Protein AF-A0A834RCW3-F1 (afdb_monomer)

pLDDT: mean 82.87, std 18.72, range [27.38, 98.62]

Radius of gyration: 29.79 Å; Cα contacts (8 Å, |Δi|>4): 638; chains: 1; bounding box: 96×113×74 Å

Nearest PDB structures (foldseek):
  7z2t-assembly1_A  TM=6.337E-01  e=7.476E-14  Escherichia coli
  7z2w-assembly1_A  TM=6.300E-01  e=9.265E-14  Escherichia coli
  7z2s-assembly1_A  TM=6.404E-01  e=1.211E-13  Escherichia coli
  1dkl-assembly2_B  TM=6.347E-01  e=2.858E-13  Escherichia coli
  4aro-assembly1_A  TM=6.507E-01  e=4.175E-12  Hafnia alvei

Organism: Sarcoptes scabiei (NCBI:txid52283)

Sequence (479 aa):
MIMFVVEFVAFFLLFWITPIHSSVFRSTVRDSSSLRFVQMIHTHGDRTPSQFVANDPFNAVEIFWPEGVGQLTEKGKERMLKIGEFFKPIYQDFVARNLNKTNLEQFVRIRSSAYRRCLQSAALFSTGLFGGGRQQPINNTYQSKFIDEYNFLMKIWTPVPIISYRPKAMDPILDADFDCPNVQKGFLQIRQQDLRVRDSLRKYRQFFDEISFFTGEHIDSLEKMNNLYKELYIEQQHNYHWWQWPYEIWSKNFDRLAIEQSREISKLYWSYYYDSSLIQRLIGGELIKKINKNFRRFLNESDENHHHRERFTIFSTHDGKIVVLLKALGIDIDDYLVDPGTVFIIELHQNASSYYLKFFLYNESITKESIRKYLLQEIFPKKFCLQQQQQQQRSKSLWTSESSSSSSTFCSIEEFLEYSQQFEPIDIEYECGLKHSKLTEKVNRMLWISNAFLATCLIALLGYVLIVNKFTRHHIKLL

InterPro domains:
  IPR000560 Histidine phosphatase superfamily, clade-2 [PF00328] (35-359)
  IPR000560 Histidine phosphatase superfamily, clade-2 [cd07061] (35-361)
  IPR029033 Histidine phosphatase superfamily [G3DSA:3.40.50.1240] (34-432)
  IPR029033 Histidine phosphatase superfamily [SSF53254] (35-432)
  IPR050645 Histidine Acid Phosphatase [PTHR11567] (19-433)

Secondary structure (DSSP, 8-state):
--SSSHHHHHHHHSSS-S--------TT---GGGEEEEEEEEE---B--S---TT-TT--HHHH-TT-TTPBPHHHHHHHHHHHHHHHHHHHHHHHHHHTTS-HHHHEEEEE-SSHHHHHHHHHHHHHHHTT--PPP---SS--HHHHHHHHHHHH-----EEE-SSTT--TTT-SSS--HHHHHHHHHHHHH-HHHHHHHHHTHHHHHHHHHHHTS---SHHHHHHHHHHHHHHHHTT--TTSTTT--S-HHHHHHHHHHHHHHHHHHHHHHSS-HHHIIIIIHHHHHHHHHHHHHHHHS-GGGGGG---EEEEEE-HHHHHHHHHHHT---SS----TT-EEEEEEEEETTEEEEEEEEE-HHHHHHHTTS---EEE--TTT--HHHHHHHHHHTT--S--------PEEHHHHHHHHGGGS-S-HHHHTTS-SSHHHHHHHHHHHHHHHHHHHHHHHHHHHHHHHHHHHHHHHTT-

Solvent-accessible surface area (backbone atoms only — not comparable to full-atom values): 26181 Å² total; per-residue (Å²): 142,71,84,74,63,63,65,63,55,57,61,64,65,63,72,75,68,65,80,77,72,70,74,68,76,75,77,73,75,76,57,57,88,31,55,65,36,40,42,39,40,27,30,23,29,42,46,43,42,78,68,72,54,80,55,45,90,66,62,56,39,83,77,72,33,75,81,36,74,48,24,54,36,73,69,10,49,53,48,18,23,52,53,13,44,64,46,20,80,76,41,44,70,53,50,54,69,48,51,78,56,32,54,66,73,42,30,44,45,37,39,23,29,47,46,67,30,17,44,54,25,43,52,30,22,47,22,29,38,50,26,46,47,91,68,76,65,86,87,53,96,75,83,44,73,66,56,56,53,49,48,54,46,40,51,57,37,53,97,66,73,73,45,62,51,80,60,59,51,62,33,54,57,39,29,69,73,27,87,34,62,46,53,56,49,49,53,52,47,45,63,74,67,36,64,72,52,50,53,49,52,62,73,43,40,68,57,33,56,53,51,17,63,64,32,65,41,92,44,84,46,46,61,54,36,31,55,49,33,57,32,53,52,41,31,51,76,70,74,49,56,58,41,42,84,94,64,52,76,32,51,70,67,50,50,54,49,51,52,55,51,27,48,55,40,26,29,50,31,50,57,57,62,38,68,30,73,67,43,20,24,70,44,22,5,49,35,52,42,49,54,48,48,52,52,52,52,56,74,68,56,57,78,91,54,61,56,63,48,65,39,34,38,39,38,20,25,43,48,62,45,54,46,20,42,33,47,59,30,45,41,88,63,98,46,65,76,64,57,64,49,24,33,42,35,44,38,35,31,49,57,104,89,47,53,32,43,46,37,35,50,47,41,73,77,63,38,66,80,42,62,92,44,99,61,70,46,75,51,66,44,50,62,30,42,49,69,64,55,54,52,52,53,58,52,59,74,73,56,96,71,96,70,92,68,82,78,78,85,65,34,42,50,68,50,35,57,56,52,48,48,84,34,38,57,92,46,62,53,45,72,20,69,77,44,87,67,63,57,58,54,53,51,49,50,51,52,50,53,53,50,50,53,51,50,52,53,50,52,52,50,52,51,49,53,52,51,52,52,50,51,53,55,51,53,64,72,75,107

Structure (mmCIF, N/CA/C/O backbone):
data_AF-A0A834RCW3-F1
#
_entry.id   AF-A0A834RCW3-F1
#
loop_
_atom_site.group_PDB
_atom_site.id
_atom_site.type_symbol
_atom_site.label_atom_id
_atom_site.label_alt_id
_atom_site.label_comp_id
_atom_site.label_asym_id
_atom_site.label_entity_id
_atom_site.label_seq_id
_atom_site.pdbx_PDB_ins_code
_atom_site.Cartn_x
_atom_site.Cartn_y
_atom_site.Cartn_z
_atom_site.occupancy
_atom_site.B_iso_or_equiv
_atom_site.auth_seq_id
_atom_site.auth_comp_id
_atom_site.auth_asym_id
_atom_site.auth_atom_id
_atom_site.pdbx_PDB_model_num
ATOM 1 N N . MET A 1 1 ? 7.735 75.382 9.127 1.00 49.88 1 MET A N 1
ATOM 2 C CA . MET A 1 1 ? 7.721 74.199 8.236 1.00 49.88 1 MET A CA 1
ATOM 3 C C . MET A 1 1 ? 8.498 73.013 8.835 1.00 49.88 1 MET A C 1
ATOM 5 O O . MET A 1 1 ? 9.247 72.365 8.128 1.00 49.88 1 MET A O 1
ATOM 9 N N . ILE A 1 2 ? 8.329 72.726 10.136 1.00 48.84 2 ILE A N 1
ATOM 10 C CA . ILE A 1 2 ? 8.829 71.500 10.809 1.00 48.84 2 ILE A CA 1
ATOM 11 C C . ILE A 1 2 ? 7.771 70.938 11.793 1.00 48.84 2 ILE A C 1
ATOM 13 O O . ILE A 1 2 ? 7.812 69.771 12.150 1.00 48.84 2 ILE A O 1
ATOM 17 N N . MET A 1 3 ? 6.728 71.706 12.133 1.00 43.44 3 MET A N 1
ATOM 18 C CA . MET A 1 3 ? 5.624 71.257 12.998 1.00 43.44 3 MET A CA 1
ATOM 19 C C . MET A 1 3 ? 4.421 70.626 12.275 1.00 43.44 3 MET A C 1
ATOM 21 O O . MET A 1 3 ? 3.461 70.265 12.934 1.00 43.44 3 MET A O 1
ATOM 25 N N . PHE A 1 4 ? 4.461 70.462 10.949 1.00 43.59 4 PHE A N 1
ATOM 26 C CA . PHE A 1 4 ? 3.372 69.824 10.181 1.00 43.59 4 PHE A CA 1
ATOM 27 C C . PHE A 1 4 ? 3.720 68.423 9.651 1.00 43.59 4 PHE A C 1
ATOM 29 O O . PHE A 1 4 ? 2.874 67.758 9.067 1.00 43.59 4 PHE A O 1
ATOM 36 N N . VAL A 1 5 ? 4.955 67.952 9.861 1.00 47.88 5 VAL A N 1
ATOM 37 C CA . VAL A 1 5 ? 5.414 66.638 9.363 1.00 47.88 5 VAL A CA 1
ATOM 38 C C . VAL A 1 5 ? 5.304 65.548 10.440 1.00 47.88 5 VAL A C 1
ATOM 40 O O . VAL A 1 5 ? 5.248 64.366 10.118 1.00 47.88 5 VAL A O 1
ATOM 43 N N . VAL A 1 6 ? 5.197 65.922 11.719 1.00 46.53 6 VAL A N 1
ATOM 44 C CA . VAL A 1 6 ? 5.186 64.960 12.836 1.00 46.53 6 VAL A CA 1
ATOM 45 C C . VAL A 1 6 ? 3.793 64.358 13.082 1.00 46.53 6 VAL A C 1
ATOM 47 O O . VAL 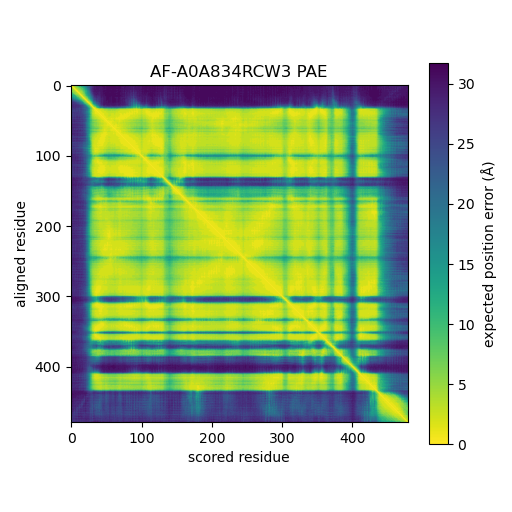A 1 6 ? 3.695 63.196 13.467 1.00 46.53 6 VAL A O 1
ATOM 50 N N . GLU A 1 7 ? 2.708 65.070 12.764 1.00 42.16 7 GLU A N 1
ATOM 51 C CA . GLU A 1 7 ? 1.342 64.537 12.929 1.00 42.16 7 GLU A CA 1
ATOM 52 C C . GLU A 1 7 ? 0.911 63.583 11.801 1.00 42.16 7 GLU A C 1
ATOM 54 O O . GLU A 1 7 ? 0.096 62.690 12.030 1.00 42.16 7 GLU A O 1
ATOM 59 N N . PHE A 1 8 ? 1.508 63.679 10.607 1.00 43.78 8 PHE A N 1
ATOM 60 C CA . PHE A 1 8 ? 1.166 62.793 9.485 1.00 43.78 8 PHE A CA 1
ATOM 61 C C . PHE A 1 8 ? 1.825 61.404 9.572 1.00 43.78 8 PHE A C 1
ATOM 63 O O . PHE A 1 8 ? 1.292 60.433 9.037 1.00 43.78 8 PHE A O 1
ATOM 70 N N . VAL A 1 9 ? 2.951 61.277 10.286 1.00 47.03 9 VAL A N 1
ATOM 71 C CA . VAL A 1 9 ? 3.654 59.990 10.462 1.00 47.03 9 VAL A CA 1
ATOM 72 C C . VAL A 1 9 ? 3.061 59.172 11.619 1.00 47.03 9 VAL A C 1
ATOM 74 O O . VAL A 1 9 ? 3.033 57.943 11.554 1.00 47.03 9 VAL A O 1
ATOM 77 N N . ALA A 1 10 ? 2.490 59.826 12.637 1.00 43.84 10 ALA A N 1
ATOM 78 C CA . ALA A 1 10 ? 1.831 59.141 13.753 1.00 43.84 10 ALA A CA 1
ATOM 79 C C . ALA A 1 10 ? 0.497 58.476 13.351 1.00 43.84 10 ALA A C 1
ATOM 81 O O . ALA A 1 10 ? 0.156 57.417 13.877 1.00 43.84 10 ALA A O 1
ATOM 82 N N . PHE A 1 11 ? -0.225 59.031 12.370 1.00 43.34 11 PHE A N 1
ATOM 83 C CA . PHE A 1 11 ? -1.488 58.454 11.887 1.00 43.34 11 PHE A CA 1
ATOM 84 C C . PHE A 1 11 ? -1.308 57.242 10.954 1.00 43.34 11 PHE A C 1
ATOM 86 O O . PHE A 1 11 ? -2.200 56.399 10.877 1.00 43.34 11 PHE A O 1
ATOM 93 N N . PHE A 1 12 ? -0.149 57.095 10.298 1.00 41.59 12 PHE A N 1
ATOM 94 C CA . PHE A 1 12 ? 0.139 55.938 9.436 1.00 41.59 12 PHE A CA 1
ATOM 95 C C . PHE A 1 12 ? 0.724 54.729 10.182 1.00 41.59 12 PHE A C 1
ATOM 97 O O . PHE A 1 12 ? 0.604 53.603 9.700 1.00 41.59 12 PHE A O 1
ATOM 104 N N . LEU A 1 13 ? 1.293 54.924 11.378 1.00 40.78 13 LEU A N 1
ATOM 105 C CA . LEU A 1 13 ? 1.836 53.834 12.202 1.00 40.78 13 LEU A CA 1
ATOM 106 C C . LEU A 1 13 ? 0.820 53.232 13.191 1.00 40.78 13 LEU A C 1
ATOM 108 O O . LEU A 1 13 ? 1.052 52.140 13.704 1.00 40.78 13 LEU A O 1
ATOM 112 N N . LEU A 1 14 ? -0.333 53.877 13.410 1.00 40.41 14 LEU A N 1
ATOM 113 C CA . LEU A 1 14 ? -1.404 53.369 14.284 1.00 40.41 14 LEU A CA 1
ATOM 114 C C . LEU A 1 14 ? -2.507 52.581 13.550 1.00 40.41 14 LEU A C 1
ATOM 116 O O . LEU A 1 14 ? -3.333 51.949 14.202 1.00 40.41 14 LEU A O 1
ATOM 120 N N . PHE A 1 15 ? -2.493 52.533 12.211 1.00 41.00 15 PHE A N 1
ATOM 121 C CA . PHE A 1 15 ? -3.442 51.737 11.410 1.00 41.00 15 PHE A CA 1
ATOM 122 C C . PHE A 1 15 ? -2.941 50.327 11.030 1.00 41.00 15 PHE A C 1
ATOM 124 O O . PHE A 1 15 ? -3.673 49.565 10.404 1.00 41.00 15 PHE A O 1
ATOM 131 N N . TRP A 1 16 ? -1.729 49.946 11.455 1.00 37.78 16 TRP A N 1
ATOM 132 C CA . TRP A 1 16 ? -1.124 48.623 11.206 1.00 37.78 16 TRP A CA 1
ATOM 133 C C . TRP A 1 16 ? -0.878 47.794 12.477 1.00 37.78 16 TRP A C 1
ATOM 135 O O . TRP A 1 16 ? -0.102 46.843 12.468 1.00 37.78 16 TRP A O 1
ATOM 145 N N . ILE A 1 17 ? -1.574 48.118 13.570 1.00 43.81 17 ILE A N 1
ATOM 146 C CA . ILE A 1 17 ? -1.679 47.247 14.750 1.00 43.81 17 ILE A CA 1
ATOM 147 C C . ILE A 1 17 ? -3.153 47.137 15.147 1.00 43.81 17 ILE A C 1
ATOM 149 O O . ILE A 1 17 ? -3.546 47.360 16.287 1.00 43.81 17 ILE A O 1
ATOM 153 N N . THR A 1 18 ? -4.006 46.777 14.189 1.00 34.25 18 THR A N 1
ATOM 154 C CA . THR A 1 18 ? -5.112 45.906 14.578 1.00 34.25 18 THR A CA 1
ATOM 155 C C . THR A 1 18 ? -4.498 44.516 14.668 1.00 34.25 18 THR A C 1
ATOM 157 O O . THR A 1 18 ? -3.821 44.096 13.724 1.00 34.25 18 THR A O 1
ATOM 160 N N . PRO A 1 19 ? -4.655 43.778 15.781 1.00 37.78 19 PRO A N 1
ATOM 161 C CA . PRO A 1 19 ? -4.464 42.352 15.679 1.00 37.78 19 PRO A CA 1
ATOM 162 C C . PRO A 1 19 ? -5.450 41.946 14.594 1.00 37.78 19 PRO A C 1
ATOM 164 O O . PRO A 1 19 ? -6.660 42.140 14.736 1.00 37.78 19 PRO A O 1
ATOM 167 N N . ILE A 1 20 ? -4.929 41.440 13.480 1.00 37.62 20 ILE A N 1
ATOM 168 C CA . ILE A 1 20 ? -5.696 40.550 12.637 1.00 37.62 20 ILE A CA 1
ATOM 169 C C . ILE A 1 20 ? -6.082 39.442 13.614 1.00 37.62 20 ILE A C 1
ATOM 171 O O . ILE A 1 20 ? -5.338 38.485 13.834 1.00 37.62 20 ILE A O 1
ATOM 175 N N . HIS A 1 21 ? -7.241 39.598 14.261 1.00 35.28 21 HIS A N 1
ATOM 176 C CA . HIS A 1 21 ? -8.089 38.479 14.565 1.00 35.28 21 HIS A CA 1
ATOM 177 C C . HIS A 1 21 ? -8.283 37.861 13.198 1.00 35.28 21 HIS A C 1
ATOM 179 O O . HIS A 1 21 ? -9.162 38.227 12.422 1.00 35.28 21 HIS A O 1
ATOM 185 N N . SER A 1 22 ? -7.362 36.955 12.884 1.00 34.50 22 SER A N 1
ATOM 186 C CA . SER A 1 22 ? -7.658 35.837 12.044 1.00 34.50 22 SER A CA 1
ATOM 187 C C . SER A 1 22 ? -8.891 35.268 12.717 1.00 34.50 22 SER A C 1
ATOM 189 O O . SER A 1 22 ? -8.836 34.568 13.728 1.00 34.50 22 SER A O 1
ATOM 191 N N . SER A 1 23 ? -10.047 35.651 12.188 1.00 30.94 23 SER A N 1
ATOM 192 C CA . SER A 1 23 ? -11.192 34.783 12.131 1.00 30.94 23 SER A CA 1
ATOM 193 C C . SER A 1 23 ? -10.687 33.569 11.365 1.00 30.94 23 SER A C 1
ATOM 195 O O . SER A 1 23 ? -10.865 33.406 10.162 1.00 30.94 23 SER A O 1
ATOM 197 N N . VAL A 1 24 ? -9.940 32.733 12.094 1.00 34.75 24 VAL A N 1
ATOM 198 C CA . VAL A 1 24 ? -9.694 31.355 11.760 1.00 34.75 24 VAL A CA 1
ATOM 199 C C . VAL A 1 24 ? -11.098 30.832 11.610 1.00 34.75 24 VAL A C 1
ATOM 201 O O . VAL A 1 24 ? -11.804 30.610 12.594 1.00 34.75 24 VAL A O 1
ATOM 204 N N . PHE A 1 25 ? -11.536 30.716 10.363 1.00 27.38 25 PHE A N 1
ATOM 205 C CA . PHE A 1 25 ? -12.721 29.967 10.031 1.00 27.38 25 PHE A CA 1
ATOM 206 C C . PHE A 1 25 ? -12.380 28.526 10.419 1.00 27.38 25 PHE A C 1
ATOM 208 O O . PHE A 1 25 ? -11.799 27.740 9.658 1.00 27.38 25 PHE A O 1
ATOM 215 N N . ARG A 1 26 ? -12.634 28.219 11.694 1.00 38.53 26 ARG A N 1
ATOM 216 C CA . ARG A 1 26 ? -12.477 26.915 12.322 1.00 38.53 26 ARG A CA 1
ATOM 217 C C . ARG A 1 26 ? -13.672 26.067 11.909 1.00 38.53 26 ARG A C 1
ATOM 219 O O . ARG A 1 26 ? -14.473 25.642 12.723 1.00 38.53 26 ARG A O 1
ATOM 226 N N . SER A 1 27 ? -13.777 25.834 10.610 1.00 32.84 27 SER A N 1
ATOM 227 C CA . SER A 1 27 ? -14.463 24.682 10.046 1.00 32.84 27 SER A CA 1
ATOM 228 C C . SER A 1 27 ? -13.366 23.666 9.706 1.00 32.84 27 SER A C 1
ATOM 230 O O . SER A 1 27 ? -12.407 24.026 9.016 1.00 32.84 27 SER A O 1
ATOM 232 N N . THR A 1 28 ? -13.328 22.445 10.229 1.00 39.09 28 THR A N 1
ATOM 233 C CA . THR A 1 28 ? -14.136 21.760 11.247 1.00 39.09 28 THR A CA 1
ATOM 234 C C . THR A 1 28 ? -13.198 21.319 12.366 1.00 39.09 28 THR A C 1
ATOM 236 O O . THR A 1 28 ? -12.163 20.705 12.098 1.00 39.09 28 THR A O 1
ATOM 239 N N . VAL A 1 29 ? -13.541 21.589 13.625 1.00 40.31 29 VAL A N 1
ATOM 240 C CA . VAL A 1 29 ? -12.951 20.850 14.744 1.00 40.31 29 VAL A CA 1
ATOM 241 C C . VAL A 1 29 ? -13.236 19.372 14.465 1.00 40.31 29 VAL A C 1
ATOM 243 O O . VAL A 1 29 ? -14.387 18.948 14.530 1.00 40.31 29 VAL A O 1
ATOM 246 N N . ARG A 1 30 ? -12.212 18.583 14.103 1.00 53.34 30 ARG A N 1
ATOM 247 C CA . ARG A 1 30 ? -12.251 17.150 14.404 1.00 53.34 30 ARG A CA 1
ATOM 248 C C . ARG A 1 30 ? -12.441 17.114 15.902 1.00 53.34 30 ARG A C 1
ATOM 250 O O . ARG A 1 30 ? -11.509 17.428 16.639 1.00 53.34 30 ARG A O 1
ATOM 257 N N . ASP A 1 31 ? -13.665 16.863 16.341 1.00 58.97 31 ASP A N 1
ATOM 258 C CA . ASP A 1 31 ? -13.924 16.715 17.753 1.00 58.97 31 ASP A CA 1
ATOM 259 C C . ASP A 1 31 ? -13.220 15.435 18.191 1.00 58.97 31 ASP A C 1
ATOM 261 O O . ASP A 1 31 ? -13.767 14.335 18.099 1.00 58.97 31 ASP A O 1
ATOM 265 N N . SER A 1 32 ? -11.959 15.573 18.603 1.00 62.34 32 SER A N 1
ATOM 266 C CA . SER A 1 32 ? -11.146 14.474 19.105 1.00 62.34 32 SER A CA 1
ATOM 267 C C . SER A 1 32 ? -11.861 13.790 20.271 1.00 62.34 32 SER A C 1
ATOM 269 O O . SER A 1 32 ? -11.664 12.593 20.491 1.00 62.34 32 SER A O 1
ATOM 271 N N . SER A 1 33 ? -12.758 14.497 20.973 1.00 71.25 33 SER A N 1
ATOM 272 C CA . SER A 1 33 ? -13.583 13.943 22.041 1.00 71.25 33 SER A CA 1
ATOM 273 C C . SER A 1 33 ? -14.573 12.885 21.552 1.00 71.25 33 SER A C 1
ATOM 275 O O . SER A 1 33 ? -14.906 11.997 22.332 1.00 71.25 33 SER A O 1
ATOM 277 N N . SER A 1 34 ? -14.962 12.892 20.273 1.00 88.25 34 SER A N 1
ATOM 278 C CA . SER A 1 34 ? -15.813 11.864 19.657 1.00 88.25 34 SER A CA 1
ATOM 279 C C . SER A 1 34 ? -15.035 10.634 19.175 1.00 88.25 34 SER A C 1
ATOM 281 O O . SER A 1 34 ? -15.626 9.567 19.045 1.00 88.25 34 SER A O 1
ATOM 283 N N . LEU A 1 35 ? -13.718 10.743 18.946 1.00 92.62 35 LEU A N 1
ATOM 284 C CA . LEU A 1 35 ? -12.884 9.649 18.433 1.00 92.62 35 LEU A CA 1
ATOM 285 C C . LEU A 1 35 ? -12.745 8.519 19.468 1.00 92.62 35 LEU A C 1
ATOM 287 O O . LEU A 1 35 ? -12.527 8.763 20.662 1.00 92.62 35 LEU A O 1
ATOM 291 N N . ARG A 1 36 ? -12.894 7.272 19.015 1.00 92.69 36 ARG A N 1
ATOM 292 C CA . ARG A 1 36 ? -12.939 6.066 19.859 1.00 92.69 36 ARG A CA 1
ATOM 293 C C . ARG A 1 36 ? -11.963 4.981 19.430 1.00 92.69 36 ARG A C 1
ATOM 295 O O . ARG A 1 36 ? -11.391 4.332 20.304 1.00 92.69 36 ARG A O 1
ATOM 302 N N . PHE A 1 37 ? -11.762 4.804 18.127 1.00 94.75 37 PHE A N 1
ATOM 303 C CA . PHE A 1 37 ? -10.857 3.796 17.580 1.00 94.75 37 PHE A CA 1
ATOM 304 C C . PHE A 1 37 ? -10.246 4.271 16.261 1.00 94.75 37 PHE A C 1
ATOM 306 O O . PHE A 1 37 ? -10.929 4.922 15.476 1.00 94.75 37 PHE A O 1
ATOM 313 N N . VAL A 1 38 ? -8.977 3.944 16.016 1.00 97.06 38 VAL A N 1
ATOM 314 C CA . VAL A 1 38 ? -8.278 4.285 14.768 1.00 97.06 38 VAL A CA 1
ATOM 315 C C . VAL A 1 38 ? -7.654 3.030 14.175 1.00 97.06 38 VAL A C 1
ATOM 317 O O . VAL A 1 38 ? -6.982 2.276 14.880 1.00 97.06 38 VAL A O 1
ATOM 320 N N . GLN A 1 39 ? -7.846 2.825 12.875 1.00 98.25 39 GLN A N 1
ATOM 321 C CA . GLN A 1 39 ? -7.122 1.827 12.093 1.00 98.25 39 GLN A CA 1
ATOM 322 C C . GLN A 1 39 ? -6.409 2.523 10.929 1.00 98.25 39 GLN A C 1
ATOM 324 O O . GLN A 1 39 ? -7.059 3.149 10.097 1.00 98.25 39 GLN A O 1
ATOM 329 N N . MET A 1 40 ? -5.081 2.422 10.874 1.00 98.44 40 MET A N 1
ATOM 330 C CA . MET A 1 40 ? -4.246 2.952 9.793 1.00 98.44 40 MET A CA 1
ATOM 331 C C . MET A 1 40 ? -3.644 1.813 8.985 1.00 98.44 40 MET A C 1
ATOM 333 O O . MET A 1 40 ? -3.123 0.860 9.557 1.00 98.44 40 MET A O 1
ATOM 337 N N . ILE A 1 41 ? -3.674 1.930 7.666 1.00 98.62 41 ILE A N 1
ATOM 338 C CA . ILE A 1 41 ? -3.067 0.997 6.727 1.00 98.62 41 ILE A CA 1
ATOM 339 C C . ILE A 1 41 ? -2.131 1.814 5.849 1.00 98.62 41 ILE A C 1
ATOM 341 O O . ILE A 1 41 ? -2.597 2.677 5.112 1.00 98.62 41 ILE A O 1
ATOM 345 N N . HIS A 1 42 ? -0.825 1.577 5.939 1.00 98.38 42 HIS A N 1
ATOM 346 C CA . HIS A 1 42 ? 0.162 2.324 5.167 1.00 98.38 42 HIS A CA 1
ATOM 347 C C . HIS A 1 42 ? 1.015 1.419 4.282 1.00 98.38 42 HIS A C 1
ATOM 349 O O . HIS A 1 42 ? 1.303 0.270 4.632 1.00 98.38 42 HIS A O 1
ATOM 355 N N . THR A 1 43 ? 1.449 1.951 3.141 1.00 97.69 43 THR A N 1
ATOM 356 C CA . THR A 1 43 ? 2.505 1.326 2.342 1.00 97.69 43 THR A CA 1
ATOM 357 C C . THR A 1 43 ? 3.873 1.563 2.980 1.00 97.69 43 THR A C 1
ATOM 359 O O . THR A 1 43 ? 4.041 2.401 3.872 1.00 97.69 43 THR A O 1
ATOM 362 N N . HIS A 1 44 ? 4.872 0.792 2.563 1.00 97.94 44 HIS A N 1
ATOM 363 C CA . HIS A 1 44 ? 6.265 1.090 2.888 1.00 97.94 44 HIS A CA 1
ATOM 364 C C . HIS A 1 44 ? 6.737 2.396 2.212 1.00 97.94 44 HIS A C 1
ATOM 366 O O . HIS A 1 44 ? 6.118 2.863 1.255 1.00 97.94 44 HIS A O 1
ATOM 372 N N . GLY A 1 45 ? 7.856 2.960 2.678 1.00 97.38 45 GLY A N 1
ATOM 373 C CA . GLY A 1 45 ? 8.523 4.095 2.023 1.00 97.38 45 GLY A CA 1
ATOM 374 C C . GLY A 1 45 ? 9.234 3.709 0.718 1.00 97.38 45 GLY A C 1
ATOM 375 O O . GLY A 1 45 ? 9.110 2.576 0.245 1.00 97.38 45 GLY A O 1
ATOM 376 N N . ASP A 1 46 ? 9.975 4.647 0.121 1.00 97.25 46 ASP A N 1
ATOM 377 C CA . ASP A 1 46 ? 10.760 4.424 -1.102 1.00 97.25 46 ASP A CA 1
ATOM 378 C C . ASP A 1 46 ? 11.692 3.216 -0.961 1.00 97.25 46 ASP A C 1
ATOM 380 O O . ASP A 1 46 ? 12.308 2.988 0.084 1.00 97.25 46 ASP A O 1
ATOM 384 N N . ARG A 1 47 ? 11.797 2.434 -2.032 1.00 96.81 47 ARG A N 1
ATOM 385 C CA . ARG A 1 47 ? 12.595 1.210 -2.071 1.00 96.81 47 ARG A CA 1
ATOM 386 C C . ARG A 1 47 ? 13.451 1.159 -3.328 1.00 96.81 47 ARG A C 1
ATOM 388 O O . ARG A 1 47 ? 13.139 1.830 -4.305 1.00 96.81 47 ARG A O 1
ATOM 395 N N . THR A 1 48 ? 14.466 0.311 -3.303 1.00 97.88 48 THR A N 1
ATOM 396 C CA . THR A 1 48 ? 15.207 -0.117 -4.492 1.00 97.88 48 THR A CA 1
ATOM 397 C C . THR A 1 48 ? 14.350 -1.045 -5.372 1.00 97.88 48 THR A C 1
ATOM 399 O O . THR A 1 48 ? 13.300 -1.549 -4.914 1.00 97.88 48 THR A O 1
ATOM 402 N N . PRO A 1 49 ? 14.762 -1.293 -6.631 1.00 97.56 49 PRO A N 1
ATOM 403 C CA . PRO A 1 49 ? 14.044 -2.185 -7.525 1.00 97.56 49 PRO A CA 1
ATOM 404 C C . PRO A 1 49 ? 13.902 -3.592 -6.952 1.00 97.56 49 PRO A C 1
ATOM 406 O O . PRO A 1 49 ? 14.757 -4.045 -6.192 1.00 97.56 49 PRO A O 1
ATOM 409 N N . SER A 1 50 ? 12.804 -4.282 -7.262 1.00 95.00 50 SER A N 1
ATOM 410 C CA . SER A 1 50 ? 12.561 -5.660 -6.788 1.00 95.00 50 SER A CA 1
ATOM 411 C C . SER A 1 50 ? 12.996 -6.732 -7.787 1.00 95.00 50 SER A C 1
ATOM 413 O O . SER A 1 50 ? 13.095 -7.902 -7.421 1.00 95.00 50 SER A O 1
ATOM 415 N N . GLN A 1 51 ? 13.232 -6.330 -9.030 1.00 94.94 51 GLN A N 1
ATOM 416 C CA . GLN A 1 51 ? 13.648 -7.154 -10.156 1.00 94.94 51 GLN A CA 1
ATOM 417 C C . GLN A 1 51 ? 14.200 -6.231 -11.247 1.00 94.94 51 GLN A C 1
ATOM 419 O O . GLN A 1 51 ? 13.977 -5.024 -11.187 1.00 94.94 51 GLN A O 1
ATOM 424 N N . PHE A 1 52 ? 14.874 -6.812 -12.231 1.00 96.38 52 PHE A N 1
ATOM 425 C CA . PHE A 1 52 ? 15.433 -6.106 -13.380 1.00 96.38 52 PHE A CA 1
ATOM 426 C C . PHE A 1 52 ? 15.051 -6.864 -14.640 1.00 96.38 52 PHE A C 1
ATOM 428 O O . PHE A 1 52 ? 14.960 -8.095 -14.601 1.00 96.38 52 PHE A O 1
ATOM 435 N N . VAL A 1 53 ? 14.836 -6.138 -15.734 1.00 96.06 53 VAL A N 1
ATOM 436 C CA . VAL A 1 53 ? 14.687 -6.767 -17.049 1.00 96.06 53 VAL A CA 1
ATOM 437 C C . VAL A 1 53 ? 16.047 -7.199 -17.598 1.00 96.06 53 VAL A C 1
ATOM 439 O O . VAL A 1 53 ? 17.087 -6.700 -17.166 1.00 96.06 53 VAL A O 1
ATOM 442 N N . ALA A 1 54 ? 16.053 -8.124 -18.558 1.00 95.50 54 ALA A N 1
ATOM 443 C CA . ALA A 1 54 ? 17.276 -8.695 -19.128 1.00 95.50 54 ALA A CA 1
ATOM 444 C C . ALA A 1 54 ? 18.340 -7.652 -19.536 1.00 95.50 54 ALA A C 1
ATOM 446 O O . ALA A 1 54 ? 19.512 -7.818 -19.199 1.00 95.50 54 ALA A O 1
ATOM 447 N N . ASN A 1 55 ? 17.934 -6.574 -20.215 1.00 95.38 55 ASN A N 1
ATOM 448 C CA . ASN A 1 55 ? 18.838 -5.525 -20.707 1.00 95.38 55 ASN A CA 1
ATOM 449 C C . ASN A 1 55 ? 18.929 -4.293 -19.792 1.00 95.38 55 ASN A C 1
ATOM 451 O O . ASN A 1 55 ? 19.384 -3.238 -20.231 1.00 95.38 55 ASN A O 1
ATOM 455 N N . ASP A 1 56 ? 18.469 -4.394 -18.548 1.00 96.56 56 ASP A N 1
ATOM 456 C CA . ASP A 1 56 ? 18.502 -3.275 -17.613 1.00 96.56 56 ASP A CA 1
ATOM 457 C C . ASP A 1 56 ? 19.952 -2.844 -17.294 1.00 96.56 56 ASP A C 1
ATOM 459 O O . ASP A 1 56 ? 20.726 -3.653 -16.764 1.00 96.56 56 ASP A O 1
ATOM 463 N N . PRO A 1 57 ? 20.350 -1.591 -17.594 1.00 95.94 57 PRO A N 1
ATOM 464 C CA . PRO A 1 57 ? 21.720 -1.116 -17.398 1.00 95.94 57 PRO A CA 1
ATOM 465 C C . PRO A 1 57 ? 22.115 -0.962 -15.922 1.00 95.94 57 PRO A C 1
ATOM 467 O O . PRO A 1 57 ? 23.307 -0.855 -15.615 1.00 95.94 57 PRO A O 1
ATOM 470 N N . PHE A 1 58 ? 21.142 -0.960 -15.007 1.00 96.50 58 PHE A N 1
ATOM 471 C CA . PHE A 1 58 ? 21.335 -0.755 -13.573 1.00 96.50 58 PHE A CA 1
ATOM 472 C C . PHE A 1 58 ? 21.169 -2.050 -12.763 1.00 96.50 58 PHE A C 1
ATOM 474 O O . PHE A 1 58 ? 21.056 -2.012 -11.536 1.00 96.50 58 PHE A O 1
ATOM 481 N N . ASN A 1 59 ? 21.214 -3.212 -13.424 1.00 94.94 59 ASN A N 1
ATOM 482 C CA . ASN A 1 59 ? 21.068 -4.523 -12.785 1.00 94.94 59 ASN A CA 1
ATOM 483 C C . ASN A 1 59 ? 22.285 -4.978 -11.952 1.00 94.94 59 ASN A C 1
ATOM 485 O O . ASN A 1 59 ? 22.186 -5.955 -11.204 1.00 94.94 59 ASN A O 1
ATOM 489 N N . ALA A 1 60 ? 23.423 -4.278 -12.029 1.00 95.75 60 ALA A N 1
ATOM 490 C CA . ALA A 1 60 ? 24.587 -4.526 -11.180 1.00 95.75 60 ALA A CA 1
ATOM 491 C C . ALA A 1 60 ? 24.322 -4.017 -9.750 1.00 95.75 60 ALA A C 1
ATOM 493 O O . ALA A 1 60 ? 24.765 -2.938 -9.355 1.00 95.75 60 ALA A O 1
ATOM 494 N N . VAL A 1 61 ? 23.567 -4.811 -8.982 1.00 94.44 61 VAL A N 1
ATOM 495 C CA . VAL A 1 61 ? 23.021 -4.461 -7.657 1.00 94.44 61 VAL A CA 1
ATOM 496 C C . VAL A 1 61 ? 24.073 -3.883 -6.714 1.00 94.44 61 VAL A C 1
ATOM 498 O O . VAL A 1 61 ? 23.817 -2.870 -6.082 1.00 94.44 61 VAL A O 1
ATOM 501 N N . GLU A 1 62 ? 25.266 -4.469 -6.643 1.00 93.62 62 GLU A N 1
ATOM 502 C CA . GLU A 1 62 ? 26.319 -4.010 -5.724 1.00 93.62 62 GLU A CA 1
ATOM 503 C C . GLU A 1 62 ? 26.835 -2.593 -6.035 1.00 93.62 62 GLU A C 1
ATOM 505 O O . GLU A 1 62 ? 27.377 -1.934 -5.151 1.00 93.62 62 GLU A O 1
ATOM 510 N N . ILE A 1 63 ? 26.654 -2.121 -7.273 1.00 93.62 63 ILE A N 1
ATOM 511 C CA . ILE A 1 63 ? 27.102 -0.804 -7.739 1.00 93.62 63 ILE A CA 1
ATOM 512 C C . ILE A 1 63 ? 25.979 0.227 -7.596 1.00 93.62 63 ILE A C 1
ATOM 514 O O . ILE A 1 63 ? 26.195 1.296 -7.028 1.00 93.62 63 ILE A O 1
ATOM 518 N N . PHE A 1 64 ? 24.788 -0.086 -8.114 1.00 95.31 64 PHE A N 1
ATOM 519 C CA . PHE A 1 64 ? 23.679 0.875 -8.214 1.00 95.31 64 PHE A CA 1
ATOM 520 C C . PHE A 1 64 ? 22.728 0.844 -7.019 1.00 95.31 64 PHE A C 1
ATOM 522 O O . PHE A 1 64 ? 22.061 1.833 -6.732 1.00 95.31 64 PHE A O 1
ATOM 529 N N . TRP A 1 65 ? 22.664 -0.283 -6.312 1.00 96.31 65 TRP A N 1
ATOM 530 C CA . TRP A 1 65 ? 21.669 -0.551 -5.275 1.00 96.31 65 TRP A CA 1
ATOM 531 C C . TRP A 1 65 ? 22.343 -1.174 -4.048 1.00 96.31 65 TRP A C 1
ATOM 533 O O . TRP A 1 65 ? 22.077 -2.338 -3.729 1.00 96.31 65 TRP A O 1
ATOM 543 N N . PRO A 1 66 ? 23.229 -0.438 -3.352 1.00 93.50 66 PRO A N 1
ATOM 544 C CA . PRO A 1 66 ? 24.032 -0.974 -2.252 1.00 93.50 66 PRO A CA 1
ATOM 545 C C . PRO A 1 66 ? 23.187 -1.515 -1.088 1.00 93.50 66 PRO A C 1
ATOM 547 O O . PRO A 1 66 ? 23.640 -2.377 -0.336 1.00 93.50 66 PRO A O 1
ATOM 550 N N . GLU A 1 67 ? 21.941 -1.063 -0.937 1.00 93.56 67 GLU A N 1
ATOM 551 C CA . GLU A 1 67 ? 20.985 -1.621 0.020 1.00 93.56 67 GLU A CA 1
ATOM 552 C C . GLU A 1 67 ? 20.536 -3.045 -0.348 1.00 93.56 67 GLU A C 1
ATOM 554 O O . GLU A 1 67 ? 20.084 -3.795 0.518 1.00 93.56 67 GLU A O 1
ATOM 559 N N . GLY A 1 68 ? 20.662 -3.431 -1.617 1.00 96.31 68 GLY A N 1
ATOM 560 C CA . GLY A 1 68 ? 20.176 -4.673 -2.202 1.00 96.31 68 GLY A CA 1
ATOM 561 C C . GLY A 1 68 ? 18.768 -4.550 -2.786 1.00 96.31 68 GLY A C 1
ATOM 562 O O . GLY A 1 68 ? 18.096 -3.530 -2.661 1.00 96.31 68 GLY A O 1
ATOM 563 N N . VAL A 1 69 ? 18.288 -5.627 -3.408 1.00 96.56 69 VAL A N 1
ATOM 564 C CA . VAL A 1 69 ? 17.003 -5.678 -4.130 1.00 96.56 69 VAL A CA 1
ATOM 565 C C . VAL A 1 69 ? 15.798 -5.569 -3.185 1.00 96.56 69 VAL A C 1
ATOM 567 O O . VAL A 1 69 ? 15.699 -6.275 -2.173 1.00 96.56 69 VAL A O 1
ATOM 570 N N . GLY A 1 70 ? 14.848 -4.701 -3.533 1.00 96.00 70 GLY A N 1
ATOM 571 C CA . GLY A 1 70 ? 13.568 -4.507 -2.854 1.00 96.00 70 GLY A CA 1
ATOM 572 C C . GLY A 1 70 ? 13.685 -4.020 -1.407 1.00 96.00 70 GLY A C 1
ATOM 573 O O . GLY A 1 70 ? 12.767 -4.276 -0.610 1.00 96.00 70 GLY A O 1
ATOM 574 N N . GLN A 1 71 ? 14.806 -3.383 -1.055 1.00 97.56 71 GLN A N 1
ATOM 575 C CA . GLN A 1 71 ? 15.088 -2.843 0.275 1.00 97.56 71 GLN A CA 1
ATOM 576 C C . GLN A 1 71 ? 14.658 -1.381 0.389 1.00 97.56 71 GLN A C 1
ATOM 578 O O . GLN A 1 71 ? 14.562 -0.668 -0.602 1.00 97.56 71 GLN A O 1
ATOM 583 N N . LEU A 1 72 ? 14.358 -0.947 1.614 1.00 97.94 72 LEU A N 1
ATOM 584 C CA . LEU A 1 72 ? 13.981 0.436 1.905 1.00 97.94 72 LEU A CA 1
ATOM 585 C C . LEU A 1 72 ? 15.213 1.345 1.792 1.00 97.94 72 LEU A C 1
ATOM 587 O O . LEU A 1 72 ? 16.226 1.060 2.433 1.00 97.94 72 LEU A O 1
ATOM 591 N N . THR A 1 73 ? 15.108 2.434 1.033 1.00 97.00 73 THR A N 1
ATOM 592 C CA . THR A 1 73 ? 16.201 3.409 0.863 1.00 97.00 73 THR A CA 1
ATOM 593 C C . THR A 1 73 ? 16.246 4.402 2.025 1.00 97.00 73 THR A C 1
ATOM 595 O O . THR A 1 73 ? 15.298 4.497 2.810 1.00 97.00 73 THR A O 1
ATOM 598 N N . GLU A 1 74 ? 17.316 5.196 2.134 1.00 95.69 74 GLU A N 1
ATOM 599 C CA . GLU A 1 74 ? 17.392 6.287 3.124 1.00 95.69 74 GLU A CA 1
ATOM 600 C C . GLU A 1 74 ? 16.257 7.308 2.961 1.00 95.69 74 GLU A C 1
ATOM 602 O O . GLU A 1 74 ? 15.604 7.677 3.938 1.00 95.69 74 GLU A O 1
ATOM 607 N N . LYS A 1 75 ? 15.932 7.676 1.716 1.00 95.31 75 LYS A N 1
ATOM 608 C CA . LYS A 1 75 ? 14.773 8.526 1.403 1.00 95.31 75 LYS A CA 1
ATOM 609 C C . LYS A 1 75 ? 13.467 7.903 1.904 1.00 95.31 75 LYS A C 1
ATOM 611 O O . LYS A 1 75 ? 12.644 8.594 2.503 1.00 95.31 75 LYS A O 1
ATOM 616 N N . GLY A 1 76 ? 13.298 6.594 1.715 1.00 97.12 76 GLY A N 1
ATOM 617 C CA . GLY A 1 76 ? 12.134 5.867 2.212 1.00 97.12 76 GLY A CA 1
ATOM 618 C C . GLY A 1 76 ? 12.048 5.857 3.734 1.00 97.12 76 GLY A C 1
ATOM 619 O O . GLY A 1 76 ? 10.960 6.024 4.288 1.00 97.12 76 GLY A O 1
ATOM 620 N N . LYS A 1 77 ? 13.185 5.719 4.425 1.00 98.12 77 LYS A N 1
ATOM 621 C CA . LYS A 1 77 ? 13.245 5.800 5.889 1.00 98.12 77 LYS A CA 1
ATOM 622 C C . LYS A 1 77 ? 12.823 7.182 6.390 1.00 98.12 77 LYS A C 1
ATOM 624 O O . LYS A 1 77 ? 11.942 7.282 7.246 1.00 98.12 77 LYS A O 1
ATOM 629 N N . GLU A 1 78 ? 13.411 8.234 5.826 1.00 96.75 78 GLU A N 1
ATOM 630 C CA . GLU A 1 78 ? 13.094 9.623 6.164 1.00 96.75 78 GLU A CA 1
ATOM 631 C C . GLU A 1 78 ? 11.614 9.935 5.911 1.00 96.75 78 GLU A C 1
ATOM 633 O O . GLU A 1 78 ? 10.943 10.505 6.775 1.00 96.75 78 GLU A O 1
ATOM 638 N N . ARG A 1 79 ? 11.077 9.506 4.761 1.00 96.06 79 ARG A N 1
ATOM 639 C CA . ARG A 1 79 ? 9.660 9.681 4.428 1.00 96.06 79 ARG A CA 1
ATOM 640 C C . ARG A 1 79 ? 8.760 9.066 5.496 1.00 96.06 79 ARG A C 1
ATOM 642 O O . ARG A 1 79 ? 7.863 9.744 5.990 1.00 96.06 79 ARG A O 1
ATOM 649 N N . MET A 1 80 ? 8.989 7.811 5.882 1.00 97.94 80 MET A N 1
ATOM 650 C CA . MET A 1 80 ? 8.120 7.140 6.857 1.00 97.94 80 MET A CA 1
ATOM 651 C C . MET A 1 80 ? 8.150 7.806 8.234 1.00 97.94 80 MET A C 1
ATOM 653 O O . MET A 1 80 ? 7.100 7.910 8.871 1.00 97.94 80 MET A O 1
ATOM 657 N N . LEU A 1 81 ? 9.315 8.299 8.667 1.00 96.25 81 LEU A N 1
ATOM 658 C CA . LEU A 1 81 ? 9.431 9.074 9.902 1.00 96.25 81 LEU A CA 1
ATOM 659 C C . LEU A 1 81 ? 8.596 10.363 9.824 1.00 96.25 81 LEU A C 1
ATOM 661 O O . LEU A 1 81 ? 7.744 10.585 10.684 1.00 96.25 81 LEU A O 1
ATOM 665 N N . LYS A 1 82 ? 8.767 11.152 8.755 1.00 94.62 82 LYS A N 1
ATOM 666 C CA . LYS A 1 82 ? 8.036 12.415 8.539 1.00 94.62 82 LYS A CA 1
ATOM 667 C C . LYS A 1 82 ? 6.526 12.227 8.460 1.00 94.62 82 LYS A C 1
ATOM 669 O O . LYS A 1 82 ? 5.770 13.059 8.956 1.00 94.62 82 LYS A O 1
ATOM 674 N N . ILE A 1 83 ? 6.061 11.138 7.851 1.00 95.69 83 ILE A N 1
ATOM 675 C CA . ILE A 1 83 ? 4.627 10.830 7.803 1.00 95.69 83 ILE A CA 1
ATOM 676 C C . ILE A 1 83 ? 4.107 10.526 9.215 1.00 95.69 83 ILE A C 1
ATOM 678 O O . ILE A 1 83 ? 3.045 11.017 9.596 1.00 95.69 83 ILE A O 1
ATOM 682 N N . GLY A 1 84 ? 4.855 9.768 10.022 1.00 94.88 84 GLY A N 1
ATOM 683 C CA . GLY A 1 84 ? 4.523 9.571 11.434 1.00 94.88 84 GLY A CA 1
ATOM 684 C C . GLY A 1 84 ? 4.409 10.903 12.186 1.00 94.88 84 GLY A C 1
ATOM 685 O O . GLY A 1 84 ? 3.405 11.155 12.856 1.00 94.88 84 GLY A O 1
ATOM 686 N N . GLU A 1 85 ? 5.395 11.787 12.015 1.00 91.75 85 GLU A N 1
ATOM 687 C CA . GLU A 1 85 ? 5.414 13.131 12.614 1.00 91.75 85 GLU A CA 1
ATOM 688 C C . GLU A 1 85 ? 4.239 14.000 12.151 1.00 91.75 85 GLU A C 1
ATOM 690 O O . GLU A 1 85 ? 3.670 14.740 12.952 1.00 91.75 85 GLU A O 1
ATOM 695 N N . PHE A 1 86 ? 3.823 13.875 10.888 1.00 91.88 86 PHE A N 1
ATOM 696 C CA . PHE A 1 86 ? 2.643 14.555 10.355 1.00 91.88 86 PHE A CA 1
ATOM 697 C C . PHE A 1 86 ? 1.359 14.140 11.091 1.00 91.88 86 PHE A C 1
ATOM 699 O O . PHE A 1 86 ? 0.514 14.983 11.399 1.00 91.88 86 PHE A O 1
ATOM 706 N N . PHE A 1 87 ? 1.208 12.854 11.423 1.00 93.12 87 PHE A N 1
ATOM 707 C CA . PHE A 1 87 ? 0.032 12.351 12.138 1.00 93.12 87 PHE A CA 1
ATOM 708 C C . PHE A 1 87 ? 0.075 12.579 13.650 1.00 93.12 87 PHE A C 1
ATOM 710 O O . PHE A 1 87 ? -0.978 12.595 14.293 1.00 93.12 87 PHE A O 1
ATOM 717 N N . LYS A 1 88 ? 1.255 12.801 14.231 1.00 90.94 88 LYS A N 1
ATOM 718 C CA . LYS A 1 88 ? 1.413 13.059 15.665 1.00 90.94 88 LYS A CA 1
ATOM 719 C C . LYS A 1 88 ? 0.489 14.166 16.197 1.00 90.94 88 LYS A C 1
ATOM 721 O O . LYS A 1 88 ? -0.316 13.856 17.077 1.00 90.94 88 LYS A O 1
ATOM 726 N N . PRO A 1 89 ? 0.492 15.410 15.676 1.00 89.00 89 PRO A N 1
ATOM 727 C CA . PRO A 1 89 ? -0.405 16.456 16.175 1.00 89.00 89 PRO A CA 1
ATOM 728 C C . PRO A 1 89 ? -1.890 16.159 15.912 1.00 89.00 89 PRO A C 1
ATOM 730 O O . PRO A 1 89 ? -2.747 16.683 16.618 1.00 89.00 89 PRO A O 1
ATOM 733 N N . ILE A 1 90 ? -2.211 15.301 14.936 1.00 90.06 90 ILE A N 1
ATOM 734 C CA . ILE A 1 90 ? -3.591 14.923 14.597 1.00 90.06 90 ILE A CA 1
ATOM 735 C C . ILE A 1 90 ? -4.188 14.006 15.674 1.00 90.06 90 ILE A C 1
ATOM 737 O O . ILE A 1 90 ? -5.360 14.151 16.025 1.00 90.06 90 ILE A O 1
ATOM 741 N N . TYR A 1 91 ? -3.387 13.089 16.229 1.00 91.44 91 TYR A N 1
ATOM 742 C CA . TYR A 1 91 ? -3.859 12.098 17.203 1.00 91.44 91 TYR A CA 1
ATOM 743 C C . TYR A 1 91 ? -3.344 12.305 18.628 1.00 91.44 91 TYR A C 1
ATOM 745 O O . TYR A 1 91 ? -3.794 11.584 19.518 1.00 91.44 91 TYR A O 1
ATOM 753 N N . GLN A 1 92 ? -2.467 13.282 18.890 1.00 87.88 92 GLN A N 1
ATOM 754 C CA . GLN A 1 92 ? -1.860 13.487 20.214 1.00 87.88 92 GLN A CA 1
ATOM 755 C C . GLN A 1 92 ? -2.892 13.568 21.350 1.00 87.88 92 GLN A C 1
ATOM 757 O O . GLN A 1 92 ? -2.707 12.934 22.386 1.00 87.88 92 GLN A O 1
ATOM 762 N N . ASP A 1 93 ? -4.018 14.259 21.141 1.00 88.00 93 ASP A N 1
ATOM 763 C CA . ASP A 1 93 ? -5.062 14.417 22.163 1.00 88.00 93 ASP A CA 1
ATOM 764 C C . ASP A 1 93 ? -5.834 13.114 22.401 1.00 88.00 93 ASP A C 1
ATOM 766 O O . ASP A 1 93 ? -6.303 12.839 23.508 1.00 88.00 93 ASP A O 1
ATOM 770 N N . PHE A 1 94 ? -6.006 12.303 21.355 1.00 89.75 94 PHE A N 1
ATOM 771 C CA . PHE A 1 94 ? -6.614 10.980 21.461 1.00 89.75 94 PHE A CA 1
ATOM 772 C C . PHE A 1 94 ? -5.681 10.007 22.178 1.00 89.75 94 PHE A C 1
ATOM 774 O O . PHE A 1 94 ? -6.115 9.325 23.104 1.00 89.75 94 PHE A O 1
ATOM 781 N N . VAL A 1 95 ? -4.399 9.999 21.821 1.00 89.06 95 VAL A N 1
ATOM 782 C CA . VAL A 1 95 ? -3.377 9.183 22.483 1.00 89.06 95 VAL A CA 1
ATOM 783 C C . VAL A 1 95 ? -3.270 9.570 23.962 1.00 89.06 95 VAL A C 1
ATOM 785 O O . VAL A 1 95 ? -3.454 8.719 24.828 1.00 89.06 95 VAL A O 1
ATOM 788 N N . ALA A 1 96 ? -3.086 10.856 24.279 1.00 85.69 96 ALA A N 1
ATOM 789 C CA . ALA A 1 96 ? -2.890 11.334 25.649 1.00 85.69 96 ALA A CA 1
ATOM 790 C C . ALA A 1 96 ? -4.055 10.979 26.592 1.00 85.69 96 ALA A C 1
ATOM 792 O O . ALA A 1 96 ? -3.829 10.506 27.704 1.00 85.69 96 ALA A O 1
ATOM 793 N N . ARG A 1 97 ? -5.312 11.144 26.154 1.00 85.38 97 ARG A N 1
ATOM 794 C CA . ARG A 1 97 ? -6.486 10.820 26.988 1.00 85.38 97 ARG A CA 1
ATOM 795 C C . ARG A 1 97 ? -6.644 9.328 27.272 1.00 85.38 97 ARG A C 1
ATOM 797 O O . ARG A 1 97 ? -7.251 8.973 28.282 1.00 85.38 97 ARG A O 1
ATOM 804 N N . ASN A 1 98 ? -6.149 8.464 26.387 1.00 83.38 98 ASN A N 1
ATOM 805 C CA . ASN A 1 98 ? -6.230 7.017 26.570 1.00 83.38 98 ASN A CA 1
ATOM 806 C C . ASN A 1 98 ? -5.022 6.466 27.336 1.00 83.38 98 ASN A C 1
ATOM 808 O O . ASN A 1 98 ? -5.213 5.587 28.169 1.00 83.38 98 ASN A O 1
ATOM 812 N N . LEU A 1 99 ? -3.821 7.025 27.152 1.00 80.56 99 LEU A N 1
ATOM 813 C CA . LEU A 1 99 ? -2.628 6.630 27.917 1.00 80.56 99 LEU A CA 1
ATOM 814 C C . LEU A 1 99 ? -2.711 6.973 29.414 1.00 80.56 99 LEU A C 1
ATOM 816 O O . LEU A 1 99 ? -1.992 6.400 30.220 1.00 80.56 99 LEU A O 1
ATOM 820 N N . ASN A 1 100 ? -3.632 7.842 29.832 1.00 70.00 100 ASN A N 1
ATOM 821 C CA . ASN A 1 100 ? -3.935 8.005 31.259 1.00 70.00 100 ASN A CA 1
ATOM 822 C C . ASN A 1 100 ? -4.625 6.770 31.873 1.00 70.00 100 ASN A C 1
ATOM 824 O O . ASN A 1 100 ? -4.704 6.658 33.092 1.00 70.00 100 ASN A O 1
ATOM 828 N N . LYS A 1 101 ? -5.178 5.873 31.044 1.00 68.94 101 LYS A N 1
ATOM 829 C CA . LYS A 1 101 ? -5.969 4.704 31.465 1.00 68.94 101 LYS A CA 1
ATOM 830 C C . LYS A 1 101 ? -5.269 3.369 31.200 1.00 68.94 101 LYS A C 1
ATOM 832 O O . LYS A 1 101 ? -5.732 2.350 31.706 1.00 68.94 101 LYS A O 1
ATOM 837 N N . THR A 1 102 ? -4.211 3.366 30.390 1.00 75.94 102 THR A N 1
ATOM 838 C CA . THR A 1 102 ? -3.480 2.178 29.927 1.00 75.94 102 THR A CA 1
ATOM 839 C C . THR A 1 102 ? -2.066 2.566 29.473 1.00 75.94 102 THR A C 1
ATOM 841 O O . THR A 1 102 ? -1.742 3.747 29.420 1.00 75.94 102 THR A O 1
ATOM 844 N N . ASN A 1 103 ? -1.215 1.606 29.113 1.00 80.06 103 ASN A N 1
ATOM 845 C CA . ASN A 1 103 ? 0.095 1.888 28.521 1.00 80.06 103 ASN A CA 1
ATOM 846 C C . ASN A 1 103 ? 0.058 1.807 26.982 1.00 80.06 103 ASN A C 1
ATOM 848 O O . ASN A 1 103 ? -0.921 1.361 26.381 1.00 80.06 103 ASN A O 1
ATOM 852 N N . LEU A 1 104 ? 1.135 2.253 26.329 1.00 83.25 104 LEU A N 1
ATOM 853 C CA . LEU A 1 104 ? 1.194 2.293 24.865 1.00 83.25 104 LEU A CA 1
ATOM 854 C C . LEU A 1 104 ? 1.117 0.895 24.232 1.00 83.25 104 LEU A C 1
ATOM 856 O O . LEU A 1 104 ? 0.496 0.749 23.185 1.00 83.25 104 LEU A O 1
ATOM 860 N N . GLU A 1 105 ? 1.685 -0.124 24.878 1.00 82.69 105 GLU A N 1
ATOM 861 C CA . GLU A 1 105 ? 1.695 -1.508 24.381 1.00 82.69 105 GLU A CA 1
ATOM 862 C C . GLU A 1 105 ? 0.302 -2.150 24.366 1.00 82.69 105 GLU A C 1
ATOM 864 O O . GLU A 1 105 ? 0.008 -2.986 23.516 1.00 82.69 105 GLU A O 1
ATOM 869 N N . GLN A 1 106 ? -0.569 -1.755 25.295 1.00 84.06 106 GLN A N 1
ATOM 870 C CA . GLN A 1 106 ? -1.961 -2.201 25.359 1.00 84.06 106 GLN A CA 1
ATOM 871 C C . GLN A 1 106 ? -2.881 -1.335 24.486 1.00 84.06 106 GLN A C 1
ATOM 873 O O . GLN A 1 106 ? -3.883 -1.819 23.961 1.00 84.06 106 GLN A O 1
ATOM 878 N N . PHE A 1 107 ? -2.541 -0.055 24.313 1.00 88.25 107 PHE A N 1
ATOM 879 C CA . PHE A 1 107 ? -3.300 0.894 23.500 1.00 88.25 107 PHE A CA 1
ATOM 880 C C . PHE A 1 107 ? -3.082 0.698 21.991 1.00 88.25 107 PHE A C 1
ATOM 882 O O . PHE A 1 107 ? -4.044 0.807 21.219 1.00 88.25 107 PHE A O 1
ATOM 889 N N . VAL A 1 108 ? -1.842 0.420 21.569 1.00 92.50 108 VAL A N 1
ATOM 890 C CA . VAL A 1 108 ? -1.428 0.335 20.161 1.00 92.50 108 VAL A CA 1
ATOM 891 C C . VAL A 1 108 ? -1.125 -1.099 19.760 1.00 92.50 108 VAL A C 1
ATOM 893 O O . VAL A 1 108 ? -0.317 -1.781 20.381 1.00 92.50 108 VAL A O 1
ATOM 896 N N . ARG A 1 109 ? -1.679 -1.517 18.623 1.00 94.75 109 ARG A N 1
ATOM 897 C CA . ARG A 1 109 ? -1.301 -2.754 17.947 1.00 94.75 109 ARG A CA 1
ATOM 898 C C . ARG A 1 109 ? -0.705 -2.451 16.580 1.00 94.75 109 ARG A C 1
ATOM 900 O O . ARG A 1 109 ? -1.399 -1.927 15.713 1.00 94.75 109 ARG A O 1
ATOM 907 N N . ILE A 1 110 ? 0.538 -2.863 16.344 1.00 97.25 110 ILE A N 1
ATOM 908 C CA . ILE A 1 110 ? 1.165 -2.769 15.020 1.00 97.25 110 ILE A CA 1
ATOM 909 C C . ILE A 1 110 ? 1.301 -4.168 14.420 1.00 97.25 110 ILE A C 1
ATOM 911 O O . ILE A 1 110 ? 1.844 -5.079 15.049 1.00 97.25 110 ILE A O 1
ATOM 915 N N . ARG A 1 111 ? 0.818 -4.347 13.187 1.00 97.50 111 ARG A N 1
ATOM 916 C CA . ARG A 1 111 ? 1.076 -5.533 12.365 1.00 97.50 111 ARG A CA 1
ATOM 917 C C . ARG A 1 111 ? 1.780 -5.117 11.076 1.00 97.50 111 ARG A C 1
ATOM 919 O O . ARG A 1 111 ? 1.338 -4.195 10.405 1.00 97.50 111 ARG A O 1
ATOM 926 N N . SER A 1 112 ? 2.841 -5.817 10.704 1.00 98.19 112 SER A N 1
ATOM 927 C CA . SER A 1 112 ? 3.579 -5.568 9.468 1.00 98.19 112 SER A CA 1
ATOM 928 C C . SER A 1 112 ? 3.725 -6.841 8.653 1.00 98.19 112 SER A C 1
ATOM 930 O O . SER A 1 112 ? 3.967 -7.918 9.206 1.00 98.19 112 SER A O 1
ATOM 932 N N . SER A 1 113 ? 3.684 -6.690 7.331 1.00 97.94 113 SER A N 1
ATOM 933 C CA . SER A 1 113 ? 4.240 -7.677 6.410 1.00 97.94 113 SER A CA 1
ATOM 934 C C . SER A 1 113 ? 5.694 -8.002 6.794 1.00 97.94 113 SER A C 1
ATOM 936 O O . SER A 1 113 ? 6.410 -7.141 7.319 1.00 97.94 113 SER A O 1
ATOM 938 N N . ALA A 1 114 ? 6.135 -9.241 6.555 1.00 97.06 114 ALA A N 1
ATOM 939 C CA . ALA A 1 114 ? 7.489 -9.698 6.881 1.00 97.06 114 ALA A CA 1
ATOM 940 C C . ALA A 1 114 ? 8.574 -9.214 5.910 1.00 97.06 114 ALA A C 1
ATOM 942 O O . ALA A 1 114 ? 9.761 -9.477 6.132 1.00 97.06 114 ALA A O 1
ATOM 943 N N . TYR A 1 115 ? 8.205 -8.494 4.849 1.00 97.38 115 TYR A N 1
ATOM 944 C CA . TYR A 1 115 ? 9.178 -7.789 4.026 1.00 97.38 115 TYR A CA 1
ATOM 945 C C . TYR A 1 115 ? 9.965 -6.781 4.881 1.00 97.38 115 TYR A C 1
ATOM 947 O O . TYR A 1 115 ? 9.382 -5.977 5.610 1.00 97.38 115 TYR A O 1
ATOM 955 N N . ARG A 1 116 ? 11.304 -6.802 4.778 1.00 96.94 116 ARG A N 1
ATOM 956 C CA . ARG A 1 116 ? 12.203 -5.940 5.577 1.00 96.94 116 ARG A CA 1
ATOM 957 C C . ARG A 1 116 ? 11.821 -4.460 5.471 1.00 96.94 116 ARG A C 1
ATOM 959 O O . ARG A 1 116 ? 11.705 -3.794 6.497 1.00 96.94 116 ARG A O 1
ATOM 966 N N . ARG A 1 117 ? 11.507 -3.997 4.254 1.00 97.62 117 ARG A N 1
ATOM 967 C CA . ARG A 1 117 ? 11.042 -2.627 3.994 1.00 97.62 117 ARG A CA 1
ATOM 968 C C . ARG A 1 117 ? 9.767 -2.250 4.755 1.00 97.62 117 ARG A C 1
ATOM 970 O O . ARG A 1 117 ? 9.669 -1.127 5.237 1.00 97.62 117 ARG A O 1
ATOM 977 N N . CYS A 1 118 ? 8.823 -3.178 4.925 1.00 98.19 118 CYS A N 1
ATOM 978 C CA . CYS A 1 118 ? 7.577 -2.940 5.660 1.00 98.19 118 CYS A CA 1
ATOM 979 C C . CYS A 1 118 ? 7.826 -2.874 7.171 1.00 98.19 118 CYS A C 1
ATOM 981 O O . CYS A 1 118 ? 7.288 -1.987 7.831 1.00 98.19 118 CYS A O 1
ATOM 983 N N . LEU A 1 119 ? 8.683 -3.753 7.707 1.00 98.00 119 LEU A N 1
ATOM 984 C CA . LEU A 1 119 ? 9.065 -3.748 9.125 1.00 98.00 119 LEU A CA 1
ATOM 985 C C . LEU A 1 119 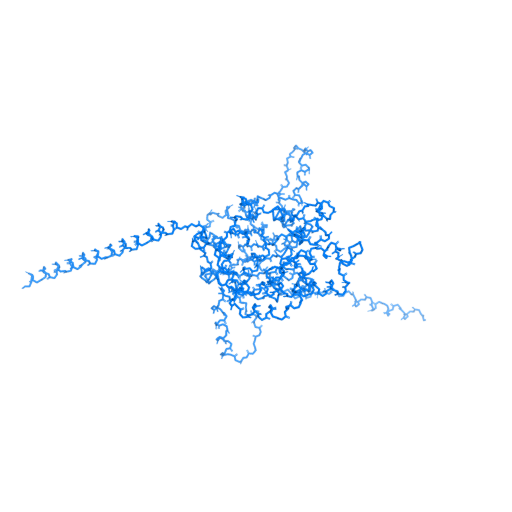? 9.799 -2.459 9.513 1.00 98.00 119 LEU A C 1
ATOM 987 O O . LEU A 1 119 ? 9.457 -1.834 10.514 1.00 98.00 119 LEU A O 1
ATOM 991 N N . GLN A 1 120 ? 10.773 -2.040 8.701 1.00 98.19 120 GLN A N 1
ATOM 992 C CA . GLN A 1 120 ? 11.496 -0.781 8.901 1.00 98.19 120 GLN A CA 1
ATOM 993 C C . GLN A 1 120 ? 10.555 0.425 8.787 1.00 98.19 120 GLN A C 1
ATOM 995 O O . GLN A 1 120 ? 10.591 1.313 9.635 1.00 98.19 120 GLN A O 1
ATOM 1000 N N . SER A 1 121 ? 9.662 0.421 7.792 1.00 98.62 121 SER A N 1
ATOM 1001 C CA . SER A 1 121 ? 8.662 1.480 7.617 1.00 98.62 121 SER A CA 1
ATOM 1002 C C . SER A 1 121 ? 7.710 1.578 8.809 1.00 98.62 121 SER A C 1
ATOM 1004 O O . SER A 1 121 ? 7.451 2.679 9.279 1.00 98.62 121 SER A O 1
ATOM 1006 N N . ALA A 1 122 ? 7.229 0.443 9.330 1.00 98.19 122 ALA A N 1
ATOM 1007 C CA . ALA A 1 122 ? 6.374 0.400 10.516 1.00 98.19 122 ALA A CA 1
ATOM 1008 C C . ALA A 1 122 ? 7.072 1.014 11.735 1.00 98.19 122 ALA A C 1
ATOM 1010 O O . ALA A 1 122 ? 6.475 1.837 12.423 1.00 98.19 122 ALA A O 1
ATOM 1011 N N . ALA A 1 123 ? 8.339 0.651 11.968 1.00 97.25 123 ALA A N 1
ATOM 1012 C CA . ALA A 1 123 ? 9.123 1.169 13.086 1.00 97.25 123 ALA A CA 1
ATOM 1013 C C . ALA A 1 123 ? 9.323 2.690 12.997 1.00 97.25 123 ALA A C 1
ATOM 1015 O O . ALA A 1 123 ? 9.139 3.399 13.987 1.00 97.25 123 ALA A O 1
ATOM 1016 N N . LEU A 1 124 ? 9.663 3.205 11.814 1.00 97.19 124 LEU A N 1
ATOM 1017 C CA . LEU A 1 124 ? 9.891 4.637 11.595 1.00 97.19 124 LEU A CA 1
ATOM 1018 C C . LEU A 1 124 ? 8.593 5.442 11.673 1.00 97.19 124 LEU A C 1
ATOM 1020 O O . LEU A 1 124 ? 8.548 6.460 12.360 1.00 97.19 124 LEU A O 1
ATOM 1024 N N . PHE A 1 125 ? 7.516 4.938 11.068 1.00 97.50 125 PHE A N 1
ATOM 1025 C CA . PHE A 1 125 ? 6.188 5.538 11.168 1.00 97.50 125 PHE A CA 1
ATOM 1026 C C . PHE A 1 125 ? 5.719 5.630 12.625 1.00 97.50 125 PHE A C 1
ATOM 1028 O O . PHE A 1 125 ? 5.307 6.696 13.080 1.00 97.50 125 PHE A O 1
ATOM 1035 N N . SER A 1 126 ? 5.831 4.539 13.395 1.00 95.25 126 SER A N 1
ATOM 1036 C CA . SER A 1 126 ? 5.457 4.547 14.813 1.00 95.25 126 SER A CA 1
ATOM 1037 C C . SER A 1 126 ? 6.354 5.448 15.655 1.00 95.25 126 SER A C 1
ATOM 1039 O O . SER A 1 126 ? 5.878 6.048 16.615 1.00 95.25 126 SER A O 1
ATOM 1041 N N . THR A 1 127 ? 7.633 5.570 15.287 1.00 93.69 127 THR A N 1
ATOM 1042 C CA . THR A 1 127 ? 8.577 6.486 15.942 1.00 93.69 127 THR A CA 1
ATOM 1043 C C . THR A 1 127 ? 8.142 7.934 15.748 1.00 93.69 127 THR A C 1
ATOM 1045 O O . THR A 1 127 ? 8.008 8.651 16.732 1.00 93.69 127 THR A O 1
ATOM 1048 N N . GLY A 1 128 ? 7.820 8.352 14.521 1.00 93.19 128 GLY A N 1
ATOM 1049 C CA . GLY A 1 128 ? 7.330 9.711 14.267 1.00 93.19 128 GLY A CA 1
ATOM 1050 C C . GLY A 1 128 ? 5.978 9.993 14.931 1.00 93.19 128 GLY A C 1
ATOM 1051 O O . GLY A 1 128 ? 5.752 11.085 15.449 1.00 93.19 128 GLY A O 1
ATOM 1052 N N . LEU A 1 129 ? 5.089 8.994 14.964 1.00 93.00 129 LEU A N 1
ATOM 1053 C CA . LEU A 1 129 ? 3.731 9.135 15.497 1.00 93.00 129 LEU A CA 1
ATOM 1054 C C . LEU A 1 129 ? 3.676 9.173 17.033 1.00 93.00 129 LEU A C 1
ATOM 1056 O O . LEU A 1 129 ? 2.942 9.983 17.602 1.00 93.00 129 LEU A O 1
ATOM 1060 N N . PHE A 1 130 ? 4.425 8.298 17.711 1.00 90.56 130 PHE A N 1
ATOM 1061 C CA . PHE A 1 130 ? 4.354 8.121 19.169 1.00 90.56 130 PHE A CA 1
ATOM 1062 C C . PHE A 1 130 ? 5.607 8.586 19.920 1.00 90.56 130 PHE A C 1
ATOM 1064 O O . PHE A 1 130 ? 5.553 8.747 21.141 1.00 90.56 130 PHE A O 1
ATOM 1071 N N . GLY A 1 131 ? 6.722 8.817 19.222 1.00 84.56 131 GLY A N 1
ATOM 1072 C CA . GLY A 1 131 ? 7.974 9.276 19.819 1.00 84.56 131 GLY A CA 1
ATOM 1073 C C . GLY A 1 131 ? 7.800 10.614 20.530 1.00 84.56 131 GLY A C 1
ATOM 1074 O O . GLY A 1 131 ? 7.033 11.476 20.094 1.00 84.56 131 GLY A O 1
ATOM 1075 N N . GLY A 1 132 ? 8.469 10.790 21.669 1.00 71.62 132 GLY A N 1
ATOM 1076 C CA . GLY A 1 132 ? 8.335 11.991 22.499 1.00 71.62 132 GLY A CA 1
ATOM 1077 C C . GLY A 1 132 ? 6.983 12.140 23.197 1.00 71.62 132 GLY A C 1
ATOM 1078 O O . GLY A 1 132 ? 6.664 13.224 23.688 1.00 71.62 132 GLY A O 1
ATOM 1079 N N . GLY A 1 133 ? 6.169 11.079 23.229 1.00 61.59 133 GLY A N 1
ATOM 1080 C CA . GLY A 1 133 ? 5.008 10.993 24.108 1.00 61.59 133 GLY A CA 1
ATOM 1081 C C . GLY A 1 133 ? 5.434 10.999 25.580 1.00 61.59 133 GLY A C 1
ATOM 1082 O O . GLY A 1 133 ? 6.540 10.585 25.914 1.00 61.59 133 GLY A O 1
ATOM 1083 N N . ARG A 1 134 ? 4.552 11.479 26.466 1.00 54.16 134 ARG A N 1
ATOM 1084 C CA . ARG A 1 134 ? 4.748 11.581 27.926 1.00 54.16 134 ARG A CA 1
ATOM 1085 C C . ARG A 1 134 ? 4.877 10.208 28.610 1.00 54.16 134 ARG A C 1
ATOM 1087 O O . ARG A 1 134 ? 4.072 9.871 29.473 1.00 54.16 134 ARG A O 1
ATOM 1094 N N . GLN A 1 135 ? 5.871 9.402 28.256 1.00 54.41 135 GLN A N 1
ATOM 1095 C CA . GLN A 1 135 ? 6.390 8.448 29.222 1.00 54.41 135 GLN A CA 1
ATOM 1096 C C . GLN A 1 135 ? 7.116 9.279 30.274 1.00 54.41 135 GLN A C 1
ATOM 1098 O O . GLN A 1 135 ? 8.010 10.059 29.944 1.00 54.41 135 GLN A O 1
ATOM 1103 N N . GLN A 1 136 ? 6.636 9.210 31.516 1.00 53.53 136 GLN A N 1
ATOM 1104 C CA . GLN A 1 136 ? 7.264 9.919 32.623 1.00 53.53 136 GLN A CA 1
ATOM 1105 C C . GLN A 1 136 ? 8.740 9.497 32.659 1.00 53.53 136 GLN A C 1
ATOM 1107 O O . GLN A 1 136 ? 9.000 8.290 32.699 1.00 53.53 136 GLN A O 1
ATOM 1112 N N . PRO A 1 137 ? 9.698 10.439 32.596 1.00 56.50 137 PRO A N 1
ATOM 1113 C CA . PRO A 1 137 ? 11.099 10.093 32.773 1.00 56.50 137 PRO A CA 1
ATOM 1114 C C . PRO A 1 137 ? 11.257 9.357 34.104 1.00 56.50 137 PRO A C 1
ATOM 1116 O O . PRO A 1 137 ? 10.554 9.652 35.076 1.00 56.50 137 PRO A O 1
ATOM 1119 N N . ILE A 1 138 ? 12.157 8.375 34.147 1.00 59.31 138 ILE A N 1
ATOM 1120 C CA . ILE A 1 138 ? 12.425 7.642 35.386 1.00 59.31 138 ILE A CA 1
ATOM 1121 C C . ILE A 1 138 ? 13.084 8.624 36.362 1.00 59.31 138 ILE A C 1
ATOM 1123 O O . ILE A 1 138 ? 14.282 8.886 36.273 1.00 59.31 138 ILE A O 1
ATOM 1127 N N . ASN A 1 139 ? 12.297 9.179 37.285 1.00 55.62 139 ASN A N 1
ATOM 1128 C CA . ASN A 1 139 ? 12.779 10.004 38.391 1.00 55.62 139 ASN A CA 1
ATOM 1129 C C . ASN A 1 139 ? 13.209 9.088 39.542 1.00 55.62 139 ASN A C 1
ATOM 1131 O O . ASN A 1 139 ? 12.492 8.940 40.529 1.00 55.62 139 ASN A O 1
ATOM 1135 N N . ASN A 1 140 ? 14.372 8.453 39.404 1.00 58.25 140 ASN A N 1
ATOM 1136 C CA . ASN A 1 140 ? 15.020 7.768 40.521 1.00 58.25 140 ASN A CA 1
ATOM 1137 C C . ASN A 1 140 ? 16.077 8.677 41.157 1.00 58.25 140 ASN A C 1
ATOM 1139 O O . ASN A 1 140 ? 16.830 9.353 40.464 1.00 58.25 140 ASN A O 1
ATOM 1143 N N . THR A 1 141 ? 16.171 8.638 42.487 1.00 57.50 141 THR A N 1
ATOM 1144 C CA . THR A 1 141 ? 17.162 9.357 43.312 1.00 57.50 141 THR A CA 1
ATOM 1145 C C . THR A 1 141 ? 18.614 8.964 43.016 1.00 57.50 141 THR A C 1
ATOM 1147 O O . THR A 1 141 ? 19.531 9.692 43.382 1.00 57.50 141 THR A O 1
ATOM 1150 N N . TYR A 1 142 ? 18.833 7.838 42.331 1.00 61.44 142 TYR A N 1
ATOM 1151 C CA . TYR A 1 142 ? 20.133 7.409 41.822 1.00 61.44 142 TYR A CA 1
ATOM 1152 C C . TYR A 1 142 ? 20.241 7.742 40.335 1.00 61.44 142 TYR A C 1
ATOM 1154 O O . TYR A 1 142 ? 19.918 6.922 39.475 1.00 61.44 142 TYR A O 1
ATOM 1162 N N . GLN A 1 143 ? 20.683 8.962 40.037 1.00 61.78 143 GLN A N 1
ATOM 1163 C CA . GLN A 1 143 ? 20.918 9.402 38.668 1.00 61.78 143 GLN A CA 1
ATOM 1164 C C . GLN A 1 143 ? 22.159 8.698 38.112 1.00 61.78 143 GLN A C 1
ATOM 1166 O O . GLN A 1 143 ? 23.282 8.920 38.561 1.00 61.78 143 GLN A O 1
ATOM 1171 N N . SER A 1 144 ? 21.941 7.794 37.161 1.00 73.06 144 SER A N 1
ATOM 1172 C CA . SER A 1 144 ? 23.001 7.086 36.447 1.00 73.06 144 SER A CA 1
ATOM 1173 C C . SER A 1 144 ? 23.025 7.541 34.992 1.00 73.06 144 SER A C 1
ATOM 1175 O O . SER A 1 144 ? 21.978 7.851 34.425 1.00 73.06 144 SER A O 1
ATOM 1177 N N . LYS A 1 145 ? 24.203 7.506 34.359 1.00 76.81 145 LYS A N 1
ATOM 1178 C CA . LYS A 1 145 ? 24.370 7.794 32.923 1.00 76.81 145 LYS A CA 1
ATOM 1179 C C . LYS A 1 145 ? 23.393 6.992 32.045 1.00 76.81 145 LYS A C 1
ATOM 1181 O O . LYS A 1 145 ? 22.880 7.507 31.059 1.00 76.81 145 LYS A O 1
ATOM 1186 N N . PHE A 1 146 ? 23.079 5.763 32.457 1.00 79.31 146 PHE A N 1
ATOM 1187 C CA . PHE A 1 146 ? 22.082 4.914 31.805 1.00 79.31 146 PHE A CA 1
ATOM 1188 C C . PHE A 1 146 ? 20.674 5.536 31.798 1.00 79.31 146 PHE A C 1
ATOM 1190 O O . PHE A 1 146 ? 19.989 5.487 30.781 1.00 79.31 146 PHE A O 1
ATOM 1197 N N . ILE A 1 147 ? 20.237 6.143 32.907 1.00 77.19 147 ILE A N 1
ATOM 1198 C CA . ILE A 1 147 ? 18.917 6.789 33.002 1.00 77.19 147 ILE A CA 1
ATOM 1199 C C . ILE A 1 147 ? 18.854 8.023 32.097 1.00 77.19 147 ILE A C 1
ATOM 1201 O O . ILE A 1 147 ? 17.829 8.248 31.457 1.00 77.19 147 ILE A O 1
ATOM 1205 N N . ASP A 1 148 ? 19.937 8.794 31.998 1.00 78.25 148 ASP A N 1
ATOM 1206 C CA . ASP A 1 148 ? 19.985 9.969 31.122 1.00 78.25 148 ASP A CA 1
ATOM 1207 C C . ASP A 1 148 ? 19.918 9.570 29.636 1.00 78.25 148 ASP A C 1
ATOM 1209 O O . ASP A 1 148 ? 19.147 10.158 28.875 1.00 78.25 148 ASP A O 1
ATOM 1213 N N . GLU A 1 149 ? 20.655 8.530 29.230 1.00 81.44 149 GLU A N 1
ATOM 1214 C CA . GLU A 1 149 ? 20.611 7.976 27.868 1.00 81.44 149 GLU A CA 1
ATOM 1215 C C . GLU A 1 149 ? 19.237 7.374 27.540 1.00 81.44 149 GLU A C 1
ATOM 1217 O O . GLU A 1 149 ? 18.675 7.650 26.478 1.00 81.44 149 GLU A O 1
ATOM 1222 N N . TYR A 1 150 ? 18.648 6.618 28.471 1.00 79.50 150 TYR A N 1
ATOM 1223 C CA . TYR A 1 150 ? 17.297 6.079 28.325 1.00 79.50 150 TYR A CA 1
ATOM 1224 C C . TYR A 1 150 ? 16.258 7.198 28.181 1.00 79.50 150 TYR A C 1
ATOM 1226 O O . TYR A 1 150 ? 15.468 7.198 27.239 1.00 79.50 150 TYR A O 1
ATOM 1234 N N . ASN A 1 151 ? 16.288 8.199 29.064 1.00 77.00 151 ASN A N 1
ATOM 1235 C CA . ASN A 1 151 ? 15.377 9.341 29.006 1.00 77.00 151 ASN A CA 1
ATOM 1236 C C . ASN A 1 151 ? 15.571 10.161 27.721 1.00 77.00 151 ASN A C 1
ATOM 1238 O O . ASN A 1 151 ? 14.597 10.696 27.192 1.00 77.00 151 ASN A O 1
ATOM 1242 N N . PHE A 1 152 ? 16.798 10.273 27.202 1.00 81.94 152 PHE A N 1
ATOM 1243 C CA . PHE A 1 152 ? 17.058 10.903 25.908 1.00 81.94 152 PHE A CA 1
ATOM 1244 C C . PHE A 1 152 ? 16.416 10.116 24.761 1.00 81.94 152 PHE A C 1
ATOM 1246 O O . PHE A 1 152 ? 15.679 10.703 23.968 1.00 81.94 152 PHE A O 1
ATOM 1253 N N . LEU A 1 153 ? 16.619 8.795 24.711 1.00 80.12 153 LEU A N 1
ATOM 1254 C CA . LEU A 1 153 ? 15.997 7.932 23.704 1.00 80.12 153 LEU A CA 1
ATOM 1255 C C . LEU A 1 153 ? 14.470 8.004 23.767 1.00 80.12 153 LEU A C 1
ATOM 1257 O O . LEU A 1 153 ? 13.831 8.150 22.730 1.00 80.12 153 LEU A O 1
ATOM 1261 N N . MET A 1 154 ? 13.882 8.021 24.963 1.00 77.56 154 MET A N 1
ATOM 1262 C CA . MET A 1 154 ? 12.430 8.101 25.145 1.00 77.56 154 MET A CA 1
ATOM 1263 C C . MET A 1 154 ? 11.794 9.397 24.614 1.00 77.56 154 MET A C 1
ATOM 1265 O O . MET A 1 154 ? 10.608 9.416 24.275 1.00 77.56 154 MET A O 1
ATOM 1269 N N . LYS A 1 155 ? 12.572 10.482 24.476 1.00 76.44 155 LYS A N 1
ATOM 1270 C CA . LYS A 1 155 ? 12.101 11.739 23.861 1.00 76.44 155 LYS A CA 1
ATOM 1271 C C . LYS A 1 155 ? 11.917 11.639 22.350 1.00 76.44 155 LYS A C 1
ATOM 1273 O O . LYS A 1 155 ? 11.170 12.436 21.790 1.00 76.44 155 LYS A O 1
ATOM 1278 N N . ILE A 1 156 ? 12.598 10.703 21.697 1.00 79.31 156 ILE A N 1
ATOM 1279 C CA . ILE A 1 156 ? 12.621 10.582 20.232 1.00 79.31 156 ILE A CA 1
ATOM 1280 C C . ILE A 1 156 ? 12.026 9.263 19.746 1.00 79.31 156 ILE A C 1
ATOM 1282 O O . ILE A 1 156 ? 11.464 9.203 18.660 1.00 79.31 156 ILE A O 1
ATOM 1286 N N . TRP A 1 157 ? 12.085 8.219 20.565 1.00 84.38 157 TRP A N 1
ATOM 1287 C CA . TRP A 1 157 ? 11.661 6.875 20.229 1.00 84.38 157 TRP A CA 1
ATOM 1288 C C . TRP A 1 157 ? 10.904 6.262 21.396 1.00 84.38 157 TRP A C 1
ATOM 1290 O O . TRP A 1 157 ? 11.283 6.388 22.554 1.00 84.38 157 TRP A O 1
ATOM 1300 N N . THR A 1 158 ? 9.809 5.581 21.094 1.00 81.12 158 THR A N 1
ATOM 1301 C CA . THR A 1 158 ? 9.114 4.751 22.070 1.00 81.12 158 THR A CA 1
ATOM 1302 C C . THR A 1 158 ? 8.987 3.356 21.479 1.00 81.12 158 THR A C 1
ATOM 1304 O O . THR A 1 158 ? 8.435 3.232 20.381 1.00 81.12 158 THR A O 1
ATOM 1307 N N . PRO A 1 159 ? 9.495 2.310 22.154 1.00 80.75 159 PRO A N 1
ATOM 1308 C CA . PRO A 1 159 ? 9.380 0.957 21.639 1.00 80.75 159 PRO A CA 1
ATOM 1309 C C . PRO A 1 159 ? 7.902 0.557 21.582 1.00 80.75 159 PRO A C 1
ATOM 1311 O O . PRO A 1 159 ? 7.195 0.592 22.586 1.00 80.75 159 PRO A O 1
ATOM 1314 N N . VAL A 1 160 ? 7.435 0.181 20.390 1.00 86.81 160 VAL A N 1
ATOM 1315 C CA . VAL A 1 160 ? 6.105 -0.399 20.173 1.00 86.81 160 VAL A CA 1
ATOM 1316 C C . VAL A 1 160 ? 6.292 -1.756 19.500 1.00 86.81 160 VAL A C 1
ATOM 1318 O O . VAL A 1 160 ? 6.939 -1.817 18.450 1.00 86.81 160 VAL A O 1
ATOM 1321 N N . PRO A 1 161 ? 5.760 -2.855 20.063 1.00 90.25 161 PRO A N 1
ATOM 1322 C CA . PRO A 1 161 ? 5.884 -4.172 19.454 1.00 90.25 161 PRO A CA 1
ATOM 1323 C C . PRO A 1 161 ? 5.281 -4.219 18.043 1.00 90.25 161 PRO A C 1
ATOM 1325 O O . PRO A 1 161 ? 4.129 -3.836 17.827 1.00 90.25 161 PRO A O 1
ATOM 1328 N N . ILE A 1 162 ? 6.047 -4.749 17.086 1.00 95.38 162 ILE A N 1
ATOM 1329 C CA . ILE A 1 162 ? 5.602 -4.966 15.704 1.00 95.38 162 ILE A CA 1
ATOM 1330 C C . ILE A 1 162 ? 5.395 -6.459 15.487 1.00 95.38 162 ILE A C 1
ATOM 1332 O O . ILE A 1 162 ? 6.339 -7.249 15.489 1.00 95.38 162 ILE A O 1
ATOM 1336 N N . ILE A 1 163 ? 4.143 -6.850 15.268 1.00 95.25 163 ILE A N 1
ATOM 1337 C CA . ILE A 1 163 ? 3.772 -8.239 15.006 1.00 95.25 163 ILE A CA 1
ATOM 1338 C C . ILE A 1 163 ? 3.912 -8.506 13.512 1.00 95.25 163 ILE A C 1
ATOM 1340 O O . ILE A 1 163 ? 3.384 -7.761 12.690 1.00 95.25 163 ILE A O 1
ATOM 1344 N N . SER A 1 164 ? 4.567 -9.599 13.142 1.00 94.62 164 SER A N 1
ATOM 1345 C CA . SER A 1 164 ? 4.710 -9.988 11.741 1.00 94.62 164 SER A CA 1
ATOM 1346 C C . SER A 1 164 ? 4.543 -11.487 11.563 1.00 94.62 164 SER A C 1
ATOM 1348 O O . SER A 1 164 ? 4.828 -12.265 12.472 1.00 94.62 164 SER A O 1
ATOM 1350 N N . TYR A 1 165 ? 4.052 -11.881 10.394 1.00 88.81 165 TYR A N 1
ATOM 1351 C CA . TYR A 1 165 ? 3.915 -13.273 10.002 1.00 88.81 165 TYR A 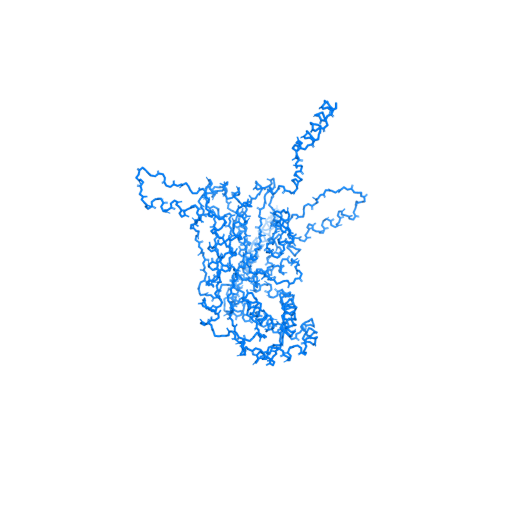CA 1
ATOM 1352 C C . TYR A 1 165 ? 5.060 -13.632 9.058 1.00 88.81 165 TYR A C 1
ATOM 1354 O O . TYR A 1 165 ? 5.218 -12.995 8.021 1.00 88.81 165 TYR A O 1
ATOM 1362 N N . ARG A 1 166 ? 5.876 -14.620 9.437 1.00 83.12 166 ARG A N 1
ATOM 1363 C CA . ARG A 1 166 ? 6.995 -15.115 8.630 1.00 83.12 166 ARG A CA 1
ATOM 1364 C C . ARG A 1 166 ? 6.700 -16.527 8.115 1.00 83.12 166 ARG A C 1
ATOM 1366 O O . ARG A 1 166 ? 6.119 -17.308 8.866 1.00 83.12 166 ARG A O 1
ATOM 1373 N N . PRO A 1 167 ? 7.183 -16.874 6.909 1.00 88.50 167 PRO A N 1
ATOM 1374 C CA . PRO A 1 167 ? 8.020 -16.056 6.019 1.00 88.50 167 PRO A CA 1
ATOM 1375 C C . PRO A 1 167 ? 7.218 -14.992 5.237 1.00 88.50 167 PRO A C 1
ATOM 1377 O O . PRO A 1 167 ? 5.997 -14.928 5.336 1.00 88.50 167 PRO A O 1
ATOM 1380 N N . LYS A 1 168 ? 7.924 -14.108 4.514 1.00 88.19 168 LYS A N 1
ATOM 1381 C CA . LYS A 1 168 ? 7.302 -13.105 3.623 1.00 88.19 168 LYS A CA 1
ATOM 1382 C C . LYS A 1 168 ? 6.512 -13.787 2.495 1.00 88.19 168 LYS A C 1
ATOM 1384 O O . LYS A 1 168 ? 6.855 -14.911 2.138 1.00 88.19 168 LYS A O 1
ATOM 1389 N N . ALA A 1 169 ? 5.534 -13.085 1.918 1.00 88.38 169 ALA A N 1
ATOM 1390 C CA . ALA A 1 169 ? 4.651 -13.591 0.858 1.00 88.38 169 ALA A CA 1
ATOM 1391 C C . ALA A 1 169 ? 3.795 -14.795 1.297 1.00 88.38 169 ALA A C 1
ATOM 1393 O O . ALA A 1 169 ? 3.424 -15.651 0.498 1.00 88.38 169 ALA A O 1
ATOM 1394 N N . MET A 1 170 ? 3.481 -14.873 2.591 1.00 89.94 170 MET A N 1
ATOM 1395 C CA . MET A 1 170 ? 2.588 -15.894 3.147 1.00 89.94 170 MET A CA 1
ATOM 1396 C C . MET A 1 170 ? 1.518 -15.301 4.068 1.00 89.94 170 MET A C 1
ATOM 1398 O O . MET A 1 170 ? 0.692 -16.049 4.584 1.00 89.94 170 MET A O 1
ATOM 1402 N N . ASP A 1 171 ? 1.510 -13.981 4.298 1.00 94.00 171 ASP A N 1
ATOM 1403 C CA . ASP A 1 171 ? 0.480 -13.336 5.110 1.00 94.00 171 ASP A CA 1
ATOM 1404 C C . ASP A 1 171 ? -0.698 -12.879 4.231 1.00 94.00 171 ASP A C 1
ATOM 1406 O O . ASP A 1 171 ? -0.632 -11.783 3.672 1.00 94.00 171 ASP A O 1
ATOM 1410 N N . PRO A 1 172 ? -1.819 -13.621 4.139 1.00 94.81 172 PRO A N 1
ATOM 1411 C CA . PRO A 1 172 ? -2.957 -13.199 3.319 1.00 94.81 172 PRO A CA 1
ATOM 1412 C C . PRO A 1 172 ? -3.583 -11.882 3.810 1.00 94.81 172 PRO A C 1
ATOM 1414 O O . PRO A 1 172 ? -4.294 -11.213 3.059 1.00 94.81 172 PRO A O 1
ATOM 1417 N N . ILE A 1 173 ? -3.298 -11.454 5.047 1.00 97.00 173 ILE A N 1
ATOM 1418 C CA . ILE A 1 173 ? -3.761 -10.168 5.575 1.00 97.00 173 ILE A CA 1
ATOM 1419 C C . ILE A 1 173 ? -2.964 -9.008 4.956 1.00 97.00 173 ILE A C 1
ATOM 1421 O O . ILE A 1 173 ? -3.558 -7.996 4.597 1.00 97.00 173 ILE A O 1
ATOM 1425 N N . LEU A 1 174 ? -1.638 -9.122 4.809 1.00 97.69 174 LEU A N 1
ATOM 1426 C CA . LEU A 1 174 ? -0.768 -7.973 4.493 1.00 97.69 174 LEU A CA 1
ATOM 1427 C C . LEU A 1 174 ? 0.077 -8.112 3.228 1.00 97.69 174 LEU A C 1
ATOM 1429 O O . LEU A 1 174 ? 0.570 -7.096 2.749 1.00 97.69 174 LEU A O 1
ATOM 1433 N N . ASP A 1 175 ? 0.208 -9.303 2.661 1.00 95.62 175 ASP A N 1
ATOM 1434 C CA . ASP A 1 175 ? 0.957 -9.551 1.431 1.00 95.62 175 ASP A CA 1
ATOM 1435 C C . ASP A 1 175 ? -0.021 -9.659 0.260 1.00 95.62 175 ASP A C 1
ATOM 1437 O O . ASP A 1 175 ? -1.015 -10.382 0.339 1.00 95.62 175 ASP A O 1
ATOM 1441 N N . ALA A 1 176 ? 0.176 -8.860 -0.792 1.00 91.12 176 ALA A N 1
ATOM 1442 C CA . ALA A 1 176 ? -0.665 -8.912 -1.996 1.00 91.12 176 ALA A CA 1
ATOM 1443 C C . ALA A 1 176 ? -0.220 -10.021 -2.966 1.00 91.12 176 ALA A C 1
ATOM 1445 O O . ALA A 1 176 ? -0.992 -10.436 -3.821 1.00 91.12 176 ALA A O 1
ATOM 1446 N N . ASP A 1 177 ? 1.012 -10.489 -2.793 1.00 90.94 177 ASP A N 1
ATOM 1447 C CA . ASP A 1 177 ? 1.744 -11.485 -3.573 1.00 90.94 177 ASP A CA 1
ATOM 1448 C C . ASP A 1 177 ? 1.786 -12.862 -2.891 1.00 90.94 177 ASP A C 1
ATOM 1450 O O . ASP A 1 177 ? 2.588 -13.715 -3.264 1.00 90.94 177 ASP A O 1
ATOM 1454 N N . PHE A 1 178 ? 0.955 -13.079 -1.867 1.00 92.62 178 PHE A N 1
ATOM 1455 C CA . PHE A 1 178 ? 0.842 -14.389 -1.234 1.00 92.62 178 PHE A CA 1
ATOM 1456 C C . PHE A 1 178 ? 0.341 -15.443 -2.229 1.00 92.62 178 PHE A C 1
ATOM 1458 O O . PHE A 1 178 ? -0.423 -15.133 -3.147 1.00 92.62 178 PHE A O 1
ATOM 1465 N N . ASP A 1 179 ? 0.757 -16.697 -2.038 1.00 90.88 179 ASP A N 1
ATOM 1466 C CA . ASP A 1 179 ? 0.377 -17.773 -2.951 1.00 90.88 179 ASP A CA 1
ATOM 1467 C C . ASP A 1 179 ? -1.144 -17.990 -2.955 1.00 90.88 179 ASP A C 1
ATOM 1469 O O . ASP A 1 179 ? -1.759 -18.310 -1.936 1.00 90.88 179 ASP A O 1
ATOM 1473 N N . CYS A 1 180 ? -1.756 -17.778 -4.118 1.00 95.44 180 CYS A N 1
ATOM 1474 C CA . CYS A 1 180 ? -3.187 -17.930 -4.321 1.00 95.44 180 CYS A CA 1
ATOM 1475 C C . CYS A 1 180 ? -3.482 -18.293 -5.788 1.00 95.44 180 CYS A C 1
ATOM 1477 O O . CYS A 1 180 ? -3.734 -17.409 -6.617 1.00 95.44 180 CYS A O 1
ATOM 1479 N N . PRO A 1 181 ? -3.488 -19.591 -6.143 1.00 95.62 181 PRO A N 1
ATOM 1480 C CA . PRO A 1 181 ? -3.719 -20.051 -7.514 1.00 95.62 181 PRO A CA 1
ATOM 1481 C C . PRO A 1 181 ? -4.995 -19.503 -8.166 1.00 95.62 181 PRO A C 1
ATOM 1483 O O . PRO A 1 181 ? -5.022 -19.226 -9.365 1.00 95.62 181 PRO A O 1
ATOM 1486 N N . ASN A 1 182 ? -6.066 -19.304 -7.396 1.00 96.44 182 ASN A N 1
ATOM 1487 C CA . ASN A 1 182 ? -7.306 -18.744 -7.935 1.00 96.44 182 ASN A CA 1
ATOM 1488 C C . ASN A 1 182 ? -7.217 -17.239 -8.260 1.00 96.44 182 ASN A C 1
ATOM 1490 O O . ASN A 1 182 ? -7.901 -16.797 -9.183 1.00 96.44 182 ASN A O 1
ATOM 1494 N N . VAL A 1 183 ? -6.340 -16.468 -7.602 1.00 96.25 183 VAL A N 1
ATOM 1495 C CA . VAL A 1 183 ? -6.022 -15.088 -8.027 1.00 96.25 183 VAL A CA 1
ATOM 1496 C C . VAL A 1 183 ? -5.315 -15.110 -9.379 1.00 96.25 183 VAL A C 1
ATOM 1498 O O . VAL A 1 183 ? -5.718 -14.381 -10.282 1.00 96.25 183 VAL A O 1
ATOM 1501 N N . GLN A 1 184 ? -4.332 -15.999 -9.558 1.00 94.94 184 GLN A N 1
ATOM 1502 C CA . GLN A 1 184 ? -3.613 -16.147 -10.830 1.00 94.94 184 GLN A CA 1
ATOM 1503 C C . GLN A 1 184 ? -4.574 -16.513 -11.971 1.00 94.94 184 GLN A C 1
ATOM 1505 O O . GLN A 1 184 ? -4.552 -15.893 -13.034 1.00 94.94 184 GLN A O 1
ATOM 1510 N N . LYS A 1 185 ? -5.491 -17.463 -11.737 1.00 96.75 185 LYS A N 1
ATOM 1511 C CA . LYS A 1 185 ? -6.559 -17.795 -12.697 1.00 96.75 185 LYS A CA 1
ATOM 1512 C C . LYS A 1 185 ? -7.458 -16.595 -12.996 1.00 96.75 185 LYS A C 1
ATOM 1514 O O . LYS A 1 185 ? -7.783 -16.373 -14.159 1.00 96.75 185 LYS A O 1
ATOM 1519 N N . GLY A 1 186 ? -7.830 -15.816 -11.981 1.00 97.06 186 GLY A N 1
ATOM 1520 C CA . GLY A 1 186 ? -8.621 -14.596 -12.149 1.00 97.06 186 GLY A CA 1
ATOM 1521 C C . GLY A 1 186 ? -7.923 -13.563 -13.035 1.00 97.06 186 GLY A C 1
ATOM 1522 O O . GLY A 1 186 ? -8.525 -13.049 -13.975 1.00 97.06 186 GLY A O 1
ATOM 1523 N N . PHE A 1 187 ? -6.634 -13.309 -12.805 1.00 96.56 187 PHE A N 1
ATOM 1524 C CA . PHE A 1 187 ? -5.833 -12.415 -13.647 1.00 96.56 187 PHE A CA 1
ATOM 1525 C C . PHE A 1 187 ? -5.717 -12.913 -15.091 1.00 96.56 187 PHE A C 1
ATOM 1527 O O . PHE A 1 187 ? -5.853 -12.118 -16.023 1.00 96.56 187 PHE A O 1
ATOM 1534 N N . LEU A 1 188 ? -5.541 -14.222 -15.302 1.00 96.69 188 LEU A N 1
ATOM 1535 C CA . LEU A 1 188 ? -5.533 -14.817 -16.643 1.00 96.69 188 LEU A CA 1
ATOM 1536 C C . LEU A 1 188 ? -6.883 -14.661 -17.355 1.00 96.69 188 LEU A C 1
ATOM 1538 O O . LEU A 1 188 ? -6.913 -14.309 -18.534 1.00 96.69 188 LEU A O 1
ATOM 1542 N N . GLN A 1 189 ? -7.995 -14.873 -16.648 1.00 97.06 189 GLN A N 1
ATOM 1543 C CA . GLN A 1 189 ? -9.340 -14.680 -17.197 1.00 97.06 189 GLN A CA 1
ATOM 1544 C C . GLN A 1 189 ? -9.572 -13.225 -17.608 1.00 97.06 189 GLN A C 1
ATOM 1546 O O . GLN A 1 189 ? -9.982 -12.977 -18.741 1.00 97.06 189 GLN A O 1
ATOM 1551 N N . ILE A 1 190 ? -9.235 -12.264 -16.740 1.00 97.50 190 ILE A N 1
ATOM 1552 C CA . ILE A 1 190 ? -9.334 -10.827 -17.042 1.00 97.50 190 ILE A CA 1
ATOM 1553 C C . ILE A 1 190 ? -8.495 -10.489 -18.278 1.00 97.50 190 ILE A C 1
ATOM 1555 O O . ILE A 1 190 ? -8.999 -9.875 -19.215 1.00 97.50 190 ILE A O 1
ATOM 1559 N N . ARG A 1 191 ? -7.244 -10.968 -18.334 1.00 95.81 191 ARG A N 1
ATOM 1560 C CA . ARG A 1 191 ? -6.342 -10.748 -19.475 1.00 95.81 191 ARG A CA 1
ATOM 1561 C C . ARG A 1 191 ? -6.940 -11.219 -20.805 1.00 95.81 191 ARG A C 1
ATOM 1563 O O . ARG A 1 191 ? -6.723 -10.580 -21.831 1.00 95.81 191 ARG A O 1
ATOM 1570 N N . GLN A 1 192 ? -7.641 -12.351 -20.803 1.00 94.75 192 GLN A N 1
ATOM 1571 C CA . GLN A 1 192 ? -8.159 -12.986 -22.019 1.00 94.75 192 GLN A CA 1
ATOM 1572 C C . GLN A 1 192 ? -9.537 -12.458 -22.441 1.00 94.75 192 GLN A C 1
ATOM 1574 O O . GLN A 1 192 ? -9.837 -12.404 -23.638 1.00 94.75 192 GLN A O 1
ATOM 1579 N N . GLN A 1 193 ? -10.381 -12.101 -21.472 1.00 96.06 193 GLN A N 1
ATOM 1580 C CA . GLN A 1 193 ? -11.814 -11.897 -21.690 1.00 96.06 193 GLN A CA 1
ATOM 1581 C C . GLN A 1 193 ? -12.255 -10.436 -21.547 1.00 96.06 193 GLN A C 1
ATOM 1583 O O . GLN A 1 193 ? -13.242 -10.054 -22.173 1.00 96.06 193 GLN A O 1
ATOM 1588 N N . ASP A 1 194 ? -11.545 -9.604 -20.777 1.00 97.12 194 ASP A N 1
ATOM 1589 C CA . ASP A 1 194 ? -11.938 -8.207 -20.572 1.00 97.12 194 ASP A CA 1
ATOM 1590 C C . ASP A 1 194 ? -11.651 -7.367 -21.831 1.00 97.12 194 ASP A C 1
ATOM 1592 O O . ASP A 1 194 ? -10.506 -7.226 -22.278 1.00 97.12 194 ASP A O 1
ATOM 1596 N N . LEU A 1 195 ? -12.708 -6.792 -22.413 1.00 97.19 195 LEU A N 1
ATOM 1597 C CA . LEU A 1 195 ? -12.615 -5.956 -23.612 1.00 97.19 195 LEU A CA 1
ATOM 1598 C C . LEU A 1 195 ? -11.725 -4.723 -23.388 1.00 97.19 195 LEU A C 1
ATOM 1600 O O . LEU A 1 195 ? -10.940 -4.384 -24.271 1.00 97.19 195 LEU A O 1
ATOM 1604 N N . ARG A 1 196 ? -11.761 -4.116 -22.192 1.00 96.81 196 ARG A N 1
ATOM 1605 C CA . ARG A 1 196 ? -10.954 -2.933 -21.835 1.00 96.81 196 ARG A CA 1
ATOM 1606 C C . ARG A 1 196 ? -9.462 -3.246 -21.901 1.00 96.81 196 ARG A C 1
ATOM 1608 O O . ARG A 1 196 ? -8.667 -2.442 -22.394 1.00 96.81 196 ARG A O 1
ATOM 1615 N N . VAL A 1 197 ? -9.083 -4.443 -21.447 1.00 97.69 197 VAL A N 1
ATOM 1616 C CA . VAL A 1 197 ? -7.706 -4.942 -21.538 1.00 97.69 197 VAL A CA 1
ATOM 1617 C C . VAL A 1 197 ? -7.326 -5.167 -22.999 1.00 97.69 197 VAL A C 1
ATOM 1619 O O . VAL A 1 197 ? -6.301 -4.653 -23.442 1.00 97.69 197 VAL A O 1
ATOM 1622 N N . ARG A 1 198 ? -8.157 -5.874 -23.775 1.00 96.94 198 ARG A N 1
ATOM 1623 C CA . ARG A 1 198 ? -7.872 -6.171 -25.191 1.00 96.94 198 ARG A CA 1
ATOM 1624 C C . ARG A 1 198 ? -7.722 -4.914 -26.044 1.00 96.94 198 ARG A C 1
ATOM 1626 O O . ARG A 1 198 ? -6.813 -4.849 -26.873 1.00 96.94 198 ARG A O 1
ATOM 1633 N N . ASP A 1 199 ? -8.583 -3.925 -25.839 1.00 97.88 199 ASP A N 1
ATOM 1634 C CA . ASP A 1 199 ? -8.523 -2.653 -26.557 1.00 97.88 19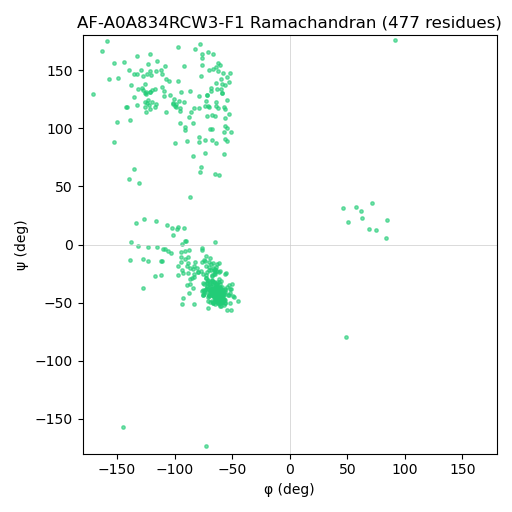9 ASP A CA 1
ATOM 1635 C C . ASP A 1 199 ? -7.280 -1.849 -26.162 1.00 97.88 199 ASP A C 1
ATOM 1637 O O . ASP A 1 199 ? -6.615 -1.285 -27.031 1.00 97.88 199 ASP A O 1
ATOM 1641 N N . SER A 1 200 ? -6.889 -1.879 -24.883 1.00 97.75 200 SER A N 1
ATOM 1642 C CA . SER A 1 200 ? -5.647 -1.248 -24.415 1.00 97.75 200 SER A CA 1
ATOM 1643 C C . SER A 1 200 ? -4.403 -1.905 -25.020 1.00 97.75 200 SER A C 1
ATOM 1645 O O . SER A 1 200 ? -3.509 -1.206 -25.492 1.00 97.75 200 SER A O 1
ATOM 1647 N N . LEU A 1 201 ? -4.357 -3.241 -25.080 1.00 97.12 201 LEU A N 1
ATOM 1648 C CA . LEU A 1 201 ? -3.257 -3.969 -25.726 1.00 97.12 201 LEU A CA 1
ATOM 1649 C C . LEU A 1 201 ? -3.169 -3.656 -27.225 1.00 97.12 201 LEU A C 1
ATOM 1651 O O . LEU A 1 201 ? -2.072 -3.510 -27.756 1.00 97.12 201 LEU A O 1
ATOM 1655 N N . ARG A 1 202 ? -4.309 -3.497 -27.910 1.00 97.50 202 ARG A N 1
ATOM 1656 C CA . ARG A 1 202 ? -4.332 -3.073 -29.318 1.00 97.50 202 ARG A CA 1
ATOM 1657 C C . ARG A 1 202 ? -3.831 -1.638 -29.481 1.00 97.50 202 ARG A C 1
ATOM 1659 O O . ARG A 1 202 ? -3.038 -1.383 -30.382 1.00 97.50 202 ARG A O 1
ATOM 1666 N N . LYS A 1 203 ? -4.282 -0.724 -28.617 1.00 97.94 203 LYS A N 1
ATOM 1667 C CA . LYS A 1 203 ? -3.905 0.696 -28.635 1.00 97.94 203 LYS A CA 1
ATOM 1668 C C . LYS A 1 203 ? -2.395 0.888 -28.482 1.00 97.94 203 LYS A C 1
ATOM 1670 O O . LYS A 1 203 ? -1.815 1.668 -29.225 1.00 97.94 203 LYS A O 1
ATOM 1675 N N . TYR A 1 204 ? -1.773 0.175 -27.546 1.00 98.00 204 TYR A N 1
ATOM 1676 C CA . TYR A 1 204 ? -0.350 0.324 -27.225 1.00 98.00 204 TYR A CA 1
ATOM 1677 C C . TYR A 1 204 ? 0.550 -0.716 -27.905 1.00 98.00 204 TYR A C 1
ATOM 1679 O O . TYR A 1 204 ? 1.706 -0.855 -27.521 1.00 98.00 204 TYR A O 1
ATOM 1687 N N . ARG A 1 205 ? 0.055 -1.456 -28.908 1.00 97.81 205 ARG A N 1
ATOM 1688 C CA . ARG A 1 205 ? 0.784 -2.580 -29.523 1.00 97.81 205 ARG A CA 1
ATOM 1689 C C . ARG A 1 205 ? 2.197 -2.205 -29.975 1.00 97.81 205 ARG A C 1
ATOM 1691 O O . ARG A 1 205 ? 3.141 -2.888 -29.609 1.00 97.81 205 ARG A O 1
ATOM 1698 N N . GLN A 1 206 ? 2.333 -1.110 -30.721 1.00 97.56 206 GLN A N 1
ATOM 1699 C CA . GLN A 1 206 ? 3.640 -0.657 -31.203 1.00 97.56 206 GLN A CA 1
ATOM 1700 C C . GLN A 1 206 ? 4.591 -0.345 -30.039 1.00 97.56 206 GLN A C 1
ATOM 1702 O O . GLN A 1 206 ? 5.753 -0.730 -30.073 1.00 97.56 206 GLN A O 1
ATOM 1707 N N . PHE A 1 207 ? 4.087 0.297 -28.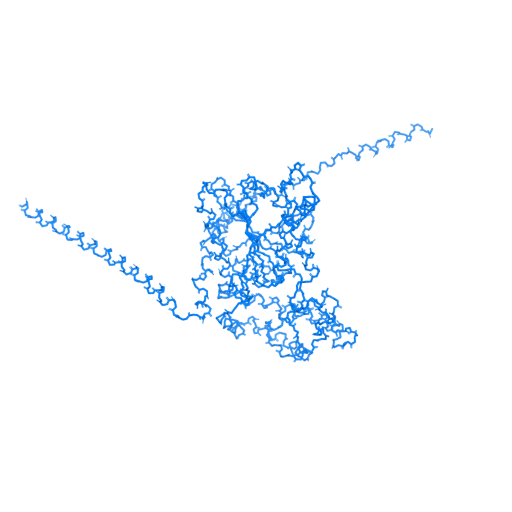984 1.00 98.06 207 PHE A N 1
ATOM 1708 C CA . PHE A 1 207 ? 4.886 0.593 -27.800 1.00 98.06 207 PHE A CA 1
ATOM 1709 C C . PHE A 1 207 ? 5.319 -0.682 -27.059 1.00 98.06 207 PHE A C 1
ATOM 1711 O O . PHE A 1 207 ? 6.455 -0.763 -26.602 1.00 98.06 207 PHE A O 1
ATOM 1718 N N . PHE A 1 208 ? 4.457 -1.702 -26.980 1.00 98.31 208 PHE A N 1
ATOM 1719 C CA . PHE A 1 208 ? 4.828 -3.014 -26.439 1.00 98.31 208 PHE A CA 1
ATOM 1720 C C . PHE A 1 208 ? 5.935 -3.693 -27.256 1.00 98.31 208 PHE A C 1
ATOM 1722 O O . PHE A 1 208 ? 6.861 -4.250 -26.668 1.00 98.31 208 PHE A O 1
ATOM 1729 N N . ASP A 1 209 ? 5.872 -3.623 -28.588 1.00 97.94 209 ASP A N 1
ATOM 1730 C CA . ASP A 1 209 ? 6.902 -4.187 -29.467 1.00 97.94 209 ASP A CA 1
ATOM 1731 C C . ASP A 1 209 ? 8.249 -3.458 -29.271 1.00 97.94 209 ASP A C 1
ATOM 1733 O O . ASP A 1 209 ? 9.286 -4.095 -29.077 1.00 97.94 209 ASP A O 1
ATOM 1737 N N . GLU A 1 210 ? 8.228 -2.121 -29.233 1.00 96.81 210 GLU A N 1
ATOM 1738 C CA . GLU A 1 210 ? 9.418 -1.285 -29.019 1.00 96.81 210 GLU A CA 1
ATOM 1739 C C . GLU A 1 210 ? 10.039 -1.497 -27.632 1.00 96.81 210 GLU A C 1
ATOM 1741 O O . GLU A 1 210 ? 11.245 -1.727 -27.519 1.00 96.81 210 GLU A O 1
ATOM 1746 N N . ILE A 1 211 ? 9.237 -1.464 -26.562 1.00 97.44 211 ILE A N 1
ATOM 1747 C CA . ILE A 1 211 ? 9.762 -1.649 -25.205 1.00 97.44 211 ILE A CA 1
ATOM 1748 C C . ILE A 1 211 ? 10.303 -3.069 -25.014 1.00 97.44 211 ILE A C 1
ATOM 1750 O O . ILE A 1 211 ? 11.319 -3.248 -24.345 1.00 97.44 211 ILE A O 1
ATOM 1754 N N . SER A 1 212 ? 9.674 -4.078 -25.627 1.00 97.94 212 SER A N 1
ATOM 1755 C CA . SER A 1 212 ? 10.144 -5.466 -25.561 1.00 97.94 212 SER A CA 1
ATOM 1756 C C . SER A 1 212 ? 11.517 -5.613 -26.210 1.00 97.94 212 SER A C 1
ATOM 1758 O O . SER A 1 212 ? 12.402 -6.267 -25.661 1.00 97.94 212 SER A O 1
ATOM 1760 N N . PHE A 1 213 ? 11.723 -4.948 -27.351 1.00 97.00 213 PHE A N 1
ATOM 1761 C CA . PHE A 1 213 ? 13.018 -4.915 -28.020 1.00 97.00 213 PHE A CA 1
ATOM 1762 C C . PHE A 1 213 ? 14.111 -4.323 -27.120 1.00 97.00 213 PHE A C 1
ATOM 1764 O O . PHE A 1 213 ? 15.156 -4.946 -26.941 1.00 97.00 213 PHE A O 1
ATOM 1771 N N . PHE A 1 214 ? 13.867 -3.159 -26.508 1.00 95.56 214 PHE A N 1
ATOM 1772 C CA . PHE A 1 214 ? 14.872 -2.512 -25.658 1.00 95.56 214 PHE A CA 1
ATOM 1773 C C . PHE A 1 214 ? 15.148 -3.276 -24.365 1.00 95.56 214 PHE A C 1
ATOM 1775 O O . PHE A 1 214 ? 16.304 -3.438 -23.982 1.00 95.56 214 PHE A O 1
ATOM 1782 N N . THR A 1 215 ? 14.101 -3.759 -23.699 1.00 95.50 215 THR A N 1
ATOM 1783 C CA . THR A 1 215 ? 14.225 -4.469 -22.416 1.00 95.50 215 THR A CA 1
ATOM 1784 C C . THR A 1 215 ? 14.807 -5.874 -22.562 1.00 95.50 215 THR A C 1
ATOM 1786 O O . THR A 1 215 ? 15.296 -6.429 -21.580 1.00 95.50 215 THR A O 1
ATOM 1789 N N . GLY A 1 216 ? 14.785 -6.444 -23.772 1.00 96.31 216 GLY A N 1
ATOM 1790 C CA . GLY A 1 216 ? 15.226 -7.816 -24.030 1.00 96.31 216 GLY A CA 1
ATOM 1791 C C . GLY A 1 216 ? 14.229 -8.873 -23.548 1.00 96.31 216 GLY A C 1
ATOM 1792 O O . GLY A 1 216 ? 14.561 -10.055 -23.498 1.00 96.31 216 GLY A O 1
ATOM 1793 N N . GLU A 1 217 ? 13.005 -8.467 -23.202 1.00 95.94 217 GLU A N 1
ATOM 1794 C CA . GLU A 1 217 ? 11.960 -9.336 -22.670 1.00 95.94 217 GLU A CA 1
ATOM 1795 C C . GLU A 1 217 ? 10.649 -9.174 -23.432 1.00 95.94 217 GLU A C 1
ATOM 1797 O O . GLU A 1 217 ? 10.317 -8.105 -23.929 1.00 95.94 217 GLU A O 1
ATOM 1802 N N . HIS A 1 218 ? 9.847 -10.237 -23.493 1.00 97.12 218 HIS A N 1
ATOM 1803 C CA . HIS A 1 218 ? 8.529 -10.170 -24.118 1.00 97.12 218 HIS A CA 1
ATOM 1804 C C . HIS A 1 218 ? 7.509 -9.507 -23.173 1.00 97.12 218 HIS A C 1
ATOM 1806 O O . HIS A 1 218 ? 6.875 -10.185 -22.349 1.00 97.12 218 HIS A O 1
ATOM 1812 N N . ILE A 1 219 ? 7.344 -8.187 -23.294 1.00 97.06 219 ILE A N 1
ATOM 1813 C CA . ILE A 1 219 ? 6.377 -7.376 -22.547 1.00 97.06 219 ILE A CA 1
ATOM 1814 C C . ILE A 1 219 ? 5.069 -7.305 -23.346 1.00 97.06 219 ILE A C 1
ATOM 1816 O O . ILE A 1 219 ? 4.934 -6.552 -24.300 1.00 97.06 219 ILE A O 1
ATOM 1820 N N . ASP A 1 220 ? 4.080 -8.107 -22.949 1.00 95.25 220 ASP A N 1
ATOM 1821 C CA . ASP A 1 220 ? 2.867 -8.382 -23.741 1.00 95.25 220 ASP A CA 1
ATOM 1822 C C . ASP A 1 220 ? 1.561 -8.284 -22.930 1.00 95.25 220 ASP A C 1
ATOM 1824 O O . ASP A 1 220 ? 0.523 -8.863 -23.278 1.00 95.25 220 ASP A O 1
ATOM 1828 N N . SER A 1 221 ? 1.614 -7.614 -21.779 1.00 97.25 221 SER A N 1
ATOM 1829 C CA . SER A 1 221 ? 0.468 -7.451 -20.885 1.00 97.25 221 SER A CA 1
ATOM 1830 C C . SER A 1 221 ? 0.566 -6.184 -20.047 1.00 97.25 221 SER A C 1
ATOM 1832 O O . SER A 1 221 ? 1.662 -5.693 -19.770 1.00 97.25 221 SER A O 1
ATOM 1834 N N . LEU A 1 222 ? -0.592 -5.696 -19.585 1.00 98.06 222 LEU A N 1
ATOM 1835 C CA . LEU A 1 222 ? -0.653 -4.557 -18.663 1.00 98.06 222 LEU A CA 1
ATOM 1836 C C . LEU A 1 222 ? 0.079 -4.868 -17.344 1.00 98.06 222 LEU A C 1
ATOM 1838 O O . LEU A 1 222 ? 0.710 -3.986 -16.777 1.00 98.06 222 LEU A O 1
ATOM 1842 N N . GLU A 1 223 ? 0.045 -6.124 -16.885 1.00 96.44 223 GLU A N 1
ATOM 1843 C CA . GLU A 1 223 ? 0.751 -6.581 -15.680 1.00 96.44 223 GLU A CA 1
ATOM 1844 C C . GLU A 1 223 ? 2.276 -6.487 -15.827 1.00 96.44 223 GLU A C 1
ATOM 1846 O O . GLU A 1 223 ? 2.937 -5.885 -14.981 1.00 96.44 223 GLU A O 1
ATOM 1851 N N . LYS A 1 224 ? 2.845 -7.032 -16.913 1.00 97.25 224 LYS A N 1
ATOM 1852 C CA . LYS A 1 224 ? 4.291 -6.936 -17.169 1.00 97.25 224 LYS A CA 1
ATOM 1853 C C . LYS A 1 224 ? 4.740 -5.487 -17.332 1.00 97.25 224 LYS A C 1
ATOM 1855 O O . LYS A 1 224 ? 5.766 -5.109 -16.779 1.00 97.25 224 LYS A O 1
ATOM 1860 N N . MET A 1 225 ? 3.946 -4.666 -18.018 1.00 98.00 225 MET A N 1
ATOM 1861 C CA . MET A 1 225 ? 4.237 -3.238 -18.139 1.00 98.00 225 MET A CA 1
ATOM 1862 C C . MET A 1 225 ? 4.160 -2.515 -16.792 1.00 98.00 225 MET A C 1
ATOM 1864 O O . MET A 1 225 ? 5.014 -1.691 -16.498 1.00 98.00 225 MET A O 1
ATOM 1868 N N . ASN A 1 226 ? 3.178 -2.833 -15.943 1.00 97.25 226 ASN A N 1
ATOM 1869 C CA . ASN A 1 226 ? 3.112 -2.300 -14.582 1.00 97.25 226 ASN A CA 1
ATOM 1870 C C . ASN A 1 226 ? 4.351 -2.690 -13.764 1.00 97.25 226 ASN A C 1
ATOM 1872 O O . ASN A 1 226 ? 4.881 -1.877 -13.011 1.00 97.25 226 ASN A O 1
ATOM 1876 N N . ASN A 1 227 ? 4.816 -3.931 -13.907 1.00 96.38 227 ASN A N 1
ATOM 1877 C CA . ASN A 1 227 ? 6.043 -4.388 -13.271 1.00 96.38 227 ASN A CA 1
ATOM 1878 C C . ASN A 1 227 ? 7.257 -3.589 -13.747 1.00 96.38 227 ASN A C 1
ATOM 1880 O O . ASN A 1 227 ? 7.966 -3.067 -12.896 1.00 96.38 227 ASN A O 1
ATOM 1884 N N . LEU A 1 228 ? 7.428 -3.407 -15.058 1.00 97.56 228 LEU A N 1
ATOM 1885 C CA . LEU A 1 228 ? 8.493 -2.578 -15.625 1.00 97.56 228 LEU A CA 1
ATOM 1886 C C . LEU A 1 228 ? 8.401 -1.115 -15.160 1.00 97.56 228 LEU A C 1
ATOM 1888 O O . LEU A 1 228 ? 9.383 -0.562 -14.680 1.00 97.56 228 LEU A O 1
ATOM 1892 N N . TYR A 1 229 ? 7.214 -0.505 -15.235 1.00 97.31 229 TYR A N 1
ATOM 1893 C CA . TYR A 1 229 ? 6.984 0.879 -14.811 1.00 97.31 229 TYR A CA 1
ATOM 1894 C C . TYR A 1 229 ? 7.445 1.129 -13.374 1.00 97.31 229 TYR A C 1
ATOM 1896 O O . TYR A 1 229 ? 8.077 2.147 -13.110 1.00 97.31 229 TYR A O 1
ATOM 1904 N N . LYS A 1 230 ? 7.149 0.212 -12.443 1.00 95.25 230 LYS A N 1
ATOM 1905 C CA . LYS A 1 230 ? 7.568 0.357 -11.041 1.00 95.25 230 LYS A CA 1
ATOM 1906 C C . LYS A 1 230 ? 9.085 0.432 -10.901 1.00 95.25 230 LYS A C 1
ATOM 1908 O O . LYS A 1 230 ? 9.557 1.223 -10.091 1.00 95.25 230 LYS A O 1
ATOM 1913 N N . GLU A 1 231 ? 9.827 -0.381 -11.649 1.00 96.56 231 GLU A N 1
ATOM 1914 C CA . GLU A 1 231 ? 11.290 -0.393 -11.561 1.00 96.56 231 GLU A CA 1
ATOM 1915 C C . GLU A 1 231 ? 11.887 0.842 -12.262 1.00 96.56 231 GLU A C 1
ATOM 1917 O O . GLU A 1 231 ? 12.670 1.562 -11.645 1.00 96.56 231 GLU A O 1
ATOM 1922 N N . LEU A 1 232 ? 11.388 1.207 -13.451 1.00 96.00 232 LEU A N 1
ATOM 1923 C CA . LEU A 1 232 ? 11.775 2.445 -14.146 1.00 96.00 232 LEU A CA 1
ATOM 1924 C C . LEU A 1 232 ? 11.486 3.708 -13.316 1.00 96.00 232 LEU A C 1
ATOM 1926 O O . LEU A 1 232 ? 12.270 4.654 -13.293 1.00 96.00 232 LEU A O 1
ATOM 1930 N N . TYR A 1 233 ? 10.355 3.741 -12.607 1.00 94.38 233 TYR A N 1
ATOM 1931 C CA . TYR A 1 233 ? 10.014 4.849 -11.718 1.00 94.38 233 TYR A CA 1
ATOM 1932 C C . TYR A 1 233 ? 11.026 4.980 -10.572 1.00 94.38 233 TYR A C 1
ATOM 1934 O O . TYR A 1 233 ? 11.409 6.093 -10.213 1.00 94.38 233 TYR A O 1
ATOM 1942 N N . ILE A 1 234 ? 11.495 3.860 -10.016 1.00 96.12 234 ILE A N 1
ATOM 1943 C CA . ILE A 1 234 ? 12.527 3.864 -8.972 1.00 96.12 234 ILE A CA 1
ATOM 1944 C C . ILE A 1 234 ? 13.855 4.375 -9.533 1.00 96.12 234 ILE A C 1
ATOM 1946 O O . ILE A 1 234 ? 14.498 5.202 -8.887 1.00 96.12 234 ILE A O 1
ATOM 1950 N N . GLU A 1 235 ? 14.250 3.950 -10.729 1.00 95.75 235 GLU A N 1
ATOM 1951 C CA . GLU A 1 235 ? 15.452 4.455 -11.405 1.00 95.75 235 GLU A CA 1
ATOM 1952 C C . GLU A 1 235 ? 15.403 5.970 -11.602 1.00 95.75 235 GLU A C 1
ATOM 1954 O O . GLU A 1 235 ? 16.326 6.679 -11.194 1.00 95.75 235 GLU A O 1
ATOM 1959 N N . GLN A 1 236 ? 14.278 6.499 -12.090 1.00 92.75 236 GLN A N 1
ATOM 1960 C CA . GLN A 1 236 ? 14.092 7.943 -12.227 1.00 92.75 236 GLN A CA 1
ATOM 1961 C C . GLN A 1 236 ? 14.243 8.691 -10.899 1.00 92.75 236 GLN A C 1
ATOM 1963 O O . GLN A 1 236 ? 14.831 9.772 -10.856 1.00 92.75 236 GLN A O 1
ATOM 1968 N N . GLN A 1 237 ? 13.746 8.125 -9.796 1.00 91.31 237 GLN A N 1
ATOM 1969 C CA . GLN A 1 237 ? 13.898 8.730 -8.470 1.00 91.31 237 GLN A CA 1
ATOM 1970 C C . GLN A 1 237 ? 15.359 8.807 -8.000 1.00 91.31 237 GLN A C 1
ATOM 1972 O O . GLN A 1 237 ? 15.654 9.625 -7.127 1.00 91.31 237 GLN A O 1
ATOM 1977 N N . HIS A 1 238 ? 16.244 7.986 -8.570 1.00 93.25 238 HIS A N 1
ATOM 1978 C CA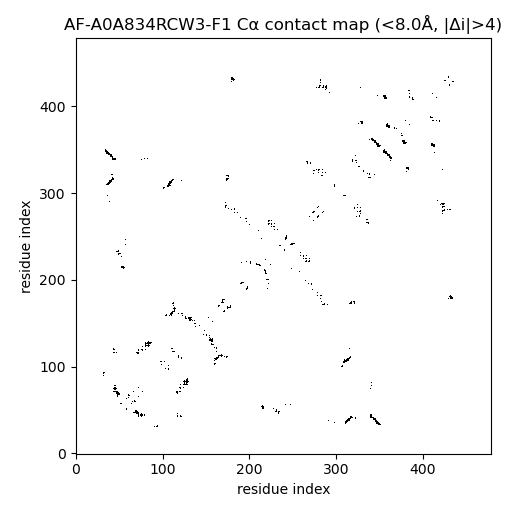 . HIS A 1 238 ? 17.685 7.964 -8.305 1.00 93.25 238 HIS A CA 1
ATOM 1979 C C . HIS A 1 238 ? 18.494 8.666 -9.406 1.00 93.25 238 HIS A C 1
ATOM 1981 O O . HIS A 1 238 ? 19.722 8.644 -9.367 1.00 93.25 238 HIS A O 1
ATOM 1987 N N . ASN A 1 239 ? 17.821 9.335 -10.355 1.00 93.50 239 ASN A N 1
ATOM 1988 C CA . ASN A 1 239 ? 18.442 9.965 -11.521 1.00 93.50 239 ASN A CA 1
ATOM 1989 C C . ASN A 1 239 ? 19.236 8.957 -12.377 1.00 93.50 239 ASN A C 1
ATOM 1991 O O . ASN A 1 239 ? 20.248 9.303 -12.984 1.00 93.50 239 ASN A O 1
ATOM 1995 N N . TYR A 1 240 ? 18.774 7.705 -12.408 1.00 94.94 240 TYR A N 1
ATOM 1996 C CA . TYR A 1 240 ? 19.285 6.649 -13.269 1.00 94.94 240 TYR A CA 1
ATOM 1997 C C . TYR A 1 240 ? 18.423 6.597 -14.521 1.00 94.94 240 TYR A C 1
ATOM 1999 O O . TYR A 1 240 ? 17.214 6.387 -14.461 1.00 94.94 240 TYR A O 1
ATOM 2007 N N . HIS A 1 241 ? 19.049 6.867 -15.661 1.00 94.56 241 HIS A N 1
ATOM 2008 C CA . HIS A 1 241 ? 18.356 6.982 -16.932 1.00 94.56 241 HIS A CA 1
ATOM 2009 C C . HIS A 1 241 ? 19.060 6.171 -18.009 1.00 94.56 241 HIS A C 1
ATOM 2011 O O . HIS A 1 241 ? 20.266 6.307 -18.214 1.00 94.56 241 HIS A O 1
ATOM 2017 N N . TRP A 1 242 ? 18.286 5.412 -18.778 1.00 95.25 242 TRP A N 1
ATOM 2018 C CA . TRP A 1 242 ? 18.800 4.540 -19.836 1.00 95.25 242 TRP A CA 1
ATOM 2019 C C . TRP A 1 242 ? 19.420 5.316 -21.005 1.00 95.25 242 TRP A C 1
ATOM 2021 O O . TRP A 1 242 ? 20.211 4.768 -21.769 1.00 95.25 242 TRP A O 1
ATOM 2031 N N . TRP A 1 243 ? 19.074 6.599 -21.158 1.00 93.94 243 TRP A N 1
ATOM 2032 C CA . TRP A 1 243 ? 19.650 7.475 -22.182 1.00 93.94 243 TRP A CA 1
ATOM 2033 C C . TRP A 1 243 ? 21.003 8.077 -21.803 1.00 93.94 243 TRP A C 1
ATOM 2035 O O . TRP A 1 243 ? 21.667 8.649 -22.666 1.00 93.94 243 TRP A O 1
ATOM 2045 N N . GLN A 1 244 ? 21.401 8.029 -20.530 1.00 93.00 244 GLN A N 1
ATOM 2046 C CA . GLN A 1 244 ? 22.645 8.653 -20.084 1.00 93.00 244 GLN A CA 1
ATOM 2047 C C . GLN A 1 244 ? 23.861 7.807 -20.478 1.00 93.00 244 GLN A C 1
ATOM 2049 O O . GLN A 1 244 ? 23.819 6.575 -20.452 1.00 93.00 244 GLN A O 1
ATOM 2054 N N . TRP A 1 245 ? 24.964 8.480 -20.815 1.00 82.81 245 TRP A N 1
ATOM 2055 C CA . TRP A 1 245 ? 26.270 7.839 -20.973 1.00 82.81 245 TRP A CA 1
ATOM 2056 C C . TRP A 1 245 ? 26.671 7.153 -19.654 1.00 82.81 245 TRP A C 1
ATOM 2058 O O . TRP A 1 245 ? 26.473 7.755 -18.594 1.00 82.81 245 TRP A O 1
ATOM 2068 N N . PRO A 1 246 ? 27.243 5.936 -19.670 1.00 86.62 246 PRO A N 1
ATOM 2069 C CA . PRO A 1 246 ? 27.775 5.202 -20.826 1.00 86.62 246 PRO A CA 1
ATOM 2070 C C . PRO A 1 246 ? 26.784 4.282 -21.552 1.00 86.62 246 PRO A C 1
ATOM 2072 O O . PRO A 1 246 ? 27.199 3.575 -22.464 1.00 86.62 246 PRO A O 1
ATOM 2075 N N . TYR A 1 247 ? 25.513 4.244 -21.150 1.00 89.50 247 TYR A N 1
ATOM 2076 C CA . TYR A 1 247 ? 24.565 3.241 -21.645 1.00 89.50 247 TYR A CA 1
ATOM 2077 C C . TYR A 1 247 ? 23.945 3.620 -22.982 1.00 89.50 247 TYR A C 1
ATOM 2079 O O . TYR A 1 247 ? 23.940 2.804 -23.898 1.00 89.50 247 TYR A O 1
ATOM 2087 N N . GLU A 1 248 ? 23.410 4.843 -23.075 1.00 90.06 248 GLU A N 1
ATOM 2088 C CA . GLU A 1 248 ? 22.806 5.414 -24.292 1.00 90.06 248 GLU A CA 1
ATOM 2089 C C . GLU A 1 248 ? 21.831 4.458 -25.022 1.00 90.06 248 GLU A C 1
ATOM 2091 O O . GLU A 1 248 ? 21.682 4.509 -26.242 1.00 90.06 248 GLU A O 1
ATOM 2096 N N . ILE A 1 249 ? 21.137 3.589 -24.271 1.00 91.19 249 ILE A N 1
ATOM 2097 C CA . ILE A 1 249 ? 20.208 2.579 -24.807 1.00 91.19 249 ILE A CA 1
ATOM 2098 C C . ILE A 1 249 ? 18.971 3.268 -25.388 1.00 91.19 249 ILE A C 1
ATOM 2100 O O . ILE A 1 249 ? 18.447 2.874 -26.431 1.00 91.19 249 ILE A O 1
ATOM 2104 N N . TRP A 1 250 ? 18.497 4.315 -24.710 1.00 94.19 250 TRP A N 1
ATOM 2105 C CA . TRP A 1 250 ? 17.358 5.124 -25.133 1.00 94.19 250 TRP A CA 1
ATOM 2106 C C . TRP A 1 250 ? 17.796 6.501 -25.619 1.00 94.19 250 TRP A C 1
ATOM 2108 O O . TRP A 1 250 ? 18.783 7.068 -25.162 1.00 94.19 250 TRP A O 1
ATOM 2118 N N . SER A 1 251 ? 16.996 7.109 -26.495 1.00 93.62 251 SER A N 1
ATOM 2119 C CA . SER A 1 251 ? 17.065 8.562 -26.663 1.00 93.62 251 SER A CA 1
ATOM 2120 C C . SER A 1 251 ? 16.375 9.254 -25.483 1.00 93.62 251 SER A C 1
ATOM 2122 O O . SER A 1 251 ? 15.436 8.708 -24.905 1.00 93.62 251 SER A O 1
ATOM 2124 N N . LYS A 1 252 ? 16.755 10.500 -25.169 1.00 92.50 252 LYS A N 1
ATOM 2125 C CA . LYS A 1 252 ? 16.045 11.326 -24.166 1.00 92.50 252 LYS A CA 1
ATOM 2126 C C . LYS A 1 252 ? 14.535 11.406 -24.416 1.00 92.50 252 LYS A C 1
ATOM 2128 O O . LYS A 1 252 ? 13.743 11.397 -23.480 1.00 92.50 252 LYS A O 1
ATOM 2133 N N . ASN A 1 253 ? 14.139 11.493 -25.686 1.00 94.25 253 ASN A N 1
ATOM 2134 C CA . ASN A 1 253 ? 12.730 11.556 -26.069 1.00 94.25 253 ASN A CA 1
ATOM 2135 C C . ASN A 1 253 ? 12.026 10.221 -25.817 1.00 94.25 253 ASN A C 1
ATOM 2137 O O . ASN A 1 253 ? 10.889 10.213 -25.351 1.00 94.25 253 ASN A O 1
ATOM 2141 N N . PHE A 1 254 ? 12.705 9.107 -26.103 1.00 94.81 254 PHE A N 1
ATOM 2142 C CA . PHE A 1 254 ? 12.160 7.782 -25.845 1.00 94.81 254 PHE A CA 1
ATOM 2143 C C . PHE A 1 254 ? 12.053 7.493 -24.347 1.00 94.81 254 PHE A C 1
ATOM 2145 O O . PHE A 1 254 ? 11.039 6.957 -23.937 1.00 94.81 254 PHE A O 1
ATOM 2152 N N . ASP A 1 255 ? 13.014 7.912 -23.520 1.00 93.50 255 ASP A N 1
ATOM 2153 C CA . ASP A 1 255 ? 12.927 7.778 -22.055 1.00 93.50 255 ASP A CA 1
ATOM 2154 C C . ASP A 1 255 ? 11.668 8.442 -21.498 1.00 93.50 255 ASP A C 1
ATOM 2156 O O . ASP A 1 255 ? 10.862 7.806 -20.819 1.00 93.50 255 ASP A O 1
ATOM 2160 N N . ARG A 1 256 ? 11.428 9.699 -21.887 1.00 93.44 256 ARG A N 1
ATOM 2161 C CA . ARG A 1 256 ? 10.206 10.412 -21.513 1.00 93.44 256 ARG A CA 1
ATOM 2162 C C . ARG A 1 256 ? 8.951 9.669 -21.979 1.00 93.44 256 ARG A C 1
ATOM 2164 O O . ARG A 1 256 ? 8.033 9.473 -21.187 1.00 93.44 256 ARG A O 1
ATOM 2171 N N . LEU A 1 257 ? 8.922 9.249 -23.244 1.00 95.75 257 LEU A N 1
ATOM 2172 C CA . LEU A 1 257 ? 7.795 8.521 -23.826 1.00 95.75 257 LEU A CA 1
ATOM 2173 C C . LEU A 1 257 ? 7.541 7.190 -23.106 1.00 95.75 257 LEU A C 1
ATOM 2175 O O . LEU A 1 257 ? 6.392 6.861 -22.815 1.00 95.75 257 LEU A O 1
ATOM 2179 N N . ALA A 1 258 ? 8.600 6.433 -22.823 1.00 95.94 258 ALA A N 1
ATOM 2180 C CA . ALA A 1 258 ? 8.540 5.131 -22.184 1.00 95.94 258 ALA A CA 1
ATOM 2181 C C . ALA A 1 258 ? 7.961 5.251 -20.780 1.00 95.94 258 ALA A C 1
ATOM 2183 O O . ALA A 1 258 ? 7.074 4.485 -20.413 1.00 95.94 258 ALA A O 1
ATOM 2184 N N . ILE A 1 259 ? 8.392 6.255 -20.025 1.00 95.31 259 ILE A N 1
ATOM 2185 C CA . ILE A 1 259 ? 7.902 6.512 -18.673 1.00 95.31 259 ILE A CA 1
ATOM 2186 C C . ILE A 1 259 ? 6.442 6.959 -18.697 1.00 95.31 259 ILE A C 1
ATOM 2188 O O . ILE A 1 259 ? 5.625 6.401 -17.964 1.00 95.31 259 ILE A O 1
ATOM 2192 N N . GLU A 1 260 ? 6.091 7.920 -19.555 1.00 95.62 260 GLU A N 1
ATOM 2193 C CA . GLU A 1 260 ? 4.717 8.417 -19.685 1.00 95.62 260 GLU A CA 1
ATOM 2194 C C . GLU A 1 260 ? 3.756 7.286 -20.096 1.00 95.62 260 GLU A C 1
ATOM 2196 O O . GLU A 1 260 ? 2.741 7.065 -19.434 1.00 95.62 260 GLU A O 1
ATOM 2201 N N . GLN A 1 261 ? 4.088 6.502 -21.127 1.00 97.50 261 GLN A N 1
ATOM 2202 C CA . GLN A 1 261 ? 3.226 5.408 -21.587 1.00 97.50 261 GLN A CA 1
ATOM 2203 C C . GLN A 1 261 ? 3.167 4.237 -20.603 1.00 97.50 261 GLN A C 1
ATOM 2205 O O . GLN A 1 261 ? 2.078 3.717 -20.347 1.00 97.50 261 GLN A O 1
ATOM 2210 N N . SER A 1 262 ? 4.295 3.835 -20.008 1.00 97.50 262 SER A N 1
ATOM 2211 C CA . SER A 1 262 ? 4.310 2.757 -19.008 1.00 97.50 262 SER A CA 1
ATOM 2212 C C . SER A 1 262 ? 3.505 3.148 -17.768 1.00 97.50 262 SER A C 1
ATOM 2214 O O . SER A 1 262 ? 2.771 2.316 -17.229 1.00 97.50 262 SER A O 1
ATOM 2216 N N . ARG A 1 263 ? 3.556 4.430 -17.368 1.00 96.50 263 ARG A N 1
ATOM 2217 C CA . ARG A 1 263 ? 2.710 4.982 -16.305 1.00 96.50 263 ARG A CA 1
ATOM 2218 C C . ARG A 1 263 ? 1.236 4.851 -16.651 1.00 96.50 263 ARG A C 1
ATOM 2220 O O . ARG A 1 263 ? 0.484 4.302 -15.852 1.00 96.50 263 ARG A O 1
ATOM 2227 N N . GLU A 1 264 ? 0.811 5.317 -17.826 1.00 96.69 264 GLU A N 1
ATOM 2228 C CA . GLU A 1 264 ? -0.596 5.216 -18.232 1.00 96.69 264 GLU A CA 1
ATOM 2229 C C . GLU A 1 264 ? -1.068 3.758 -18.281 1.00 96.69 264 GLU A C 1
ATOM 2231 O O . GLU A 1 264 ? -2.136 3.440 -17.765 1.00 96.69 264 GLU A O 1
ATOM 2236 N N . ILE A 1 265 ? -0.259 2.841 -18.813 1.00 97.88 265 ILE A N 1
ATOM 2237 C CA . ILE A 1 265 ? -0.593 1.412 -18.846 1.00 97.88 265 ILE A CA 1
ATOM 2238 C C . ILE A 1 265 ? -0.683 0.816 -17.430 1.00 97.88 265 ILE A C 1
ATOM 2240 O O . ILE A 1 265 ? -1.581 0.013 -17.163 1.00 97.88 265 ILE A O 1
ATOM 2244 N N . SER A 1 266 ? 0.190 1.229 -16.506 1.00 97.38 266 SER A N 1
ATOM 2245 C CA . SER A 1 266 ? 0.128 0.824 -15.096 1.00 97.38 266 SER A CA 1
ATOM 2246 C C . SER A 1 266 ? -1.200 1.239 -14.446 1.00 97.38 266 SER A C 1
ATOM 2248 O O . SER A 1 266 ? -1.842 0.413 -13.793 1.00 97.38 266 SER A O 1
ATOM 2250 N N . LYS A 1 267 ? -1.701 2.454 -14.713 1.00 96.31 267 LYS A N 1
ATOM 2251 C CA . LYS A 1 267 ? -3.034 2.888 -14.242 1.00 96.31 267 LYS A CA 1
ATOM 2252 C C . LYS A 1 267 ? -4.151 1.976 -14.738 1.00 96.31 267 LYS A C 1
ATOM 2254 O O . LYS A 1 267 ? -5.067 1.641 -13.983 1.00 96.31 267 LYS A O 1
ATOM 2259 N N . LEU A 1 268 ? -4.080 1.560 -16.004 1.00 96.44 268 LEU A N 1
ATOM 2260 C CA . LEU A 1 268 ? -5.059 0.649 -16.605 1.00 96.44 268 LEU A CA 1
ATOM 2261 C C . LEU A 1 268 ? -5.006 -0.733 -15.948 1.00 96.44 268 LEU A C 1
ATOM 2263 O O . LEU A 1 268 ? -6.057 -1.297 -15.649 1.00 96.44 268 LEU A O 1
ATOM 2267 N N . TYR A 1 269 ? -3.807 -1.255 -15.662 1.00 97.00 269 TYR A N 1
ATOM 2268 C CA . TYR A 1 269 ? -3.643 -2.508 -14.918 1.00 97.00 269 TYR A CA 1
ATOM 2269 C C . TYR A 1 269 ? -4.382 -2.454 -13.575 1.00 97.00 269 TYR A C 1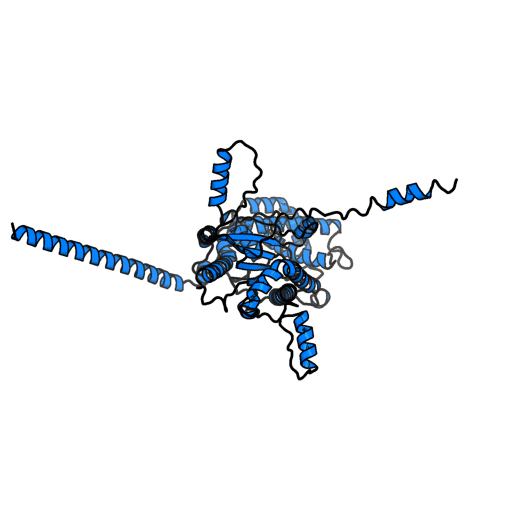
ATOM 2271 O O . TYR A 1 269 ? -5.279 -3.266 -13.338 1.00 97.00 269 TYR A O 1
ATOM 2279 N N . TRP A 1 270 ? -4.075 -1.465 -12.731 1.00 96.06 270 TRP A N 1
ATOM 2280 C CA . TRP A 1 270 ? -4.724 -1.317 -11.425 1.00 96.06 270 TRP A CA 1
ATOM 2281 C C . TRP A 1 270 ? -6.229 -1.078 -11.551 1.00 96.06 270 TRP A C 1
ATOM 2283 O O . TRP A 1 270 ? -7.020 -1.638 -10.793 1.00 96.06 270 TRP A O 1
ATOM 2293 N N . SER A 1 271 ? -6.652 -0.297 -12.543 1.00 94.44 271 SER A N 1
ATOM 2294 C CA . SER A 1 271 ? -8.062 0.019 -12.749 1.00 94.44 271 SER A CA 1
ATOM 2295 C C . SER A 1 271 ? -8.891 -1.179 -13.190 1.00 94.44 271 SER A C 1
ATOM 2297 O O . SER A 1 271 ? -10.027 -1.297 -12.739 1.00 94.44 271 SER A O 1
ATOM 2299 N N . TYR A 1 272 ? -8.353 -2.051 -14.047 1.00 95.38 272 TYR A N 1
ATOM 2300 C CA . TYR A 1 272 ? -9.104 -3.159 -14.642 1.00 95.38 272 TYR A CA 1
ATOM 2301 C C . TYR A 1 272 ? -8.980 -4.450 -13.835 1.00 95.38 272 TYR A C 1
ATOM 2303 O O . TYR A 1 272 ? -9.989 -5.093 -13.557 1.00 95.38 272 TYR A O 1
ATOM 2311 N N . TYR A 1 273 ? -7.769 -4.819 -13.407 1.00 96.12 273 TYR A N 1
ATOM 2312 C CA . TYR A 1 273 ? -7.539 -6.100 -12.729 1.00 96.12 273 TYR A CA 1
ATOM 2313 C C . TYR A 1 273 ? -8.111 -6.112 -11.309 1.00 96.12 273 TYR A C 1
ATOM 2315 O O . TYR A 1 273 ? -8.650 -7.124 -10.863 1.00 96.12 273 TYR A O 1
ATOM 2323 N N . TYR A 1 274 ? -8.040 -4.980 -10.603 1.00 95.38 274 TYR A N 1
ATOM 2324 C CA . TYR A 1 274 ? -8.546 -4.865 -9.232 1.00 95.38 274 TYR A CA 1
ATOM 2325 C C . TYR A 1 274 ? -10.029 -4.479 -9.175 1.00 95.38 274 TYR A C 1
ATOM 2327 O O . TYR A 1 274 ? -10.630 -4.501 -8.102 1.00 95.38 274 TYR A O 1
ATOM 2335 N N . ASP A 1 275 ? -10.658 -4.203 -10.318 1.00 93.19 275 ASP A N 1
ATOM 2336 C CA . ASP A 1 275 ? -12.111 -4.048 -10.471 1.00 93.19 275 ASP A CA 1
ATOM 2337 C C . ASP A 1 275 ? -12.809 -5.401 -10.716 1.00 93.19 275 ASP A C 1
ATOM 2339 O O . ASP A 1 275 ? -13.701 -5.547 -11.544 1.00 93.19 275 ASP A O 1
ATOM 2343 N N . SER A 1 276 ? -12.369 -6.432 -9.996 1.00 95.12 276 SER A N 1
ATOM 2344 C CA . SER A 1 276 ? -12.952 -7.772 -10.020 1.00 95.12 276 SER A CA 1
ATOM 2345 C C . SER A 1 276 ? -13.331 -8.179 -8.605 1.00 95.12 276 SER A C 1
ATOM 2347 O O . SER A 1 276 ? -12.511 -8.093 -7.691 1.00 95.12 276 SER A O 1
ATOM 2349 N N . SER A 1 277 ? -14.566 -8.647 -8.410 1.00 94.56 277 SER A N 1
ATOM 2350 C CA . SER A 1 277 ? -15.052 -9.102 -7.101 1.00 94.56 277 SER A CA 1
ATOM 2351 C C . SER A 1 277 ? -14.232 -10.276 -6.560 1.00 94.56 277 SER A C 1
ATOM 2353 O O . SER A 1 277 ? -13.932 -10.313 -5.368 1.00 94.56 277 SER A O 1
ATOM 2355 N N . LEU A 1 278 ? -13.799 -11.186 -7.441 1.00 95.88 278 LEU A N 1
ATOM 2356 C CA . LEU A 1 278 ? -12.901 -12.290 -7.100 1.00 95.88 278 LEU A CA 1
ATOM 2357 C C . LEU A 1 278 ? -11.579 -11.760 -6.533 1.00 95.88 278 LEU A C 1
ATOM 2359 O O . LEU A 1 278 ? -11.149 -12.184 -5.464 1.00 95.88 278 LEU A O 1
ATOM 2363 N N . ILE A 1 279 ? -10.956 -10.805 -7.226 1.00 97.06 279 ILE A N 1
ATOM 2364 C CA . ILE A 1 279 ? -9.676 -10.214 -6.816 1.00 97.06 279 ILE A CA 1
ATOM 2365 C C . ILE A 1 279 ? -9.835 -9.408 -5.524 1.00 97.06 279 ILE A C 1
ATOM 2367 O O . ILE A 1 279 ? -9.028 -9.551 -4.606 1.00 97.06 279 ILE A O 1
ATOM 2371 N N . GLN A 1 280 ? -10.909 -8.624 -5.409 1.00 96.81 280 GLN A N 1
ATOM 2372 C CA . GLN A 1 280 ? -11.238 -7.862 -4.203 1.00 96.81 280 GLN A CA 1
ATOM 2373 C C . GLN A 1 280 ? -11.387 -8.771 -2.980 1.00 96.81 280 GLN A C 1
ATOM 2375 O O . GLN A 1 280 ? -10.821 -8.486 -1.923 1.00 96.81 280 GLN A O 1
ATOM 2380 N N . ARG A 1 281 ? -12.084 -9.898 -3.139 1.00 96.94 281 ARG A N 1
ATOM 2381 C CA . ARG A 1 281 ? -12.302 -10.886 -2.081 1.00 96.94 281 ARG A CA 1
ATOM 2382 C C . ARG A 1 281 ? -11.030 -11.657 -1.721 1.00 96.94 281 ARG A C 1
ATOM 2384 O O . ARG A 1 281 ? -10.700 -11.752 -0.544 1.00 96.94 281 ARG A O 1
ATOM 2391 N N . LEU A 1 282 ? -10.293 -12.175 -2.703 1.00 97.25 282 LEU A N 1
ATOM 2392 C CA . LEU A 1 282 ? -9.118 -13.011 -2.434 1.00 97.25 282 LEU A CA 1
ATOM 2393 C C . LEU A 1 282 ? -7.905 -12.198 -1.964 1.00 97.25 282 LEU A C 1
ATOM 2395 O O . LEU A 1 282 ? -7.210 -12.627 -1.049 1.00 97.25 282 LEU A O 1
ATOM 2399 N N . ILE A 1 283 ? -7.654 -11.013 -2.529 1.00 97.19 283 ILE A N 1
ATOM 2400 C CA . ILE A 1 283 ? -6.499 -10.189 -2.137 1.00 97.19 283 ILE A CA 1
ATOM 2401 C C . ILE A 1 283 ? -6.837 -9.276 -0.951 1.00 97.19 283 ILE A C 1
ATOM 2403 O O . ILE A 1 283 ? -6.009 -9.117 -0.055 1.00 97.19 283 ILE A O 1
ATOM 2407 N N . GLY A 1 284 ? -8.019 -8.654 -0.918 1.00 97.12 284 GLY A N 1
ATOM 2408 C CA . GLY A 1 284 ? -8.390 -7.680 0.120 1.00 97.12 284 GLY A CA 1
ATOM 2409 C C . GLY A 1 284 ? -9.149 -8.265 1.311 1.00 97.12 284 GLY A C 1
ATOM 2410 O O . GLY A 1 284 ? -9.146 -7.683 2.398 1.00 97.12 284 GLY A O 1
ATOM 2411 N N . GLY A 1 285 ? -9.793 -9.416 1.134 1.00 97.19 285 GLY A N 1
ATOM 2412 C CA . GLY A 1 285 ? -10.823 -9.889 2.050 1.00 97.19 285 GLY A CA 1
ATOM 2413 C C . GLY A 1 285 ? -10.343 -10.251 3.454 1.00 97.19 285 GLY A C 1
ATOM 2414 O O . GLY A 1 285 ? -11.015 -9.912 4.424 1.00 97.19 285 GLY A O 1
ATOM 2415 N N . GLU A 1 286 ? -9.171 -10.876 3.610 1.00 97.62 286 GLU A N 1
ATOM 2416 C CA . GLU A 1 286 ? -8.618 -11.176 4.945 1.00 97.62 286 GLU A CA 1
ATOM 2417 C C . GLU A 1 286 ? -8.253 -9.896 5.725 1.00 97.62 286 GLU A C 1
ATOM 2419 O O . GLU A 1 286 ? -8.417 -9.839 6.947 1.00 97.62 286 GLU A O 1
ATOM 2424 N N . LEU A 1 287 ? -7.834 -8.828 5.033 1.00 98.12 287 LEU A N 1
ATOM 2425 C CA . LEU A 1 287 ? -7.600 -7.525 5.660 1.00 98.12 287 LEU A CA 1
ATOM 2426 C C . LEU A 1 287 ? -8.915 -6.864 6.086 1.00 98.12 287 LEU A C 1
ATOM 2428 O O . LEU A 1 287 ? -9.014 -6.401 7.222 1.00 98.12 287 LEU A O 1
ATOM 2432 N N . ILE A 1 288 ? -9.942 -6.889 5.229 1.00 97.94 288 ILE A N 1
ATOM 2433 C CA . ILE A 1 288 ? -11.295 -6.400 5.555 1.00 97.94 288 ILE A CA 1
ATOM 2434 C C . ILE A 1 288 ? -11.853 -7.151 6.770 1.00 97.94 288 ILE A C 1
ATOM 2436 O O . ILE A 1 288 ? -12.251 -6.536 7.759 1.00 97.94 288 ILE A O 1
ATOM 2440 N N . LYS A 1 289 ? -11.774 -8.483 6.760 1.00 98.00 289 LYS A N 1
ATOM 2441 C CA . LYS A 1 289 ? -12.166 -9.348 7.879 1.00 98.00 289 LYS A CA 1
ATOM 2442 C C . LYS A 1 289 ? -11.429 -8.993 9.166 1.00 98.00 289 LYS A C 1
ATOM 2444 O O . LYS A 1 289 ? -12.026 -8.956 10.243 1.00 98.00 289 LYS A O 1
ATOM 2449 N N . LYS A 1 290 ? -10.128 -8.694 9.087 1.00 97.69 290 LYS A N 1
ATOM 2450 C CA . LYS A 1 290 ? -9.340 -8.264 10.247 1.00 97.69 290 LYS A CA 1
ATOM 2451 C C . LYS A 1 290 ? -9.768 -6.881 10.759 1.00 97.69 290 LYS A C 1
ATOM 2453 O O . LYS A 1 290 ? -9.901 -6.724 11.974 1.00 97.69 290 LYS A O 1
ATOM 2458 N N . ILE A 1 291 ? -10.022 -5.922 9.870 1.00 97.81 291 ILE A N 1
ATOM 2459 C CA . ILE A 1 291 ? -10.551 -4.585 10.197 1.00 97.81 291 ILE A CA 1
ATOM 2460 C C . ILE A 1 291 ? -11.899 -4.710 10.921 1.00 97.81 291 ILE A C 1
ATOM 2462 O O . ILE A 1 291 ? -12.080 -4.142 12.001 1.00 97.81 291 ILE A O 1
ATOM 2466 N N . ASN A 1 292 ? -12.805 -5.528 10.386 1.00 97.19 292 ASN A N 1
ATOM 2467 C CA . ASN A 1 292 ? -14.123 -5.793 10.959 1.00 97.19 292 ASN A CA 1
ATOM 2468 C C . ASN A 1 292 ? -14.040 -6.507 12.303 1.00 97.19 292 ASN A C 1
ATOM 2470 O O . ASN A 1 292 ? -14.742 -6.149 13.247 1.00 97.19 292 ASN A O 1
ATOM 2474 N N . LYS A 1 293 ? -13.139 -7.485 12.434 1.00 96.19 293 LYS A N 1
ATOM 2475 C CA . LYS A 1 293 ? -12.882 -8.160 13.709 1.00 96.19 293 LYS A CA 1
ATOM 2476 C C . LYS A 1 293 ? -12.422 -7.175 14.780 1.00 96.19 293 LYS A C 1
ATOM 2478 O O . LYS A 1 293 ? -12.855 -7.295 15.923 1.00 96.19 293 LYS A O 1
ATOM 2483 N N . ASN A 1 294 ? -11.565 -6.216 14.430 1.00 95.88 294 ASN A N 1
ATOM 2484 C CA . ASN A 1 294 ? -11.116 -5.189 15.367 1.00 95.88 294 ASN A CA 1
ATOM 2485 C C . ASN A 1 294 ? -12.280 -4.288 15.811 1.00 95.88 294 ASN A C 1
ATOM 2487 O O . ASN A 1 294 ? -12.422 -4.029 17.003 1.00 95.88 294 ASN A O 1
ATOM 2491 N N . PHE A 1 295 ? -13.158 -3.888 14.886 1.00 95.38 295 PHE A N 1
ATOM 2492 C CA . PHE A 1 295 ? -14.373 -3.140 15.215 1.00 95.38 295 PHE A CA 1
ATOM 2493 C C . PHE A 1 295 ? -15.328 -3.926 16.119 1.00 95.38 295 PHE A C 1
ATOM 2495 O O . PHE A 1 295 ? -15.730 -3.422 17.163 1.00 95.38 295 PHE A O 1
ATOM 2502 N N . ARG A 1 296 ? -15.643 -5.181 15.779 1.00 94.25 296 ARG A N 1
ATOM 2503 C CA . ARG A 1 296 ? -16.510 -6.048 16.598 1.00 94.25 296 ARG A CA 1
ATOM 2504 C C . ARG A 1 296 ? -15.925 -6.283 17.990 1.00 94.25 296 ARG A C 1
ATOM 2506 O O . ARG A 1 296 ? -16.655 -6.238 18.972 1.00 94.25 296 ARG A O 1
ATOM 2513 N N . ARG A 1 297 ? -14.607 -6.500 18.083 1.00 91.75 297 ARG A N 1
ATOM 2514 C CA . ARG A 1 297 ? -13.899 -6.615 19.365 1.00 91.75 297 ARG A CA 1
ATOM 2515 C C . ARG A 1 297 ? -14.081 -5.348 20.192 1.00 91.75 297 ARG A C 1
ATOM 2517 O O . ARG A 1 297 ? -14.471 -5.446 21.346 1.00 91.75 297 ARG A O 1
ATOM 2524 N N . PHE A 1 298 ? -13.856 -4.181 19.589 1.00 90.56 298 PHE A N 1
ATOM 2525 C CA . PHE A 1 298 ? -14.085 -2.912 20.263 1.00 90.56 298 PHE A CA 1
ATOM 2526 C C . PHE A 1 298 ? -15.539 -2.817 20.754 1.00 90.56 298 PHE A C 1
ATOM 2528 O O . PHE A 1 298 ? -15.751 -2.585 21.933 1.00 90.56 298 PHE A O 1
ATOM 2535 N N . LEU A 1 299 ? -16.542 -3.048 19.908 1.00 89.75 299 LEU A N 1
ATOM 2536 C CA . LEU A 1 299 ? -17.955 -2.901 20.289 1.00 89.75 299 LEU A CA 1
ATOM 2537 C C . LEU A 1 299 ? -18.417 -3.874 21.392 1.00 89.75 299 LEU A C 1
ATOM 2539 O O . LEU A 1 299 ? -19.266 -3.501 22.195 1.00 89.75 299 LEU A O 1
ATOM 2543 N N . ASN A 1 300 ? -17.860 -5.087 21.446 1.00 87.19 300 ASN A N 1
ATOM 2544 C CA . ASN A 1 300 ? -18.282 -6.131 22.389 1.00 87.19 300 ASN A CA 1
ATOM 2545 C C . ASN A 1 300 ? -17.555 -6.093 23.744 1.00 87.19 300 ASN A C 1
ATOM 2547 O O . ASN A 1 300 ? -17.986 -6.760 24.684 1.00 87.19 300 ASN A O 1
ATOM 2551 N N . GLU A 1 301 ? -16.430 -5.386 23.858 1.00 78.69 301 GLU A N 1
ATOM 2552 C CA . GLU A 1 301 ? -15.701 -5.281 25.123 1.00 78.69 301 GLU A CA 1
ATOM 2553 C C . GLU A 1 301 ? -16.486 -4.417 26.125 1.00 78.69 301 GLU A C 1
ATOM 2555 O O . GLU A 1 301 ? -16.722 -3.231 25.874 1.00 78.69 301 GLU A O 1
ATOM 2560 N N . SER A 1 302 ? -16.855 -5.013 27.269 1.00 65.50 302 SER A N 1
ATOM 2561 C CA . SER A 1 302 ? -17.524 -4.325 28.379 1.00 65.50 302 SER A CA 1
ATOM 2562 C C . SER A 1 302 ? -16.670 -3.187 28.945 1.00 65.50 302 SER A C 1
ATOM 2564 O O . SER A 1 302 ? -15.435 -3.209 28.870 1.00 65.50 302 SER A O 1
ATOM 2566 N N . ASP A 1 303 ? -17.328 -2.195 29.548 1.00 60.59 303 ASP A N 1
ATOM 2567 C CA . ASP A 1 303 ? -16.660 -1.021 30.124 1.00 60.59 303 ASP A CA 1
ATOM 2568 C C . ASP A 1 303 ? -15.679 -1.382 31.260 1.00 60.59 303 ASP A C 1
ATOM 2570 O O . ASP A 1 303 ? -14.690 -0.683 31.473 1.00 60.59 303 ASP A O 1
ATOM 2574 N N . GLU A 1 304 ? -15.859 -2.528 31.924 1.00 55.94 304 GLU A N 1
ATOM 2575 C CA . GLU A 1 304 ? -14.946 -3.025 32.968 1.00 55.94 304 GLU A CA 1
ATOM 2576 C C . GLU A 1 304 ? -13.537 -3.367 32.438 1.00 55.94 304 GLU A C 1
ATOM 2578 O O . GLU A 1 304 ? -12.555 -3.256 33.167 1.00 55.94 304 GLU A O 1
ATOM 2583 N N . ASN A 1 305 ? -13.395 -3.688 31.144 1.00 59.09 305 ASN A N 1
ATOM 2584 C CA . ASN A 1 305 ? -12.111 -4.027 30.511 1.00 59.09 305 ASN A CA 1
ATOM 2585 C C . ASN A 1 305 ? -11.383 -2.818 29.890 1.00 59.09 305 ASN A C 1
ATOM 2587 O O . ASN A 1 305 ? -10.440 -2.974 29.107 1.00 59.09 305 ASN A O 1
ATOM 2591 N N . HIS A 1 306 ? -11.793 -1.588 30.219 1.00 58.72 306 HIS A N 1
ATOM 2592 C CA . HIS A 1 306 ? -11.249 -0.368 29.614 1.00 58.72 306 HIS A CA 1
ATOM 2593 C C . HIS A 1 306 ? -9.727 -0.197 29.735 1.00 58.72 306 HIS A C 1
ATOM 2595 O O . HIS A 1 306 ? -9.138 0.472 28.882 1.00 58.72 306 HIS A O 1
ATOM 2601 N N . HIS A 1 307 ? -9.094 -0.795 30.746 1.00 55.88 307 HIS A N 1
ATOM 2602 C CA . HIS A 1 307 ? -7.658 -0.662 31.002 1.00 55.88 307 HIS A CA 1
ATOM 2603 C C . HIS A 1 307 ? -6.763 -1.433 30.016 1.00 55.88 307 HIS A C 1
ATOM 2605 O O . HIS A 1 307 ? -5.574 -1.138 29.936 1.00 55.88 307 HIS A O 1
ATOM 2611 N N . HIS A 1 308 ? -7.314 -2.360 29.220 1.00 61.22 308 HIS A N 1
ATOM 2612 C CA . HIS A 1 308 ? -6.550 -3.210 28.287 1.00 61.22 308 HIS A CA 1
ATOM 2613 C C . HIS A 1 308 ? -7.066 -3.156 26.841 1.00 61.22 308 HIS A C 1
ATOM 2615 O O . HIS A 1 308 ? -6.851 -4.076 26.050 1.00 61.22 308 HIS A O 1
ATOM 2621 N N . ARG A 1 309 ? -7.785 -2.085 26.493 1.00 75.81 309 ARG A N 1
ATOM 2622 C CA . ARG A 1 309 ? -8.464 -1.962 25.202 1.00 75.81 309 ARG A CA 1
ATOM 2623 C C . ARG A 1 309 ? -7.524 -1.406 24.135 1.00 75.81 309 ARG A C 1
ATOM 2625 O O . ARG A 1 309 ? -7.163 -0.229 24.183 1.00 75.81 309 ARG A O 1
ATOM 2632 N N . GLU A 1 310 ? -7.209 -2.235 23.140 1.00 86.94 310 GLU A N 1
ATOM 2633 C CA . GLU A 1 310 ? -6.560 -1.805 21.896 1.00 86.94 310 GLU A CA 1
ATOM 2634 C C . GLU A 1 310 ? -7.444 -0.728 21.244 1.00 86.94 310 GLU A C 1
ATOM 2636 O O . GLU A 1 310 ? -8.604 -0.979 20.906 1.00 86.94 310 GLU A O 1
ATOM 2641 N N . ARG A 1 311 ? -6.917 0.492 21.092 1.00 91.06 311 ARG A N 1
ATOM 2642 C CA . ARG A 1 311 ? -7.661 1.640 20.542 1.00 91.06 311 ARG A CA 1
ATOM 2643 C C . ARG A 1 311 ? -7.000 2.281 19.317 1.00 91.06 311 ARG A C 1
ATOM 2645 O O . ARG A 1 311 ? -7.557 3.201 18.713 1.00 91.06 311 ARG A O 1
ATOM 2652 N N . PHE A 1 312 ? -5.839 1.769 18.928 1.00 95.00 312 PHE A N 1
ATOM 2653 C CA . PHE A 1 312 ? -5.102 2.219 17.761 1.00 95.00 312 PHE A CA 1
ATOM 2654 C C . PHE A 1 312 ? -4.460 1.012 17.076 1.00 95.00 312 PHE A C 1
ATOM 2656 O O . PHE A 1 312 ? -3.650 0.314 17.679 1.00 95.00 312 PHE A O 1
ATOM 2663 N N . THR A 1 313 ? -4.819 0.735 15.825 1.00 97.56 313 THR A N 1
ATOM 2664 C CA . THR A 1 313 ? -4.210 -0.349 15.040 1.00 97.56 313 THR A CA 1
ATOM 2665 C C . THR A 1 313 ? -3.489 0.213 13.826 1.00 97.56 313 THR A C 1
ATOM 2667 O O . THR A 1 313 ? -4.045 1.039 13.110 1.00 97.56 313 THR A O 1
ATOM 2670 N N . ILE A 1 314 ? -2.269 -0.255 13.573 1.00 98.44 314 ILE A N 1
ATOM 2671 C CA . ILE A 1 314 ? -1.467 0.114 12.404 1.00 98.44 314 ILE A CA 1
ATOM 2672 C C . ILE A 1 314 ? -1.128 -1.153 11.618 1.00 98.44 314 ILE A C 1
ATOM 2674 O O . ILE A 1 314 ? -0.663 -2.143 12.187 1.00 98.44 314 ILE A O 1
ATOM 2678 N N . PHE A 1 315 ? -1.346 -1.111 10.310 1.00 98.62 315 PHE A N 1
ATOM 2679 C CA . PHE A 1 315 ? -1.008 -2.154 9.354 1.00 98.62 315 PHE A CA 1
ATOM 2680 C C . PHE A 1 315 ? 0.023 -1.618 8.354 1.00 98.62 315 PHE A C 1
ATOM 2682 O O . PHE A 1 315 ? -0.272 -0.688 7.608 1.00 98.62 315 PHE A O 1
ATOM 2689 N N . SER A 1 316 ? 1.213 -2.217 8.319 1.00 98.56 316 SER A N 1
ATOM 2690 C CA . SER A 1 316 ? 2.258 -1.916 7.329 1.00 98.56 316 SER A CA 1
ATOM 2691 C C . SER A 1 316 ? 2.240 -2.958 6.213 1.00 98.56 316 SER A C 1
ATOM 2693 O O . SER A 1 316 ? 2.415 -4.157 6.467 1.00 98.56 316 SER A O 1
ATOM 2695 N N . THR A 1 317 ? 1.987 -2.510 4.984 1.00 98.25 317 THR A N 1
ATOM 2696 C CA . THR A 1 317 ? 1.686 -3.361 3.825 1.00 98.25 317 THR A CA 1
ATOM 2697 C C . THR A 1 317 ? 2.266 -2.784 2.518 1.00 98.25 317 THR A C 1
ATOM 2699 O O . THR A 1 317 ? 3.256 -2.050 2.545 1.00 98.25 317 THR A O 1
ATOM 2702 N N . HIS A 1 318 ? 1.696 -3.156 1.370 1.00 96.88 318 HIS A N 1
ATOM 2703 C CA . HIS A 1 318 ? 2.128 -2.810 0.015 1.00 96.88 318 HIS A CA 1
ATOM 2704 C C . HIS A 1 318 ? 1.011 -2.081 -0.747 1.00 96.88 318 HIS A C 1
ATOM 2706 O O . HIS A 1 318 ? -0.162 -2.129 -0.364 1.00 96.88 318 HIS A O 1
ATOM 2712 N N . ASP A 1 319 ? 1.384 -1.438 -1.849 1.00 94.06 319 ASP A N 1
ATOM 2713 C CA . ASP A 1 319 ? 0.500 -0.754 -2.804 1.00 94.06 319 ASP A CA 1
ATOM 2714 C C . ASP A 1 319 ? -0.746 -1.575 -3.179 1.00 94.06 319 ASP A C 1
ATOM 2716 O O . ASP A 1 319 ? -1.872 -1.095 -3.037 1.00 94.06 319 ASP A O 1
ATOM 2720 N N . GLY A 1 320 ? -0.572 -2.848 -3.542 1.00 95.44 320 GLY A N 1
ATOM 2721 C CA . GLY A 1 320 ? -1.669 -3.715 -3.968 1.00 95.44 320 GLY A CA 1
ATOM 2722 C C . GLY A 1 320 ? -2.745 -3.942 -2.902 1.00 95.44 320 GLY A C 1
ATOM 2723 O O . GLY A 1 320 ? -3.916 -4.103 -3.250 1.00 95.44 320 GLY A O 1
ATOM 2724 N N . LYS A 1 321 ? -2.395 -3.900 -1.604 1.00 96.94 321 LYS A N 1
ATOM 2725 C CA . LYS A 1 321 ? -3.386 -3.983 -0.515 1.00 96.94 321 LYS A CA 1
ATOM 2726 C C . LYS A 1 321 ? -4.173 -2.685 -0.353 1.00 96.94 321 LYS A C 1
ATOM 2728 O O . LYS A 1 321 ? -5.358 -2.740 -0.041 1.00 96.94 321 LYS A O 1
ATOM 2733 N N . ILE A 1 322 ? -3.556 -1.529 -0.591 1.00 96.38 322 ILE A N 1
ATOM 2734 C CA . ILE A 1 322 ? -4.284 -0.255 -0.593 1.00 96.38 322 ILE A CA 1
ATOM 2735 C C . ILE A 1 322 ? -5.221 -0.196 -1.801 1.00 96.38 322 ILE A C 1
ATOM 2737 O O . ILE A 1 322 ? -6.412 0.050 -1.621 1.00 96.38 322 ILE A O 1
ATOM 2741 N N . VAL A 1 323 ? -4.732 -0.501 -3.009 1.00 96.00 323 VAL A N 1
ATOM 2742 C CA . VAL A 1 323 ? -5.559 -0.473 -4.230 1.00 96.00 323 VAL A CA 1
ATOM 2743 C C . VAL A 1 323 ? -6.770 -1.393 -4.099 1.00 96.00 323 VAL A C 1
ATOM 2745 O O . VAL A 1 323 ? -7.895 -0.967 -4.368 1.00 96.00 323 VAL A O 1
ATOM 2748 N N . VAL A 1 324 ? -6.574 -2.637 -3.641 1.00 96.19 324 VAL A N 1
ATOM 2749 C CA . VAL A 1 324 ? -7.692 -3.578 -3.492 1.00 96.19 324 VAL A CA 1
ATOM 2750 C C . VAL A 1 324 ? -8.708 -3.111 -2.448 1.00 96.19 324 VAL A C 1
ATOM 2752 O O . VAL A 1 324 ? -9.906 -3.271 -2.672 1.00 96.19 324 VAL A O 1
ATOM 2755 N N . LEU A 1 325 ? -8.266 -2.493 -1.344 1.00 96.00 325 LEU A N 1
ATOM 2756 C CA . LEU A 1 325 ? -9.169 -1.926 -0.342 1.00 96.00 325 LEU A CA 1
ATOM 2757 C C . LEU A 1 325 ? -9.995 -0.781 -0.929 1.00 96.00 325 LEU A C 1
ATOM 2759 O O . LEU A 1 325 ? -11.215 -0.785 -0.780 1.00 96.00 325 LEU A O 1
ATOM 2763 N N . LEU A 1 326 ? -9.361 0.162 -1.632 1.00 94.56 326 LEU A N 1
ATOM 2764 C CA . LEU A 1 326 ? -10.060 1.281 -2.271 1.00 94.56 326 LEU A CA 1
ATOM 2765 C C . LEU A 1 326 ? -11.105 0.776 -3.279 1.00 94.56 326 LEU A C 1
ATOM 2767 O O . LEU A 1 326 ? -12.262 1.195 -3.235 1.00 94.56 326 LEU A O 1
ATOM 2771 N N . LYS A 1 327 ? -10.743 -0.201 -4.122 1.00 94.44 327 LYS A N 1
ATOM 2772 C CA . LYS A 1 327 ? -11.657 -0.827 -5.095 1.00 94.44 327 LYS A CA 1
ATOM 2773 C C . LYS A 1 327 ? -12.810 -1.591 -4.435 1.00 94.44 327 LYS A C 1
ATOM 2775 O O . LYS A 1 327 ? -13.958 -1.465 -4.877 1.00 94.44 327 LYS A O 1
ATOM 2780 N N . ALA A 1 328 ? -12.533 -2.353 -3.376 1.00 93.88 328 ALA A N 1
ATOM 2781 C CA . ALA A 1 328 ? -13.551 -3.086 -2.622 1.00 93.88 328 ALA A CA 1
ATOM 2782 C C . ALA A 1 328 ? -14.540 -2.131 -1.938 1.00 93.88 328 ALA A C 1
ATOM 2784 O O . ALA A 1 328 ? -15.745 -2.351 -1.996 1.00 93.88 328 ALA A O 1
ATOM 2785 N N . LEU A 1 329 ? -14.044 -1.026 -1.376 1.00 91.44 329 LEU A N 1
ATOM 2786 C CA . LEU A 1 329 ? -14.845 0.009 -0.719 1.00 91.44 329 LEU A CA 1
ATOM 2787 C C . LEU A 1 329 ? -15.615 0.913 -1.698 1.00 91.44 329 LEU A C 1
ATOM 2789 O O . LEU A 1 329 ? -16.514 1.646 -1.284 1.00 91.44 329 LEU A O 1
ATOM 2793 N N . GLY A 1 330 ? -15.296 0.865 -2.995 1.00 90.06 330 GLY A N 1
ATOM 2794 C CA . GLY A 1 330 ? -15.894 1.747 -4.002 1.00 90.06 330 GLY A CA 1
ATOM 2795 C C . GLY A 1 330 ? -15.410 3.188 -3.872 1.00 90.06 330 GLY A C 1
ATOM 2796 O O . GLY A 1 330 ? -16.195 4.121 -4.034 1.00 90.06 330 GLY A O 1
ATOM 2797 N N . ILE A 1 331 ? -14.140 3.355 -3.506 1.00 88.50 331 ILE A N 1
ATOM 2798 C CA . ILE A 1 331 ? -13.458 4.642 -3.444 1.00 88.50 331 ILE A CA 1
ATOM 2799 C C . ILE A 1 331 ? -12.706 4.819 -4.760 1.00 88.50 331 ILE A C 1
ATOM 2801 O O . ILE A 1 331 ? -11.795 4.051 -5.090 1.00 88.50 331 ILE A O 1
ATOM 2805 N N . ASP A 1 332 ? -13.129 5.824 -5.517 1.00 81.56 332 ASP A N 1
ATOM 2806 C CA . ASP A 1 332 ? -12.544 6.160 -6.807 1.00 81.56 332 ASP A CA 1
ATOM 2807 C C . ASP A 1 332 ? -11.434 7.189 -6.601 1.00 81.56 332 ASP A C 1
ATOM 2809 O O . ASP A 1 332 ? -11.670 8.255 -6.031 1.00 81.56 332 ASP A O 1
ATOM 2813 N N . ILE A 1 333 ? -10.228 6.843 -7.047 1.00 81.56 333 ILE A N 1
ATOM 2814 C CA . ILE A 1 333 ? -9.089 7.755 -7.167 1.00 81.56 333 ILE A CA 1
ATOM 2815 C C . ILE A 1 333 ? -8.603 7.705 -8.617 1.00 81.56 333 ILE A C 1
ATOM 2817 O O . ILE A 1 333 ? -8.716 6.658 -9.256 1.00 81.56 333 ILE A O 1
ATOM 2821 N N . ASP A 1 334 ? -8.100 8.823 -9.137 1.00 70.31 334 ASP A N 1
ATOM 2822 C CA . ASP A 1 334 ? -7.954 9.022 -10.587 1.00 70.31 334 ASP A CA 1
ATOM 2823 C C . ASP A 1 334 ? -7.021 8.017 -11.280 1.00 70.31 334 ASP A C 1
ATOM 2825 O O . ASP A 1 334 ? -7.258 7.665 -12.435 1.00 70.31 334 ASP A O 1
ATOM 2829 N N . ASP A 1 335 ? -5.972 7.532 -10.608 1.00 76.44 335 ASP A N 1
ATOM 2830 C CA . ASP A 1 335 ? -4.965 6.681 -11.250 1.00 76.44 335 ASP A CA 1
ATOM 2831 C C . ASP A 1 335 ? -4.666 5.345 -10.551 1.00 76.44 335 ASP A C 1
ATOM 2833 O O . ASP A 1 335 ? -4.044 4.471 -11.159 1.00 76.44 335 ASP A O 1
ATOM 2837 N N . TYR A 1 336 ? -5.133 5.149 -9.313 1.00 85.75 336 TYR A N 1
ATOM 2838 C CA . TYR A 1 336 ? -4.796 4.000 -8.458 1.00 85.75 336 TYR A CA 1
ATOM 2839 C C . TYR A 1 336 ? -3.287 3.718 -8.335 1.00 85.75 336 TYR A C 1
ATOM 2841 O O . TYR A 1 336 ? -2.894 2.626 -7.920 1.00 85.75 336 TYR A O 1
ATOM 2849 N N . LEU A 1 337 ? -2.440 4.706 -8.639 1.00 89.75 337 LEU A N 1
ATOM 2850 C CA . LEU A 1 337 ? -1.008 4.641 -8.394 1.00 89.75 337 LEU A CA 1
ATOM 2851 C C . LEU A 1 337 ? -0.774 5.060 -6.948 1.00 89.75 337 LEU A C 1
ATOM 2853 O O . LEU A 1 337 ? -0.892 6.223 -6.572 1.00 89.75 337 LEU A O 1
ATOM 2857 N N . VAL A 1 338 ? -0.498 4.070 -6.108 1.00 90.81 338 VAL A N 1
ATOM 2858 C CA . VAL A 1 338 ? -0.285 4.290 -4.680 1.00 90.81 338 VAL A CA 1
ATOM 2859 C C . VAL A 1 338 ? 1.181 4.620 -4.439 1.00 90.81 338 VAL A C 1
ATOM 2861 O O . VAL A 1 338 ? 2.046 3.749 -4.534 1.00 90.81 338 VAL A O 1
ATOM 2864 N N . ASP A 1 339 ? 1.448 5.875 -4.085 1.00 91.12 339 ASP A N 1
ATOM 2865 C CA . ASP A 1 339 ? 2.796 6.344 -3.776 1.00 91.12 339 ASP A CA 1
ATOM 2866 C C . ASP A 1 339 ? 3.344 5.683 -2.490 1.00 91.12 339 ASP A C 1
ATOM 2868 O O . ASP A 1 339 ? 2.574 5.346 -1.571 1.00 91.12 339 ASP A O 1
ATOM 2872 N N . PRO A 1 340 ? 4.674 5.506 -2.367 1.00 94.50 340 PRO A N 1
ATOM 2873 C CA . PRO A 1 340 ? 5.277 5.014 -1.134 1.00 94.50 340 PRO A CA 1
ATOM 2874 C C . PRO A 1 340 ? 4.964 5.943 0.045 1.00 94.50 340 PRO A C 1
ATOM 2876 O O . PRO A 1 340 ? 5.116 7.157 -0.062 1.00 94.50 340 PRO A O 1
ATOM 2879 N N . GLY A 1 341 ? 4.555 5.378 1.180 1.00 95.62 341 GLY A N 1
ATOM 2880 C CA . GLY A 1 341 ? 4.102 6.129 2.353 1.00 95.62 341 GLY A CA 1
ATOM 2881 C C . GLY A 1 341 ? 2.633 6.575 2.316 1.00 95.62 341 GLY A C 1
ATOM 2882 O O . GLY A 1 341 ? 2.184 7.268 3.227 1.00 95.62 341 GLY A O 1
ATOM 2883 N N . THR A 1 342 ? 1.847 6.172 1.315 1.00 95.12 342 THR A N 1
ATOM 2884 C CA . THR A 1 342 ? 0.390 6.380 1.335 1.00 95.12 342 THR A CA 1
ATOM 2885 C C . THR A 1 342 ? -0.227 5.748 2.586 1.00 95.12 342 THR A C 1
ATOM 2887 O O . THR A 1 342 ? 0.109 4.613 2.930 1.00 95.12 342 THR A O 1
ATOM 2890 N N . VAL A 1 343 ? -1.156 6.453 3.243 1.00 97.00 343 VAL A N 1
ATOM 2891 C CA . VAL A 1 343 ? -1.863 5.974 4.444 1.00 97.00 343 VAL A CA 1
ATOM 2892 C C . VAL A 1 343 ? -3.372 6.058 4.247 1.00 97.00 343 VAL A C 1
ATOM 2894 O O . VAL A 1 343 ? -3.931 7.142 4.097 1.00 97.00 343 VAL A O 1
ATOM 2897 N N . PHE A 1 344 ? -4.042 4.913 4.303 1.00 96.12 344 PHE A N 1
ATOM 2898 C CA . PHE A 1 344 ? -5.493 4.807 4.389 1.00 96.12 344 PHE A CA 1
ATOM 2899 C C . PHE A 1 344 ? -5.922 4.681 5.854 1.00 96.12 344 PHE A C 1
ATOM 2901 O O . PHE A 1 344 ? -5.360 3.892 6.614 1.00 96.12 344 PHE A O 1
ATOM 2908 N N . ILE A 1 345 ? -6.900 5.478 6.268 1.00 96.69 345 ILE A N 1
ATOM 2909 C CA . ILE A 1 345 ? -7.273 5.648 7.673 1.00 96.69 345 ILE A CA 1
ATOM 2910 C C . ILE A 1 345 ? -8.767 5.425 7.819 1.00 96.69 345 ILE A C 1
ATOM 2912 O O . ILE A 1 345 ? -9.555 5.994 7.066 1.00 96.69 345 ILE A O 1
ATOM 2916 N N . ILE A 1 346 ? -9.142 4.654 8.836 1.00 96.25 346 ILE A N 1
ATOM 2917 C CA . ILE A 1 346 ? -10.521 4.477 9.272 1.00 96.25 346 ILE A CA 1
ATOM 2918 C C . ILE A 1 346 ? -10.625 4.907 10.737 1.00 96.25 346 ILE A C 1
ATOM 2920 O O . ILE A 1 346 ? -10.010 4.305 11.622 1.00 96.25 346 ILE A O 1
ATOM 2924 N N . GLU A 1 347 ? -11.403 5.953 10.990 1.00 95.38 347 GLU A N 1
ATOM 2925 C CA . GLU A 1 347 ? -11.683 6.489 12.320 1.00 95.38 347 GLU A CA 1
ATOM 2926 C C . GLU A 1 347 ? -13.093 6.087 12.758 1.00 95.38 347 GLU A C 1
ATOM 2928 O O . GLU A 1 347 ? -14.060 6.320 12.039 1.00 95.38 347 GLU A O 1
ATOM 2933 N N . LEU A 1 348 ? -13.221 5.515 13.956 1.00 94.88 348 LEU A N 1
ATOM 2934 C CA . LEU A 1 348 ? -14.498 5.272 14.622 1.00 94.88 348 LEU A CA 1
ATOM 2935 C C . LEU A 1 348 ? -14.790 6.404 15.594 1.00 94.88 348 LEU A C 1
ATOM 2937 O O . LEU A 1 348 ? -14.031 6.634 16.541 1.00 94.88 348 LEU A O 1
ATOM 2941 N N . HIS A 1 349 ? -15.933 7.040 15.411 1.00 92.88 349 HIS A N 1
ATOM 2942 C CA . HIS A 1 349 ? -16.440 8.093 16.269 1.00 92.88 349 HIS A CA 1
ATOM 2943 C C . HIS A 1 349 ? -17.725 7.659 16.965 1.00 92.88 349 HIS A C 1
ATOM 2945 O O . HIS A 1 349 ? -18.434 6.772 16.496 1.00 92.88 349 HIS A O 1
ATOM 2951 N N . GLN A 1 350 ? -18.032 8.310 18.082 1.00 90.00 350 GLN A N 1
ATOM 2952 C CA . GLN A 1 350 ? -19.281 8.138 18.812 1.00 90.00 350 GLN A CA 1
ATOM 2953 C C . GLN A 1 350 ? -19.966 9.493 18.991 1.00 90.00 350 GLN A C 1
ATOM 2955 O O . GLN A 1 350 ? -19.330 10.451 19.433 1.00 90.00 350 GLN A O 1
ATOM 2960 N N . ASN A 1 351 ? -21.261 9.559 18.679 1.00 84.75 351 ASN A N 1
ATOM 2961 C CA . ASN A 1 351 ? -22.129 10.696 18.990 1.00 84.75 351 ASN A CA 1
ATOM 2962 C C . ASN A 1 351 ? -23.356 10.202 19.765 1.00 84.75 351 ASN A C 1
ATOM 2964 O O . ASN A 1 351 ? -23.997 9.254 19.319 1.00 84.75 351 ASN A O 1
ATOM 2968 N N . ALA A 1 352 ? -23.671 10.846 20.895 1.00 78.31 352 ALA A N 1
ATOM 2969 C CA . ALA A 1 352 ? -24.715 10.473 21.857 1.00 78.31 352 ALA A CA 1
ATOM 2970 C C . ALA A 1 352 ? -24.673 8.989 22.282 1.00 78.31 352 ALA A C 1
ATOM 2972 O O . ALA A 1 352 ? -24.138 8.665 23.341 1.00 78.31 352 ALA A O 1
ATOM 2973 N N . SER A 1 353 ? -25.194 8.086 21.447 1.00 77.62 353 SER A N 1
ATOM 2974 C CA . SER A 1 353 ? -25.251 6.636 21.680 1.00 77.62 353 SER A CA 1
ATOM 2975 C C . SER A 1 353 ? -24.913 5.789 20.445 1.00 77.62 353 SER A C 1
ATOM 2977 O O . SER A 1 353 ? -24.949 4.566 20.528 1.00 77.62 353 SER A O 1
ATOM 2979 N N . SER A 1 354 ? -24.563 6.406 19.313 1.00 85.56 354 SER A N 1
ATOM 2980 C CA . SER A 1 354 ? -24.320 5.712 18.043 1.00 85.56 354 SER A CA 1
ATOM 2981 C C . SER A 1 354 ? -22.877 5.863 17.583 1.00 85.56 354 SER A C 1
ATOM 2983 O O . SER A 1 354 ? -22.223 6.880 17.841 1.00 85.56 354 SER A O 1
ATOM 2985 N N . TYR A 1 355 ? -22.394 4.846 16.875 1.00 91.44 355 TYR A N 1
ATOM 2986 C CA . TYR A 1 355 ? -21.055 4.801 16.309 1.00 91.44 355 TYR A CA 1
ATOM 2987 C C . TYR A 1 355 ? -21.084 5.033 14.799 1.00 91.44 355 TYR A C 1
ATOM 2989 O O . TYR A 1 355 ? -21.953 4.525 14.094 1.00 91.44 355 TYR A O 1
ATOM 2997 N N . TYR A 1 356 ? -20.110 5.785 14.295 1.00 91.56 356 TYR A N 1
ATOM 2998 C CA . TYR A 1 356 ? -19.975 6.064 12.869 1.00 91.56 356 TYR A CA 1
ATOM 2999 C C . TYR A 1 356 ? -18.509 6.132 12.447 1.00 91.56 356 TYR A C 1
ATOM 3001 O O . TYR A 1 356 ? -17.618 6.371 13.265 1.00 91.56 356 TYR A O 1
ATOM 3009 N N . LEU A 1 357 ? -18.263 5.908 11.161 1.00 92.56 357 LEU A N 1
ATOM 3010 C CA . LEU A 1 357 ? -16.938 5.829 10.568 1.00 92.56 357 LEU A CA 1
ATOM 3011 C C . LEU A 1 357 ? -16.634 7.058 9.714 1.00 92.56 357 LEU A C 1
ATOM 3013 O O . LEU A 1 357 ? -17.492 7.557 8.983 1.00 92.56 357 LEU A O 1
ATOM 3017 N N . LYS A 1 358 ? -15.379 7.499 9.778 1.00 91.56 358 LYS A N 1
ATOM 3018 C CA . LYS A 1 358 ? -14.773 8.444 8.838 1.00 91.56 358 LYS A CA 1
ATOM 3019 C C . LYS A 1 358 ? -13.569 7.804 8.171 1.00 91.56 358 LYS A C 1
ATOM 3021 O O . LYS A 1 358 ? -12.845 7.035 8.804 1.00 91.56 358 LYS A O 1
ATOM 3026 N N . PHE A 1 359 ? -13.346 8.143 6.907 1.00 91.56 359 PHE A N 1
ATOM 3027 C CA . PHE A 1 359 ? -12.279 7.561 6.104 1.00 91.56 359 PHE A CA 1
ATOM 3028 C C . PHE A 1 359 ? -11.406 8.662 5.528 1.00 91.56 359 PHE A C 1
ATOM 3030 O O . PHE A 1 359 ? -11.910 9.677 5.048 1.00 91.56 359 PHE A O 1
ATOM 3037 N N . PHE A 1 360 ? -10.096 8.450 5.556 1.00 91.12 360 PHE A N 1
ATOM 3038 C CA . PHE A 1 360 ? -9.138 9.405 5.016 1.00 91.12 360 PHE A CA 1
ATOM 3039 C C . PHE A 1 360 ? -8.082 8.697 4.185 1.00 91.12 360 PHE A C 1
ATOM 3041 O O . PHE A 1 360 ? -7.673 7.578 4.504 1.00 91.12 360 PHE A O 1
ATOM 3048 N N . LEU A 1 361 ? -7.614 9.381 3.146 1.00 90.12 361 LEU A N 1
ATOM 3049 C CA . LEU A 1 361 ? -6.445 8.978 2.379 1.00 90.12 361 LEU A CA 1
ATOM 3050 C C . LEU A 1 361 ? -5.399 10.081 2.469 1.00 90.12 361 LEU A C 1
ATOM 3052 O O . LEU A 1 361 ? -5.650 11.235 2.125 1.00 90.12 361 LEU A O 1
ATOM 3056 N N . TYR A 1 362 ? -4.222 9.717 2.954 1.00 90.62 362 TYR A N 1
ATOM 3057 C CA . TYR A 1 362 ? -3.035 10.546 2.880 1.00 90.62 362 TYR A CA 1
ATOM 3058 C C . TYR A 1 362 ? -2.159 10.044 1.740 1.00 90.62 362 TYR A C 1
ATOM 3060 O O . TYR A 1 362 ? -1.712 8.899 1.765 1.00 90.62 362 TYR A O 1
ATOM 3068 N N . ASN A 1 363 ? -1.885 10.924 0.784 1.00 81.50 363 ASN A N 1
ATOM 3069 C CA . ASN A 1 363 ? -0.837 10.769 -0.215 1.00 81.50 363 ASN A CA 1
ATOM 3070 C C . ASN A 1 363 ? -0.096 12.112 -0.307 1.00 81.50 363 ASN A C 1
ATOM 3072 O O . ASN A 1 363 ? -0.750 13.134 -0.504 1.00 81.50 363 ASN A O 1
ATOM 3076 N N . GLU A 1 364 ? 1.237 12.101 -0.175 1.00 71.81 364 GLU A N 1
ATOM 3077 C CA . GLU A 1 364 ? 2.107 13.288 -0.228 1.00 71.81 364 GLU A CA 1
ATOM 3078 C C . GLU A 1 364 ? 1.856 14.156 -1.478 1.00 71.81 364 GLU A C 1
ATOM 3080 O O . GLU A 1 364 ? 1.846 15.386 -1.383 1.00 71.81 364 GLU A O 1
ATOM 3085 N N . SER A 1 365 ? 1.603 13.532 -2.634 1.00 62.25 365 SER A N 1
ATOM 3086 C CA . SER A 1 365 ? 1.283 14.218 -3.894 1.00 62.25 365 SER A CA 1
ATOM 3087 C C . SER A 1 365 ? -0.007 15.047 -3.776 1.00 62.25 365 SER A C 1
ATOM 3089 O O . SER A 1 365 ? -0.033 16.216 -4.154 1.00 62.25 365 SER A O 1
ATOM 3091 N N . ILE A 1 366 ? -1.042 14.484 -3.143 1.00 56.91 366 ILE A N 1
ATOM 3092 C CA . ILE A 1 366 ? -2.342 15.137 -2.907 1.00 56.91 366 ILE A CA 1
ATOM 3093 C C . ILE A 1 366 ? -2.225 16.210 -1.814 1.00 56.91 366 ILE A C 1
ATOM 3095 O O . ILE A 1 366 ? -2.820 17.290 -1.901 1.00 56.91 366 ILE A O 1
ATOM 3099 N N . THR A 1 367 ? -1.444 15.946 -0.760 1.00 55.84 367 THR A N 1
ATOM 3100 C CA . THR A 1 367 ? -1.270 16.913 0.327 1.00 55.84 367 THR A CA 1
ATOM 3101 C C . THR A 1 367 ? -0.499 18.140 -0.130 1.00 55.84 367 THR A C 1
ATOM 3103 O O . THR A 1 367 ? -0.870 19.226 0.295 1.00 55.84 367 THR A O 1
ATOM 3106 N N . LYS A 1 368 ? 0.496 18.030 -1.023 1.00 57.25 368 LYS A N 1
ATOM 3107 C CA . LYS A 1 368 ? 1.222 19.202 -1.554 1.00 57.25 368 LYS A CA 1
ATOM 3108 C C . LYS A 1 368 ? 0.308 20.240 -2.203 1.00 57.25 368 LYS A C 1
ATOM 3110 O O . LYS A 1 368 ? 0.498 21.431 -1.971 1.00 57.25 368 LYS A O 1
ATOM 3115 N N . GLU A 1 369 ? -0.725 19.802 -2.913 1.00 51.28 369 GLU A N 1
ATOM 3116 C CA . GLU A 1 369 ? -1.757 20.689 -3.469 1.00 51.28 369 GLU A CA 1
ATOM 3117 C C . GLU A 1 369 ? -2.705 21.240 -2.384 1.00 51.28 369 GLU A C 1
ATOM 3119 O O . GLU A 1 369 ? -3.195 22.365 -2.478 1.00 51.28 369 GLU A O 1
ATOM 3124 N N . SER A 1 370 ? -2.896 20.487 -1.297 1.00 50.06 370 SER A N 1
ATOM 3125 C CA . SER A 1 370 ? -3.797 20.805 -0.177 1.00 50.06 370 SER A CA 1
ATOM 3126 C C . SER A 1 370 ? -3.143 21.601 0.975 1.00 50.06 370 SER A C 1
ATOM 3128 O O . SER A 1 370 ? -3.835 22.025 1.903 1.00 50.06 370 SER A O 1
ATOM 3130 N N . ILE A 1 371 ? -1.822 21.843 0.939 1.00 48.50 371 ILE A N 1
ATOM 3131 C CA . ILE A 1 371 ? -0.977 22.287 2.076 1.00 48.50 371 ILE A CA 1
ATOM 3132 C C . ILE A 1 371 ? -1.290 23.687 2.648 1.00 48.50 371 ILE A C 1
ATOM 3134 O O . ILE A 1 371 ? -0.694 24.091 3.645 1.00 48.50 371 ILE A O 1
ATOM 3138 N N . ARG A 1 372 ? -2.296 24.428 2.167 1.00 47.66 372 ARG A N 1
ATOM 3139 C CA . ARG A 1 372 ? -2.714 25.660 2.875 1.00 47.66 372 ARG A CA 1
ATOM 3140 C C . ARG A 1 372 ? -3.399 25.407 4.224 1.00 47.66 372 ARG A C 1
ATOM 3142 O O . ARG A 1 372 ? -3.549 26.339 5.009 1.00 47.66 372 ARG A O 1
ATOM 3149 N N . LYS A 1 373 ? -3.779 24.168 4.540 1.00 46.75 373 LYS A N 1
ATOM 3150 C CA . LYS A 1 373 ? -4.312 23.765 5.850 1.00 46.75 373 LYS A CA 1
ATOM 3151 C C . LYS A 1 373 ? -4.072 22.259 5.975 1.00 46.75 373 LYS A C 1
ATOM 3153 O O . LYS A 1 373 ? -4.185 21.572 4.973 1.00 46.75 373 LYS A O 1
ATOM 3158 N N . TYR A 1 374 ? -3.731 21.742 7.156 1.00 51.47 374 TYR A N 1
ATOM 3159 C CA . TYR A 1 374 ? -3.549 20.306 7.450 1.00 51.47 374 TYR A CA 1
ATOM 3160 C C . TYR A 1 374 ? -4.847 19.488 7.239 1.00 51.47 374 TYR A C 1
ATOM 3162 O O . TYR A 1 374 ? -5.409 18.922 8.174 1.00 51.47 374 TYR A O 1
ATOM 3170 N N . LEU A 1 375 ? -5.388 19.490 6.026 1.00 59.72 375 LEU A N 1
ATOM 3171 C CA . LEU A 1 375 ? -6.631 18.852 5.637 1.00 59.72 375 LEU A CA 1
ATOM 3172 C C . LEU A 1 375 ? -6.270 17.488 5.063 1.00 59.72 375 LEU A C 1
ATOM 3174 O O . LEU A 1 375 ? -5.769 17.376 3.949 1.00 59.72 375 LEU A O 1
ATOM 3178 N N . LEU A 1 376 ? -6.509 16.446 5.855 1.00 70.19 376 LEU A N 1
ATOM 3179 C CA . LEU A 1 376 ? -6.616 15.096 5.321 1.00 70.19 376 LEU A CA 1
ATOM 3180 C C . LEU A 1 376 ? -7.815 15.048 4.375 1.00 70.19 376 LEU A C 1
ATOM 3182 O O . LEU A 1 376 ? -8.890 15.536 4.730 1.00 70.19 376 LEU A O 1
ATOM 3186 N N . GLN A 1 377 ? -7.636 14.451 3.199 1.00 74.00 377 GLN A N 1
ATOM 3187 C CA . GLN A 1 377 ? -8.736 14.245 2.269 1.00 74.00 377 GLN A CA 1
ATOM 3188 C C . GLN A 1 377 ? -9.700 13.223 2.875 1.00 74.00 377 GLN A C 1
ATOM 3190 O O . GLN A 1 377 ? -9.357 12.049 3.035 1.00 74.00 377 GLN A O 1
ATOM 3195 N N . GLU A 1 378 ? -10.893 13.681 3.248 1.00 80.06 378 GLU A N 1
ATOM 3196 C CA . GLU A 1 378 ? -11.992 12.795 3.616 1.00 80.06 378 GLU A CA 1
ATOM 3197 C C . GLU A 1 378 ? -12.515 12.118 2.348 1.00 80.06 378 GLU A C 1
ATOM 3199 O O . GLU A 1 378 ? -12.779 12.771 1.337 1.00 80.06 378 GLU A O 1
ATOM 3204 N N . ILE A 1 379 ? -12.624 10.795 2.399 1.00 84.00 379 ILE A N 1
ATOM 3205 C CA . ILE A 1 379 ? -13.103 9.955 1.301 1.00 84.00 379 ILE A CA 1
ATOM 3206 C C . ILE A 1 379 ? -14.298 9.141 1.781 1.00 84.00 379 ILE A C 1
ATOM 3208 O O . ILE A 1 379 ? -14.456 8.901 2.976 1.00 84.00 379 ILE A O 1
ATOM 3212 N N . PHE A 1 380 ? -15.162 8.723 0.858 1.00 84.75 380 PHE A N 1
ATOM 3213 C CA . PHE A 1 380 ? -16.400 8.033 1.215 1.00 84.75 380 PHE A CA 1
ATOM 3214 C C . PHE A 1 380 ? -16.509 6.668 0.517 1.00 84.75 380 PHE A C 1
ATOM 3216 O O . PHE A 1 380 ? -16.488 6.621 -0.716 1.00 84.75 380 PHE A O 1
ATOM 3223 N N . PRO A 1 381 ? -16.630 5.555 1.267 1.00 84.69 381 PRO A N 1
ATOM 3224 C CA . PRO A 1 381 ? -16.712 4.207 0.706 1.00 84.69 381 PRO A CA 1
ATOM 3225 C C . PRO A 1 381 ? -18.119 3.900 0.184 1.00 84.69 381 PRO A C 1
ATOM 3227 O O . PRO A 1 381 ? -18.970 3.347 0.885 1.00 84.69 381 PRO A O 1
ATOM 3230 N N . LYS A 1 382 ? -18.360 4.244 -1.085 1.00 84.44 382 LYS A N 1
ATOM 3231 C CA . LYS A 1 382 ? -19.678 4.143 -1.729 1.00 84.44 382 LYS A CA 1
ATOM 3232 C C . LYS A 1 382 ? -20.295 2.747 -1.632 1.00 84.44 382 LYS A C 1
ATOM 3234 O O . LYS A 1 382 ? -21.502 2.650 -1.478 1.00 84.44 382 LYS A O 1
ATOM 3239 N N . LYS A 1 383 ? -19.502 1.670 -1.710 1.00 83.19 383 LYS A N 1
ATOM 3240 C CA . LYS A 1 383 ? -20.033 0.292 -1.703 1.00 83.19 383 LYS A CA 1
ATOM 3241 C C . LYS A 1 383 ? -20.485 -0.178 -0.321 1.00 83.19 383 LYS A C 1
ATOM 3243 O O . LYS A 1 383 ? -21.288 -1.101 -0.250 1.00 83.19 383 LYS A O 1
ATOM 3248 N N . PHE A 1 384 ? -19.932 0.381 0.759 1.00 85.00 384 PHE A N 1
ATOM 3249 C CA . PHE A 1 384 ? -20.171 -0.122 2.123 1.00 85.00 384 PHE A CA 1
ATOM 3250 C C . PHE A 1 384 ? -21.118 0.778 2.924 1.00 85.00 384 PHE A C 1
ATOM 3252 O O . PHE A 1 384 ? -21.467 0.430 4.044 1.00 85.00 384 PHE A O 1
ATOM 3259 N N . CYS A 1 385 ? -21.512 1.926 2.364 1.00 83.06 385 CYS A N 1
ATOM 3260 C CA . CYS A 1 385 ? -22.291 2.963 3.044 1.00 83.06 385 CYS A CA 1
ATOM 3261 C C . CYS A 1 385 ? -23.365 3.544 2.091 1.00 83.06 385 CYS A C 1
ATOM 3263 O O . CYS A 1 385 ? -23.367 4.735 1.771 1.00 83.06 385 CYS A O 1
ATOM 3265 N N . LEU A 1 386 ? -24.218 2.662 1.552 1.00 67.94 386 LEU A N 1
ATOM 3266 C CA . LEU A 1 386 ? -25.175 2.906 0.460 1.00 67.94 386 LEU A CA 1
ATOM 3267 C C . LEU A 1 386 ? -26.519 3.518 0.909 1.00 67.94 386 LEU A C 1
ATOM 3269 O O . LEU A 1 386 ? -27.098 4.340 0.192 1.00 67.94 386 LEU A O 1
ATOM 3273 N N . GLN A 1 387 ? -27.050 3.121 2.066 1.00 60.81 387 GLN A N 1
ATOM 3274 C CA . GLN A 1 387 ? -28.407 3.455 2.512 1.00 60.81 387 GLN A CA 1
ATOM 3275 C C . GLN A 1 387 ? -28.561 4.944 2.846 1.00 60.81 387 GLN A C 1
ATOM 3277 O O . GLN A 1 387 ? -29.595 5.539 2.525 1.00 60.81 387 GLN A O 1
ATOM 3282 N N . GLN A 1 388 ? -27.529 5.595 3.394 1.00 54.56 388 GLN A N 1
ATOM 3283 C CA . GLN A 1 388 ? -27.586 7.040 3.652 1.00 54.56 388 GLN A CA 1
ATOM 3284 C C . GLN A 1 388 ? -27.539 7.886 2.376 1.00 54.56 388 GLN A C 1
ATOM 3286 O O . GLN A 1 388 ? -28.169 8.945 2.313 1.00 54.56 388 GLN A O 1
ATOM 3291 N N . GLN A 1 389 ? -26.859 7.411 1.329 1.00 52.25 389 GLN A N 1
ATOM 3292 C CA . GLN A 1 389 ? -26.804 8.110 0.044 1.00 52.25 389 GLN A CA 1
ATOM 3293 C C . GLN A 1 389 ? -28.185 8.127 -0.635 1.00 52.25 389 GLN A C 1
ATOM 3295 O O . GLN A 1 389 ? -28.618 9.156 -1.157 1.00 52.25 389 GLN A O 1
ATOM 3300 N N . GLN A 1 390 ? -28.920 7.012 -0.557 1.00 54.66 390 GLN A N 1
ATOM 3301 C CA . GLN A 1 390 ? -30.274 6.894 -1.107 1.00 54.66 390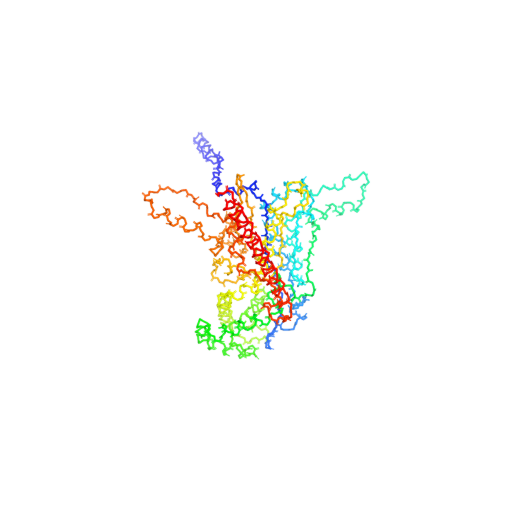 GLN A CA 1
ATOM 3302 C C . GLN A 1 390 ? -31.316 7.685 -0.299 1.00 54.66 390 GLN A C 1
ATOM 3304 O O . GLN A 1 390 ? -32.224 8.280 -0.885 1.00 54.66 390 GLN A O 1
ATOM 3309 N N . GLN A 1 391 ? -31.182 7.758 1.032 1.00 52.75 391 GLN A N 1
ATOM 3310 C CA . GLN A 1 391 ? -32.053 8.594 1.870 1.00 52.75 391 GLN A CA 1
ATOM 3311 C C . GLN A 1 391 ? -31.853 10.095 1.605 1.00 52.75 391 GLN A C 1
ATOM 3313 O O . GLN A 1 391 ? -32.834 10.835 1.537 1.00 52.75 391 GLN A O 1
ATOM 3318 N N . GLN A 1 392 ? -30.615 10.541 1.369 1.00 49.59 392 GLN A N 1
ATOM 3319 C CA . GLN A 1 392 ? -30.321 11.936 1.012 1.00 49.59 392 GLN A CA 1
ATOM 3320 C C . GLN A 1 392 ? -30.763 12.308 -0.412 1.00 49.59 392 GLN A C 1
ATOM 3322 O O . GLN A 1 392 ? -31.163 13.445 -0.660 1.00 49.59 392 GLN A O 1
ATOM 3327 N N . GLN A 1 393 ? -30.727 11.366 -1.361 1.00 49.69 393 GLN A N 1
ATOM 3328 C CA . GLN A 1 393 ? -31.272 11.592 -2.705 1.00 49.69 393 GLN A CA 1
ATOM 3329 C C . GLN A 1 393 ? -32.804 11.704 -2.689 1.00 49.69 393 GLN A C 1
ATOM 3331 O O . GLN A 1 393 ? -33.354 12.579 -3.356 1.00 49.69 393 GLN A O 1
ATOM 3336 N N . ARG A 1 394 ? -33.491 10.892 -1.872 1.00 46.00 394 ARG A N 1
ATOM 3337 C CA . ARG A 1 394 ? -34.951 10.984 -1.683 1.00 46.00 394 ARG A CA 1
ATOM 3338 C C . ARG A 1 394 ? -35.387 12.249 -0.936 1.00 46.00 394 ARG A C 1
ATOM 3340 O O . ARG A 1 394 ? -36.446 12.791 -1.243 1.00 46.00 394 ARG A O 1
ATOM 3347 N N . SER A 1 395 ? -34.592 12.753 0.012 1.00 45.94 395 SER A N 1
ATOM 3348 C CA . SER A 1 395 ? -34.901 14.015 0.703 1.00 45.94 395 SER A CA 1
ATOM 3349 C C . SER A 1 395 ? -34.632 15.250 -0.166 1.00 45.94 395 SER A C 1
ATOM 3351 O O . SER A 1 395 ? -35.409 16.202 -0.113 1.00 45.94 395 SER A O 1
ATOM 3353 N N . LYS A 1 396 ? -33.615 15.214 -1.042 1.00 46.78 396 LYS A N 1
ATOM 3354 C CA . LYS A 1 396 ? -33.366 16.266 -2.047 1.00 46.78 396 LYS A CA 1
ATOM 3355 C C . LYS A 1 396 ? -34.437 16.349 -3.137 1.00 46.78 396 LYS A C 1
ATOM 3357 O O . LYS A 1 396 ? -34.649 17.431 -3.669 1.00 46.78 396 LYS A O 1
ATOM 3362 N N . SER A 1 397 ? -35.144 15.259 -3.449 1.00 43.28 397 SER A N 1
ATOM 3363 C CA . SER A 1 397 ? -36.273 15.302 -4.394 1.00 43.28 397 SER A CA 1
ATOM 3364 C C . SER A 1 397 ? -37.564 15.898 -3.813 1.00 43.28 397 SER A C 1
ATOM 3366 O O . SER A 1 397 ? -38.529 16.043 -4.557 1.00 43.28 397 SER A O 1
ATOM 3368 N N . LEU A 1 398 ? -37.608 16.234 -2.514 1.00 44.78 398 LEU A N 1
ATOM 3369 C CA . LEU A 1 398 ? -38.824 16.715 -1.841 1.00 44.78 398 LEU A CA 1
ATOM 3370 C C . LEU A 1 398 ? -38.763 18.165 -1.322 1.00 44.78 398 LEU A C 1
ATOM 3372 O O . LEU A 1 398 ? -39.769 18.643 -0.807 1.00 44.78 398 LEU A O 1
ATOM 3376 N N . TRP A 1 399 ? -37.636 18.877 -1.457 1.00 36.97 399 TRP A N 1
ATOM 3377 C CA . TRP A 1 399 ? -37.491 20.244 -0.935 1.00 36.97 399 TRP A CA 1
ATOM 3378 C C . TRP A 1 399 ? -36.744 21.168 -1.904 1.00 36.97 399 TRP A C 1
ATOM 3380 O O . TRP A 1 399 ? -35.525 21.100 -2.043 1.00 36.97 399 TRP A O 1
ATOM 3390 N N . THR A 1 400 ? -37.482 22.083 -2.535 1.00 39.53 400 THR A N 1
ATOM 3391 C CA . THR A 1 400 ? -36.946 23.292 -3.172 1.00 39.53 400 THR A CA 1
ATOM 3392 C C . THR A 1 400 ? -36.910 24.429 -2.151 1.00 39.53 400 THR A C 1
ATOM 3394 O O . THR A 1 400 ? -37.873 25.181 -2.038 1.00 39.53 400 THR A O 1
ATOM 3397 N N . SER A 1 401 ? -35.817 24.560 -1.402 1.00 35.28 401 SER A N 1
ATOM 3398 C CA . SER A 1 401 ? -35.383 25.848 -0.837 1.00 35.28 401 SER A CA 1
ATOM 3399 C C . SER A 1 401 ? -33.992 25.718 -0.223 1.00 35.28 401 SER A C 1
ATOM 3401 O O . SER A 1 401 ? -33.734 24.819 0.579 1.00 35.28 401 SER A O 1
ATOM 3403 N N . GLU A 1 402 ? -33.114 26.637 -0.605 1.00 41.38 402 GLU A N 1
ATOM 3404 C CA . GLU A 1 402 ? -31.754 26.804 -0.108 1.00 41.38 402 GLU A CA 1
ATOM 3405 C C . GLU A 1 402 ? -31.703 26.905 1.423 1.00 41.38 402 GLU A C 1
ATOM 3407 O O . GLU A 1 402 ? -32.110 27.894 2.025 1.00 41.38 402 GLU A O 1
ATOM 3412 N N . SER A 1 403 ? -31.116 25.893 2.058 1.00 31.83 403 SER A N 1
ATOM 3413 C CA . SER A 1 403 ? -30.312 26.101 3.258 1.00 31.83 403 SER A CA 1
ATOM 3414 C C . SER A 1 403 ? -29.107 25.166 3.203 1.00 31.83 403 SER A C 1
ATOM 3416 O O . SER A 1 403 ? -29.213 23.944 3.104 1.00 31.83 403 SER A O 1
ATOM 3418 N N . SER A 1 404 ? -27.925 25.768 3.191 1.00 37.84 404 SER A N 1
ATOM 3419 C CA . SER A 1 404 ? -26.627 25.106 3.194 1.00 37.84 404 SER A CA 1
ATOM 3420 C C . SER A 1 404 ? -26.294 24.588 4.595 1.00 37.84 404 SER A C 1
ATOM 3422 O O . SER A 1 404 ? -25.350 25.037 5.237 1.00 37.84 404 SER A O 1
ATOM 3424 N N . SER A 1 405 ? -27.051 23.606 5.090 1.00 32.22 405 SER A N 1
ATOM 3425 C CA . SER A 1 405 ? -26.557 22.758 6.176 1.00 32.22 405 SER A CA 1
ATOM 3426 C C . SER A 1 405 ? -25.697 21.660 5.556 1.00 32.22 405 SER A C 1
ATOM 3428 O O . SER A 1 405 ? -26.198 20.863 4.760 1.00 32.22 405 SER A O 1
ATOM 3430 N N . SER A 1 406 ? -24.407 21.616 5.888 1.00 37.59 406 SER A N 1
ATOM 3431 C CA . SER A 1 406 ? -23.514 20.520 5.510 1.00 37.59 406 SER A CA 1
ATOM 3432 C C . SER A 1 406 ? -24.089 19.198 6.033 1.00 37.59 406 SER A C 1
ATOM 3434 O O . SER A 1 406 ? -23.917 18.878 7.213 1.00 37.59 406 SER A O 1
ATOM 3436 N N . SER A 1 407 ? -24.808 18.441 5.197 1.00 40.56 407 SER A N 1
ATOM 3437 C CA . SER A 1 407 ? -25.264 17.108 5.580 1.00 40.56 407 SER A CA 1
ATOM 3438 C C . SER A 1 407 ? -24.026 16.227 5.657 1.00 40.56 407 SER A C 1
ATOM 3440 O O . SER A 1 407 ? -23.475 15.808 4.641 1.00 40.56 407 SER A O 1
ATOM 3442 N N . SER A 1 408 ? -23.530 16.021 6.865 1.00 49.56 408 SER A N 1
ATOM 3443 C CA . SER A 1 408 ? -22.405 15.140 7.113 1.00 49.56 408 SER A CA 1
ATOM 3444 C C . SER A 1 408 ? -22.831 13.717 6.752 1.00 49.56 408 SER A C 1
ATOM 3446 O O . SER A 1 408 ? -23.714 13.129 7.368 1.00 49.56 408 SER A O 1
ATOM 3448 N N . THR A 1 409 ? -22.259 13.199 5.670 1.00 58.03 409 THR A N 1
ATOM 3449 C CA . THR A 1 409 ? -22.415 11.820 5.204 1.00 58.03 409 THR A CA 1
ATOM 3450 C C . THR A 1 409 ? -21.623 10.903 6.129 1.00 58.03 409 THR A C 1
ATOM 3452 O O . THR A 1 409 ? -20.430 10.693 5.921 1.00 58.03 409 THR A O 1
ATOM 3455 N N . PHE A 1 410 ? -22.251 10.400 7.190 1.00 72.81 410 PHE A N 1
ATOM 3456 C CA . PHE A 1 410 ? -21.595 9.530 8.165 1.00 72.81 410 PHE A CA 1
ATOM 3457 C C . PHE A 1 410 ? -21.933 8.066 7.896 1.00 72.81 410 PHE A C 1
ATOM 3459 O O . PHE A 1 410 ? -23.080 7.673 8.032 1.00 72.81 410 PHE A O 1
ATOM 3466 N N . CYS A 1 411 ? -20.952 7.217 7.608 1.00 85.50 411 CYS A N 1
ATOM 3467 C CA . CYS A 1 411 ? -21.226 5.784 7.508 1.00 85.50 411 CYS A CA 1
ATOM 3468 C C . CYS A 1 411 ? -21.462 5.182 8.899 1.00 85.50 411 CYS A C 1
ATOM 3470 O O . CYS A 1 411 ? -20.585 5.310 9.756 1.00 85.50 411 CYS A O 1
ATOM 3472 N N . SER A 1 412 ? -22.605 4.535 9.153 1.00 90.12 412 SER A N 1
ATOM 3473 C CA . SER A 1 412 ? -22.784 3.829 10.429 1.00 90.12 412 SER A CA 1
ATOM 3474 C C . SER A 1 412 ? -21.896 2.585 10.475 1.00 90.12 412 SER A C 1
ATOM 3476 O O . SER A 1 412 ? -21.570 1.986 9.446 1.00 90.12 412 SER A O 1
ATOM 3478 N N . ILE A 1 413 ? -21.462 2.197 11.675 1.00 92.19 413 ILE A N 1
ATOM 3479 C CA . ILE A 1 413 ? -20.620 1.005 11.816 1.00 92.19 413 ILE A CA 1
ATOM 3480 C C . ILE A 1 413 ? -21.393 -0.275 11.481 1.00 92.19 413 ILE A C 1
ATOM 3482 O O . ILE A 1 413 ? -20.811 -1.211 10.939 1.00 92.19 413 ILE A O 1
ATOM 3486 N N . GLU A 1 414 ? -22.694 -0.315 11.766 1.00 91.12 414 GLU A N 1
ATOM 3487 C CA . GLU A 1 414 ? -23.566 -1.448 11.464 1.00 91.12 414 GLU A CA 1
ATOM 3488 C C . GLU A 1 414 ? -23.650 -1.674 9.954 1.00 91.12 414 GLU A C 1
ATOM 3490 O O . GLU A 1 414 ? -23.420 -2.789 9.489 1.00 91.12 414 GLU A O 1
ATOM 3495 N N . GLU A 1 415 ? -23.878 -0.598 9.196 1.00 90.50 415 GLU A N 1
ATOM 3496 C CA . GLU A 1 415 ? -23.948 -0.630 7.737 1.00 90.50 415 GLU A CA 1
ATOM 3497 C C . GLU A 1 415 ? -22.618 -1.105 7.140 1.00 90.50 415 GLU A C 1
ATOM 3499 O O . GLU A 1 415 ? -22.576 -2.050 6.349 1.00 90.50 415 GLU A O 1
ATOM 3504 N N . PHE A 1 416 ? -21.507 -0.521 7.596 1.00 93.31 416 PHE A N 1
ATOM 3505 C CA . PHE A 1 416 ? -20.178 -0.921 7.151 1.00 93.31 416 PHE A CA 1
ATOM 3506 C C . PHE A 1 416 ? -19.910 -2.411 7.396 1.00 93.31 416 PHE A C 1
ATOM 3508 O O . PHE A 1 416 ? -19.419 -3.106 6.505 1.00 93.31 416 PHE A O 1
ATOM 3515 N N . LEU A 1 417 ? -20.225 -2.921 8.593 1.00 94.50 417 LEU A N 1
ATOM 3516 C CA . LEU A 1 417 ? -20.004 -4.323 8.965 1.00 94.50 417 LEU A CA 1
ATOM 3517 C C . LEU A 1 417 ? -20.902 -5.296 8.189 1.00 94.50 417 LEU A C 1
ATOM 3519 O O . LEU A 1 417 ? -20.476 -6.424 7.941 1.00 94.50 417 LEU A O 1
ATOM 3523 N N . GLU A 1 418 ? -22.113 -4.883 7.820 1.00 92.44 418 GLU A N 1
ATOM 3524 C CA . GLU A 1 418 ? -23.041 -5.682 7.018 1.00 92.44 418 GLU A CA 1
ATOM 3525 C C . GLU A 1 418 ? -22.554 -5.805 5.567 1.00 92.44 418 GLU A C 1
ATOM 3527 O O . GLU A 1 418 ? -22.328 -6.912 5.074 1.00 92.44 418 GLU A O 1
ATOM 3532 N N . TYR A 1 419 ? -22.301 -4.681 4.890 1.00 90.81 419 TYR A N 1
ATOM 3533 C CA . TYR A 1 419 ? -21.930 -4.696 3.469 1.00 90.81 419 TYR A CA 1
ATOM 3534 C C . TYR A 1 419 ? -20.515 -5.210 3.209 1.00 90.81 419 TYR A C 1
ATOM 3536 O O . TYR A 1 419 ? -20.253 -5.780 2.148 1.00 90.81 419 TYR A O 1
ATOM 3544 N N . SER A 1 420 ? -19.594 -5.040 4.158 1.00 93.38 420 SER A N 1
ATOM 3545 C CA . SER A 1 420 ? -18.225 -5.552 4.033 1.00 93.38 420 SER A CA 1
ATOM 3546 C C . SER A 1 420 ? -18.138 -7.079 4.118 1.00 93.38 420 SER A C 1
ATOM 3548 O O . SER A 1 420 ? -17.194 -7.665 3.583 1.00 93.38 420 SER A O 1
ATOM 3550 N N . GLN A 1 421 ? -19.130 -7.743 4.723 1.00 91.31 421 GLN A N 1
ATOM 3551 C CA . GLN A 1 421 ? -19.122 -9.189 4.954 1.00 91.31 421 GLN A CA 1
ATOM 3552 C C . GLN A 1 421 ? -19.030 -10.002 3.651 1.00 91.31 421 GLN A C 1
ATOM 3554 O O . GLN A 1 421 ? -18.393 -11.055 3.622 1.00 91.31 421 GLN A O 1
ATOM 3559 N N . GLN A 1 422 ? -19.586 -9.498 2.544 1.00 91.00 422 GLN A N 1
ATOM 3560 C CA . GLN A 1 422 ? -19.511 -10.158 1.231 1.00 91.00 422 GLN A CA 1
ATOM 3561 C C . GLN A 1 422 ? -18.075 -10.270 0.680 1.00 91.00 422 GLN A C 1
ATOM 3563 O O . GLN A 1 422 ? -17.804 -11.096 -0.192 1.00 91.00 422 GLN A O 1
ATOM 3568 N N . PHE A 1 423 ? -17.141 -9.464 1.192 1.00 93.62 423 PHE A N 1
ATOM 3569 C CA . PHE A 1 423 ? -15.728 -9.502 0.815 1.00 93.62 423 PHE A CA 1
ATOM 3570 C C . PHE A 1 423 ? -14.894 -10.376 1.753 1.00 93.62 423 PHE A C 1
ATOM 3572 O O . PHE A 1 423 ? -13.749 -10.673 1.429 1.00 93.62 423 PHE A O 1
ATOM 3579 N N . GLU A 1 424 ? -15.438 -10.816 2.892 1.00 94.75 424 GLU A N 1
ATOM 3580 C CA . GLU A 1 424 ? -14.703 -11.642 3.848 1.00 94.75 424 GLU A CA 1
ATOM 3581 C C . GLU A 1 424 ? -14.641 -13.109 3.388 1.00 94.75 424 GLU A C 1
ATOM 3583 O O . GLU A 1 424 ? -15.687 -13.768 3.295 1.00 94.75 424 GLU A O 1
ATOM 3588 N N . PRO A 1 425 ? -13.443 -13.668 3.132 1.00 93.94 425 PRO A N 1
ATOM 3589 C CA . PRO A 1 425 ? -13.285 -15.078 2.828 1.00 93.94 425 PRO A CA 1
ATOM 3590 C C . PRO A 1 425 ? -13.702 -15.932 4.028 1.00 93.94 425 PRO A C 1
ATOM 3592 O O . PRO A 1 425 ? -13.392 -15.626 5.186 1.00 93.94 425 PRO A O 1
ATOM 3595 N N . ILE A 1 426 ? -14.397 -17.034 3.757 1.00 91.00 426 ILE A N 1
ATOM 3596 C CA . ILE A 1 426 ? -14.751 -18.036 4.767 1.00 91.00 426 ILE A CA 1
ATOM 3597 C C . ILE A 1 426 ? -13.462 -18.705 5.249 1.00 91.00 426 ILE A C 1
ATOM 3599 O O . ILE A 1 426 ? -13.197 -18.790 6.452 1.00 91.00 426 ILE A O 1
ATOM 3603 N N . ASP A 1 427 ? -12.651 -19.146 4.290 1.00 93.00 427 ASP A N 1
ATOM 3604 C CA . ASP A 1 427 ? -11.372 -19.810 4.499 1.00 93.00 427 ASP A CA 1
ATOM 3605 C C . ASP A 1 427 ? -10.466 -19.493 3.306 1.00 93.00 427 ASP A C 1
ATOM 3607 O O . ASP A 1 427 ? -10.682 -19.991 2.200 1.00 93.00 427 ASP A O 1
ATOM 3611 N N . ILE A 1 428 ? -9.490 -18.608 3.513 1.00 93.44 428 ILE A N 1
ATOM 3612 C CA . ILE A 1 428 ? -8.677 -18.078 2.415 1.00 93.44 428 ILE A CA 1
ATOM 3613 C C . ILE A 1 428 ? -7.838 -19.159 1.725 1.00 93.44 428 ILE A C 1
ATOM 3615 O O . ILE A 1 428 ? -7.687 -19.121 0.511 1.00 93.44 428 ILE A O 1
ATOM 3619 N N . GLU A 1 429 ? -7.350 -20.168 2.454 1.00 91.62 429 GLU A N 1
ATOM 3620 C CA . GLU A 1 429 ? -6.576 -21.263 1.855 1.00 91.62 429 GLU A CA 1
ATOM 3621 C C . GLU A 1 429 ? -7.450 -22.096 0.911 1.00 91.62 429 GLU A C 1
ATOM 3623 O O . GLU A 1 429 ? -7.013 -22.483 -0.174 1.00 91.62 429 GLU A O 1
ATOM 3628 N N . TYR A 1 430 ? -8.700 -22.357 1.304 1.00 90.88 430 TYR A N 1
ATOM 3629 C CA . TYR A 1 430 ? -9.663 -23.035 0.442 1.00 90.88 430 TYR A CA 1
ATOM 3630 C C . TYR A 1 430 ? -10.041 -22.177 -0.770 1.00 90.88 430 TYR A C 1
ATOM 3632 O O . TYR A 1 430 ? -9.982 -22.654 -1.902 1.00 90.88 430 TYR A O 1
ATOM 3640 N N . GLU A 1 431 ? -10.408 -20.912 -0.553 1.00 94.19 431 GLU A N 1
ATOM 3641 C CA . GLU A 1 431 ? -10.837 -20.016 -1.634 1.00 94.19 431 GLU A CA 1
ATOM 3642 C C . GLU A 1 431 ? -9.699 -19.704 -2.620 1.00 94.19 431 GLU A C 1
ATOM 3644 O O . GLU A 1 431 ? -9.955 -19.485 -3.804 1.00 94.19 431 GLU A O 1
ATOM 3649 N N . CYS A 1 432 ? -8.443 -19.788 -2.178 1.00 93.44 432 CYS A N 1
ATOM 3650 C CA . CYS A 1 432 ? -7.266 -19.742 -3.042 1.00 93.44 432 CYS A CA 1
ATOM 3651 C C . CYS A 1 432 ? -6.992 -21.041 -3.810 1.00 93.44 432 CYS A C 1
ATOM 3653 O O . CYS A 1 432 ? -6.241 -21.014 -4.784 1.00 93.44 432 CYS A O 1
ATOM 3655 N N . GLY A 1 433 ? -7.612 -22.159 -3.422 1.00 91.12 433 GLY A N 1
ATOM 3656 C CA . GLY A 1 433 ? -7.399 -23.471 -4.032 1.00 91.12 433 GLY A CA 1
ATOM 3657 C C . GLY A 1 433 ? -6.190 -24.233 -3.484 1.00 91.12 433 GLY A C 1
ATOM 3658 O O . GLY A 1 433 ? -5.694 -25.125 -4.160 1.00 91.12 433 GLY A O 1
ATOM 3659 N N . LEU A 1 434 ? -5.713 -23.899 -2.279 1.00 86.38 434 LEU A N 1
ATOM 3660 C CA . LEU A 1 434 ? -4.552 -24.538 -1.641 1.00 86.38 434 LEU A CA 1
ATOM 3661 C C . LEU A 1 434 ? -4.922 -25.771 -0.803 1.00 86.38 434 LEU A C 1
ATOM 3663 O O . LEU A 1 434 ? -4.086 -26.645 -0.575 1.00 86.38 434 LEU A O 1
ATOM 3667 N N . LYS A 1 435 ? -6.167 -25.861 -0.315 1.00 74.62 435 LYS A N 1
ATOM 3668 C CA . LYS A 1 435 ? -6.655 -27.009 0.470 1.00 74.62 435 LYS A CA 1
ATOM 3669 C C . LYS A 1 435 ? -8.006 -27.487 -0.038 1.00 74.62 435 LYS A C 1
ATOM 3671 O O . LYS A 1 435 ? -8.987 -26.764 0.056 1.00 74.62 435 LYS A O 1
ATOM 3676 N N . HIS A 1 436 ? -8.078 -28.742 -0.479 1.00 60.00 436 HIS A N 1
ATOM 3677 C CA . HIS A 1 436 ? -9.327 -29.358 -0.943 1.00 60.00 436 HIS A CA 1
ATOM 3678 C C . HIS A 1 436 ? -10.139 -30.059 0.166 1.00 60.00 436 HIS A C 1
ATOM 3680 O O . HIS A 1 436 ? -11.331 -30.281 -0.010 1.00 60.00 436 HIS A O 1
ATOM 3686 N N . SER A 1 437 ? -9.540 -30.398 1.317 1.00 55.41 437 SER A N 1
ATOM 3687 C CA . SER A 1 437 ? -10.143 -31.345 2.279 1.00 55.41 437 SER A CA 1
ATOM 3688 C C . SER A 1 437 ? -10.906 -30.730 3.465 1.00 55.41 437 SER A C 1
ATOM 3690 O O . SER A 1 437 ? -11.808 -31.369 4.000 1.00 55.41 437 SER A O 1
ATOM 3692 N N . LYS A 1 438 ? -10.588 -29.500 3.900 1.00 54.53 438 LYS A N 1
ATOM 3693 C CA . LYS A 1 438 ? -11.148 -28.931 5.149 1.00 54.53 438 LYS A CA 1
ATOM 3694 C C . LYS A 1 438 ? -12.533 -28.299 5.004 1.00 54.53 438 LYS A C 1
ATOM 3696 O O . LYS A 1 438 ? -13.270 -28.234 5.990 1.00 54.53 438 LYS A O 1
ATOM 3701 N N . LEU A 1 439 ? -12.904 -27.835 3.808 1.00 53.06 439 LEU A N 1
ATOM 3702 C CA . LEU A 1 439 ? -14.233 -27.262 3.596 1.00 53.06 439 LEU A CA 1
ATOM 3703 C C . LEU A 1 439 ? -15.305 -28.349 3.626 1.00 53.06 439 LEU A C 1
ATOM 3705 O O . LEU A 1 439 ? -16.341 -28.131 4.239 1.00 53.06 439 LEU A O 1
ATOM 3709 N N . THR A 1 440 ? -15.034 -29.534 3.076 1.00 55.38 440 THR A N 1
ATOM 3710 C CA . THR A 1 440 ? -15.950 -30.676 3.163 1.00 55.38 440 THR A CA 1
ATOM 3711 C C . THR A 1 440 ? -16.265 -30.988 4.619 1.00 55.38 440 THR A C 1
ATOM 3713 O O . THR A 1 440 ? -17.423 -31.147 4.966 1.00 55.38 440 THR A O 1
ATOM 3716 N N . GLU A 1 441 ? -15.274 -30.960 5.513 1.00 59.31 441 GLU A N 1
ATOM 3717 C CA . GLU A 1 441 ? -15.505 -31.204 6.939 1.00 59.31 441 GLU A CA 1
ATOM 3718 C C . GLU A 1 441 ? -16.283 -30.067 7.631 1.00 59.31 441 GLU A C 1
ATOM 3720 O O . GLU A 1 441 ? -17.216 -30.344 8.382 1.00 59.31 441 GLU A O 1
ATOM 3725 N N . LYS A 1 442 ? -15.960 -28.789 7.371 1.00 62.22 442 LYS A N 1
ATOM 3726 C CA . LYS A 1 442 ? -16.694 -27.639 7.949 1.00 62.22 442 LYS A CA 1
ATOM 3727 C C . LYS A 1 442 ? -18.131 -27.537 7.425 1.00 62.22 442 LYS A C 1
ATOM 3729 O O . LYS A 1 442 ? -19.045 -27.304 8.211 1.00 62.22 442 LYS A O 1
ATOM 3734 N N . VAL A 1 443 ? -18.331 -27.720 6.120 1.00 70.06 443 VAL A N 1
ATOM 3735 C CA . VAL A 1 443 ? -19.648 -27.724 5.467 1.00 70.06 443 VAL A CA 1
ATOM 3736 C C . VAL A 1 443 ? -20.451 -28.926 5.934 1.00 70.06 443 VAL A C 1
ATOM 3738 O O . VAL A 1 443 ? -21.599 -28.746 6.325 1.00 70.06 443 VAL A O 1
ATOM 3741 N N . ASN A 1 444 ? -19.840 -30.111 6.025 1.00 69.44 444 ASN A N 1
ATOM 3742 C CA . ASN A 1 444 ? -20.491 -31.277 6.616 1.00 69.44 444 ASN A CA 1
ATOM 3743 C C . ASN A 1 444 ? -20.875 -31.005 8.071 1.00 69.44 444 ASN A C 1
ATOM 3745 O O . ASN A 1 444 ? -22.008 -31.276 8.438 1.00 69.44 444 ASN A O 1
ATOM 3749 N N . ARG A 1 445 ? -20.006 -30.406 8.895 1.00 72.38 445 ARG A N 1
ATOM 3750 C CA . ARG A 1 445 ? -20.357 -30.039 10.278 1.00 72.38 445 ARG A CA 1
ATOM 3751 C C . ARG A 1 445 ? -21.516 -29.045 10.343 1.00 72.38 445 ARG A C 1
ATOM 3753 O O . ARG A 1 445 ? -22.414 -29.247 11.152 1.00 72.38 445 ARG A O 1
ATOM 3760 N N . MET A 1 446 ? -21.532 -28.008 9.503 1.00 75.88 446 MET A N 1
ATOM 3761 C CA . MET A 1 446 ? -22.648 -27.052 9.466 1.00 75.88 446 MET A CA 1
ATOM 3762 C C . MET A 1 446 ? -23.951 -27.710 9.002 1.00 75.88 446 MET A C 1
ATOM 3764 O O . MET A 1 446 ? -24.975 -27.526 9.649 1.00 75.88 446 MET A O 1
ATOM 3768 N N . LEU A 1 447 ? -23.907 -28.545 7.960 1.00 79.25 447 LEU A N 1
ATOM 3769 C CA . LEU A 1 447 ? -25.049 -29.348 7.510 1.00 79.25 447 LEU A CA 1
ATOM 3770 C C . LEU A 1 447 ? -25.549 -30.289 8.606 1.00 79.25 447 LEU A C 1
ATOM 3772 O O . LEU A 1 447 ? -26.751 -30.388 8.822 1.00 79.25 447 LEU A O 1
ATOM 3776 N N . TRP A 1 448 ? -24.644 -30.944 9.335 1.00 82.50 448 TRP A N 1
ATOM 3777 C CA . TRP A 1 448 ? -24.987 -31.798 10.470 1.00 82.50 448 TRP A CA 1
ATOM 3778 C C . TRP A 1 448 ? -25.673 -31.011 11.589 1.00 82.50 448 TRP A C 1
ATOM 3780 O O . TRP A 1 448 ? -26.683 -31.474 12.110 1.00 82.50 448 TRP A O 1
ATOM 3790 N N . ILE A 1 449 ? -25.179 -29.816 11.926 1.00 86.44 449 ILE A N 1
ATOM 3791 C CA . ILE A 1 449 ? -25.792 -28.946 12.942 1.00 86.44 449 ILE A CA 1
ATOM 3792 C C . ILE A 1 449 ? -27.182 -28.480 12.490 1.00 86.44 449 ILE A C 1
ATOM 3794 O O . ILE A 1 449 ? -28.137 -28.582 13.258 1.00 86.44 449 ILE A O 1
ATOM 3798 N N . SER A 1 450 ? -27.324 -28.020 11.245 1.00 84.81 450 SER A N 1
ATOM 3799 C CA . SER A 1 450 ? -28.615 -27.593 10.694 1.00 84.81 450 SER A CA 1
ATOM 3800 C C . SER A 1 450 ? -29.619 -28.745 10.618 1.00 84.81 450 SER A C 1
ATOM 3802 O O . SER A 1 450 ? -30.770 -28.576 11.014 1.00 84.81 450 SER A O 1
ATOM 3804 N N . ASN A 1 451 ? -29.191 -29.932 10.183 1.00 86.38 451 ASN A N 1
ATOM 3805 C CA . ASN A 1 451 ? -30.045 -31.118 10.127 1.00 86.38 451 ASN A CA 1
ATOM 3806 C C . ASN A 1 451 ? -30.437 -31.605 11.527 1.00 86.38 451 ASN A C 1
ATOM 3808 O O . ASN A 1 451 ? -31.589 -31.980 11.736 1.00 86.38 451 ASN A O 1
ATOM 3812 N N . ALA A 1 452 ? -29.520 -31.559 12.498 1.00 87.62 452 ALA A N 1
ATOM 3813 C CA . ALA A 1 452 ? -29.822 -31.885 13.889 1.00 87.62 452 ALA A CA 1
ATOM 3814 C C . ALA A 1 452 ? -30.850 -30.911 14.482 1.00 87.62 452 ALA A C 1
ATOM 3816 O O . ALA A 1 452 ? -31.791 -31.348 15.138 1.00 87.62 452 ALA A O 1
ATOM 3817 N N . PHE A 1 453 ? -30.718 -29.611 14.202 1.00 93.25 453 PHE A N 1
ATOM 3818 C CA . PHE A 1 453 ? -31.687 -28.598 14.622 1.00 93.25 453 PHE A CA 1
ATOM 3819 C C . PHE A 1 453 ? -33.067 -28.805 13.978 1.00 93.25 453 PHE A C 1
ATOM 3821 O O . PHE A 1 453 ? -34.091 -28.752 14.652 1.00 93.25 453 PHE A O 1
ATOM 3828 N N . LEU A 1 454 ? -33.118 -29.109 12.679 1.00 90.00 454 LEU A N 1
ATOM 3829 C CA . LEU A 1 454 ? -34.380 -29.427 12.006 1.00 90.00 454 LEU A CA 1
ATOM 3830 C C . LEU A 1 454 ? -35.033 -30.682 12.596 1.00 90.00 454 LEU A C 1
ATOM 3832 O O . LEU A 1 454 ? -36.240 -30.685 12.833 1.00 90.00 454 LEU A O 1
ATOM 3836 N N . ALA A 1 455 ? -34.249 -31.722 12.886 1.00 89.38 455 ALA A N 1
ATOM 3837 C CA . ALA A 1 455 ? -34.747 -32.948 13.497 1.00 89.38 455 ALA A CA 1
ATOM 3838 C C . ALA A 1 455 ? -35.318 -32.707 14.904 1.00 89.38 455 ALA A C 1
ATOM 3840 O O . ALA A 1 455 ? -36.394 -33.217 15.217 1.00 89.38 455 ALA A O 1
ATOM 3841 N N . THR A 1 456 ? -34.657 -31.898 15.741 1.00 91.06 456 THR A N 1
ATOM 3842 C CA . THR A 1 456 ? -35.176 -31.563 17.078 1.00 91.06 456 THR A CA 1
ATOM 3843 C C . THR A 1 456 ? -36.462 -30.745 16.999 1.00 91.06 456 THR A C 1
ATOM 3845 O O . THR A 1 456 ? -37.409 -31.046 17.728 1.00 91.06 456 THR A O 1
ATOM 3848 N N . CYS A 1 457 ? -36.555 -29.782 16.076 1.00 91.25 457 CYS A N 1
ATOM 3849 C CA . CYS A 1 457 ? -37.798 -29.057 15.809 1.00 91.25 457 CYS A CA 1
ATOM 3850 C C . CYS A 1 457 ? -38.934 -29.998 15.379 1.00 91.25 457 CYS A C 1
ATOM 3852 O O . CYS A 1 457 ? -40.061 -29.855 15.851 1.00 91.25 457 CYS A O 1
ATOM 3854 N N . LEU A 1 458 ? -38.645 -30.985 14.525 1.00 91.62 458 LEU A N 1
ATOM 3855 C CA . LEU A 1 458 ? -39.636 -31.939 14.023 1.00 91.62 458 LEU A CA 1
ATOM 3856 C C . LEU A 1 458 ? -40.135 -32.885 15.127 1.00 91.62 458 LEU A C 1
ATOM 3858 O O . LEU A 1 458 ? -41.335 -33.133 15.233 1.00 91.62 458 LEU A O 1
ATOM 3862 N N . ILE A 1 459 ? -39.235 -33.352 15.999 1.00 92.06 459 ILE A N 1
ATOM 3863 C CA . ILE A 1 459 ? -39.583 -34.155 17.183 1.00 92.06 459 ILE A CA 1
ATOM 3864 C C . ILE A 1 459 ? -40.450 -33.341 18.151 1.00 92.06 459 ILE A C 1
ATOM 3866 O O . ILE A 1 459 ? -41.452 -33.855 18.650 1.00 92.06 459 ILE A O 1
ATOM 3870 N N . ALA A 1 460 ? -40.111 -32.071 18.392 1.00 89.31 460 ALA A N 1
ATOM 3871 C CA . ALA A 1 460 ? -40.906 -31.189 19.244 1.00 89.31 460 ALA A CA 1
ATOM 3872 C C . ALA A 1 460 ? -42.320 -30.964 18.677 1.00 89.31 460 ALA A C 1
ATOM 3874 O O . ALA A 1 460 ? -43.300 -31.042 19.417 1.00 89.31 460 ALA A O 1
ATOM 3875 N N . LEU A 1 461 ? -42.438 -30.767 17.359 1.00 91.94 461 LEU A N 1
ATOM 3876 C CA . LEU A 1 461 ? -43.717 -30.660 16.649 1.00 91.94 461 LEU A CA 1
ATOM 3877 C C . LEU A 1 461 ? -44.555 -31.940 16.762 1.00 91.94 461 LEU A C 1
ATOM 3879 O O . LEU A 1 461 ? -45.741 -31.867 17.076 1.00 91.94 461 LEU A O 1
ATOM 3883 N N . LEU A 1 462 ? -43.950 -33.114 16.570 1.00 90.06 462 LEU A N 1
ATOM 3884 C CA . LEU A 1 462 ? -44.636 -34.400 16.739 1.00 90.06 462 LEU A CA 1
ATOM 3885 C C . LEU A 1 462 ? -45.092 -34.617 18.187 1.00 90.06 462 LEU A C 1
ATOM 3887 O O . LEU A 1 462 ? -46.221 -35.049 18.419 1.00 90.06 462 LEU A O 1
ATOM 3891 N N . GLY A 1 463 ? -44.250 -34.268 19.164 1.00 87.44 463 GLY A N 1
ATOM 3892 C CA . GLY A 1 463 ? -44.604 -34.296 20.582 1.00 87.44 463 GLY A CA 1
ATOM 3893 C C . GLY A 1 463 ? -45.795 -33.389 20.894 1.00 87.44 463 GLY A C 1
ATOM 3894 O O . GLY A 1 463 ? -46.742 -33.821 21.552 1.00 87.44 463 GLY A O 1
ATOM 3895 N N . TYR A 1 464 ? -45.799 -32.170 20.354 1.00 88.94 464 TYR A N 1
ATOM 3896 C CA . TYR A 1 464 ? -46.916 -31.236 20.484 1.00 88.94 464 TYR A CA 1
ATOM 3897 C C . TYR A 1 464 ? -48.209 -31.803 19.880 1.00 88.94 464 TYR A C 1
ATOM 3899 O O . TYR A 1 464 ? -49.239 -31.826 20.551 1.00 88.94 464 TYR A O 1
ATOM 3907 N N . VAL A 1 465 ? -48.156 -32.352 18.662 1.00 86.94 465 VAL A N 1
ATOM 3908 C CA . VAL A 1 465 ? -49.316 -32.981 18.006 1.00 86.94 465 VAL A CA 1
ATOM 3909 C C . VAL A 1 465 ? -49.858 -34.158 18.822 1.00 86.94 465 VAL A C 1
ATOM 3911 O O . VAL A 1 465 ? -51.073 -34.297 18.953 1.00 86.94 465 VAL A O 1
ATOM 3914 N N . LEU A 1 466 ? -48.993 -34.993 19.408 1.00 83.81 466 LEU A N 1
ATOM 3915 C CA . LEU A 1 466 ? -49.412 -36.112 20.259 1.00 83.81 466 LEU A CA 1
ATOM 3916 C C . LEU A 1 466 ? -50.070 -35.643 21.561 1.00 83.81 466 LEU A C 1
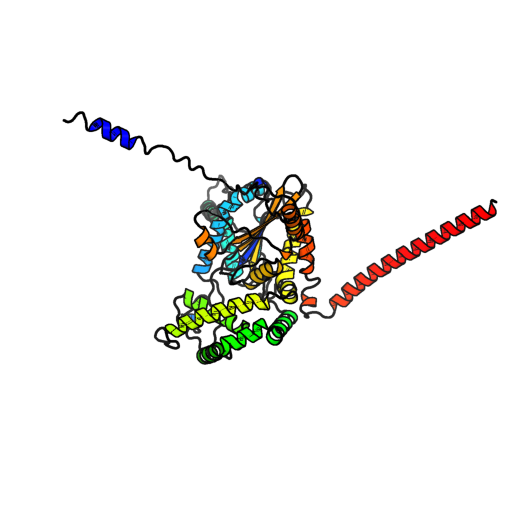ATOM 3918 O O . LEU A 1 466 ? -51.072 -36.230 21.978 1.00 83.81 466 LEU A O 1
ATOM 3922 N N . ILE A 1 467 ? -49.544 -34.586 22.186 1.00 84.06 467 ILE A N 1
ATOM 3923 C CA . ILE A 1 467 ? -50.136 -33.978 23.386 1.00 84.06 467 ILE A CA 1
ATOM 3924 C C . ILE A 1 467 ? -51.517 -33.414 23.055 1.00 84.06 467 ILE A C 1
ATOM 3926 O O . ILE A 1 467 ? -52.483 -33.754 23.738 1.00 84.06 467 ILE A O 1
ATOM 3930 N N . VAL A 1 468 ? -51.635 -32.632 21.977 1.00 81.00 468 VAL A N 1
ATOM 3931 C CA . VAL A 1 468 ? -52.915 -32.076 21.519 1.00 81.00 468 VAL A CA 1
ATOM 3932 C C . VAL A 1 468 ? -53.909 -33.198 21.223 1.00 81.00 468 VAL A C 1
ATOM 3934 O O . VAL A 1 468 ? -55.013 -33.170 21.758 1.00 81.00 468 VAL A O 1
ATOM 3937 N N . ASN A 1 469 ? -53.500 -34.245 20.494 1.00 76.38 469 ASN A N 1
ATOM 3938 C CA . ASN A 1 469 ? -54.358 -35.397 20.200 1.00 76.38 469 ASN A CA 1
ATOM 3939 C C . ASN A 1 469 ? -54.832 -36.129 21.464 1.00 76.38 469 ASN A C 1
ATOM 3941 O O . ASN A 1 469 ? -55.986 -36.562 21.538 1.00 76.38 469 ASN A O 1
ATOM 3945 N N . LYS A 1 470 ? -53.955 -36.278 22.466 1.00 75.88 470 LYS A N 1
ATOM 3946 C CA . LYS A 1 470 ? -54.293 -36.894 23.754 1.00 75.88 470 LYS A CA 1
ATOM 3947 C C . LYS A 1 470 ? -55.293 -36.034 24.528 1.00 75.88 470 LYS A C 1
ATOM 3949 O O . LYS A 1 470 ? -56.246 -36.590 25.066 1.00 75.88 470 LYS A O 1
ATOM 3954 N N . PHE A 1 471 ? -55.127 -34.711 24.523 1.00 71.19 471 PHE A N 1
ATOM 3955 C CA . PHE A 1 471 ? -56.078 -33.771 25.121 1.00 71.19 471 PHE A CA 1
ATOM 3956 C C . PHE A 1 471 ? -57.444 -33.803 24.423 1.00 71.19 471 PHE A C 1
ATOM 3958 O O . PHE A 1 471 ? -58.458 -33.937 25.104 1.00 71.19 471 PHE A O 1
ATOM 3965 N N . THR A 1 472 ? -57.499 -33.793 23.086 1.00 68.19 472 THR A N 1
ATOM 3966 C CA . THR A 1 472 ? -58.770 -33.931 22.349 1.00 68.19 472 THR A CA 1
ATOM 3967 C C . THR A 1 472 ? -59.446 -35.276 22.603 1.00 68.19 472 THR A C 1
ATOM 3969 O O . THR A 1 472 ? -60.652 -35.317 22.821 1.00 68.19 472 THR A O 1
ATOM 3972 N N . ARG A 1 473 ? -58.697 -36.387 22.660 1.00 65.00 473 ARG A N 1
ATOM 3973 C CA . ARG A 1 473 ? -59.271 -37.705 22.996 1.00 65.00 473 ARG A CA 1
ATOM 3974 C C . ARG A 1 473 ? -59.753 -37.796 24.443 1.00 65.00 473 ARG A C 1
ATOM 3976 O O . ARG A 1 473 ? -60.680 -38.554 24.712 1.00 65.00 473 ARG A O 1
ATOM 3983 N N . HIS A 1 474 ? -59.129 -37.070 25.369 1.00 61.22 474 HIS A N 1
ATOM 3984 C CA . HIS A 1 474 ? -59.573 -37.030 26.759 1.00 61.22 474 HIS A CA 1
ATOM 3985 C C . HIS A 1 474 ? -60.847 -36.189 26.912 1.00 61.22 474 HIS A C 1
ATOM 3987 O O . HIS A 1 474 ? -61.776 -36.632 27.577 1.00 61.22 474 HIS A O 1
ATOM 3993 N N . HIS A 1 475 ? -60.947 -35.059 26.205 1.00 56.56 475 HIS A N 1
ATOM 3994 C CA . HIS A 1 475 ? -62.166 -34.246 26.162 1.00 56.56 475 HIS A CA 1
ATOM 3995 C C . HIS A 1 475 ? -63.353 -34.956 25.496 1.00 56.56 475 HIS A C 1
ATOM 3997 O O . HIS A 1 475 ? -64.465 -34.841 25.992 1.00 56.56 475 HIS A O 1
ATOM 4003 N N . ILE A 1 476 ? -63.130 -35.745 24.438 1.00 58.94 476 ILE A N 1
ATOM 4004 C CA . ILE A 1 476 ? -64.197 -36.529 23.781 1.00 58.94 476 ILE A CA 1
ATOM 4005 C C . ILE A 1 476 ? -64.693 -37.692 24.663 1.00 58.94 476 ILE A C 1
ATOM 4007 O O . ILE A 1 476 ? -65.786 -38.187 24.442 1.00 58.94 476 ILE A O 1
ATOM 4011 N N . LYS A 1 477 ? -63.924 -38.139 25.668 1.00 55.59 477 LYS A N 1
ATOM 4012 C CA . LYS A 1 477 ? -64.366 -39.166 26.636 1.00 55.59 477 LYS A CA 1
ATOM 4013 C C . LYS A 1 477 ? -65.087 -38.596 27.866 1.00 55.59 477 LYS A C 1
ATOM 4015 O O . LYS A 1 477 ? -65.593 -39.375 28.667 1.00 55.59 477 LYS A O 1
ATOM 4020 N N . LEU A 1 478 ? -65.044 -37.277 28.055 1.00 52.38 478 LEU A N 1
ATOM 4021 C CA . LEU A 1 478 ? -65.663 -36.555 29.175 1.00 52.38 478 LEU A CA 1
ATOM 4022 C C . LEU A 1 478 ? -66.971 -35.844 28.773 1.00 52.38 478 LEU A C 1
ATOM 4024 O O . LEU A 1 478 ? -67.654 -35.313 29.646 1.00 52.38 478 LEU A O 1
ATOM 4028 N N . LEU A 1 479 ? -67.296 -35.844 27.476 1.00 45.31 479 LEU A N 1
ATOM 4029 C CA . LEU A 1 479 ? -68.617 -35.569 26.900 1.00 45.31 479 LEU A CA 1
ATOM 4030 C C . LEU A 1 479 ? -69.314 -36.903 26.630 1.00 45.31 479 LEU A C 1
ATOM 4032 O O . LEU A 1 479 ? -70.550 -36.950 26.807 1.00 45.31 479 LEU A O 1
#

Foldseek 3Di:
DPVPPVVVVVVVVVVPPPPPPPPVVPPPPPVLVFFFFKEKEAEFFFFAAQDAFPQRPQPPCVPNPVCGHGAQDPRRLVLLLVLLLLCQVVCVVVVVVLCVQANPQLQEAAEEAQPNRLVSSSQSSCQNNCAQPPPPQPPDPDDDPVSVVVSVRSRRHDDYDYHYDDDGLCPLQFALNRQFQVLVVLLVCLCVPPPLFVVLLVVCVVVQVVVCVLSVHNRRGLVSLLSVLVNLVSCVVVVNFCCDPPRNSDPPVVRVVSNVSSQQSNLSCLVRSLLDLLSLQLRAASNLVVVLVLVVVSVPDDPVCSHRRHRYYYYRHHLSNVSSVCSLLVWDDPRSPAHHGKMWMWTWTDDPHFIWIWIFIDDPVVCVVVVVDSDTDTTHRCQQQPPLVVVVVVVVVPDPDDDPDPPPSTRGSVSNSVRSVSSHDPDSCVSSVNDDPVVCVVVVVVVVVVVVVVVVVVVVVVVVVVVVVVVVVVVVVVD

Mean predicted aligned error: 11.99 Å